Protein AF-A0A8H4LLK4-F1 (afdb_monomer)

Foldseek 3Di:
DDDDDPDDDDDVVVVVVLVVVVVVVVVPDPPDQWALVCLLVVLLVLLVCCLVSQEAREPLLLFLADAQDDDALQNVWLLVLLLVCLVVVLVVPQPWPAEEEEEAACRLVPSCVSNLVSNLDQSGRAEYEYEHNHPVRQVVNLVVVVVVRVRYHYDYGHTHPSNSLVVLQPDDTAYEYEYGPCVQQQDPLVSNLVSLLSNVVRHPHYHYYAAADQPDVVSCCQCAVPVHVVCSVLCSCQPSVCVSNVHRPRDPQWDWDWDFDDDQTKTKIFIDGPRHGSHIYGIGGHDDPVSVQVSCVSSVHPRDDDDGDPVSRHDPCPLKDFFLFKEKEWEFFAKLQNDQADPPFDDLLPDFLVSLVVQVVCQLVVVWGFHRGSFLFQMAAAQRRLVLLLVLQFAAEQEAAAEEELQRRLVSSSQNRQVNYHYPDQPPQPPPPASGREYEYENLQFFQFLTLSRDHAQWDDDPLWIKHKGFHAHQDDDNRRRITPHIDIDTCSRYHYPDPCSRVQLNDLVRSLVCLLVGDAPVNSLVSLQVVLVVVVSVSVVSSVVCVVVVDDDGHYYYYRHHFLSVCSQAVHFQFDWDADPVRDTDGDGSGPQDHGAMWMWIWMQRPNGIHTDTDDDDPVCCVRRPPSYDDRVPDVVSQDAGPVRDTDPRVVVNNVVSVVSSVVSNVSCVDPRSVSSSSCSSRPPGRPPDDDDDDPDDDDD

Structure (mmCIF, N/CA/C/O backbone):
data_AF-A0A8H4LLK4-F1
#
_entry.id   AF-A0A8H4LLK4-F1
#
loop_
_atom_site.group_PDB
_atom_site.id
_atom_site.type_symbol
_atom_site.label_atom_id
_atom_site.label_alt_id
_atom_site.label_comp_id
_atom_site.label_asym_id
_atom_site.label_entity_id
_atom_site.label_seq_id
_atom_site.pdbx_PDB_ins_code
_atom_site.Cartn_x
_atom_site.Cartn_y
_atom_site.Cartn_z
_atom_site.occupancy
_atom_site.B_iso_or_equiv
_atom_site.auth_seq_id
_atom_site.auth_comp_id
_atom_site.auth_asym_id
_atom_site.auth_atom_id
_atom_site.pdbx_PDB_model_num
ATOM 1 N N . MET A 1 1 ? -6.863 -43.767 -29.432 1.00 33.53 1 MET A N 1
ATOM 2 C CA . MET A 1 1 ? -7.569 -43.202 -28.263 1.00 33.53 1 MET A CA 1
ATOM 3 C C . MET A 1 1 ? -6.907 -43.777 -27.027 1.00 33.53 1 MET A C 1
ATOM 5 O O . MET A 1 1 ? -7.276 -44.860 -26.593 1.00 33.53 1 MET A O 1
ATOM 9 N N . THR A 1 2 ? -5.856 -43.126 -26.533 1.00 21.05 2 THR A N 1
ATOM 10 C CA . THR A 1 2 ? -5.027 -43.683 -25.458 1.00 21.05 2 THR A CA 1
ATOM 11 C C . THR A 1 2 ? -4.626 -42.559 -24.515 1.00 21.05 2 THR A C 1
ATOM 13 O O . THR A 1 2 ? -4.115 -41.533 -24.956 1.00 21.05 2 THR A O 1
ATOM 16 N N . ARG A 1 3 ? -4.936 -42.763 -23.230 1.00 34.53 3 ARG A N 1
ATOM 17 C CA . ARG A 1 3 ? -4.597 -41.922 -22.076 1.00 34.53 3 ARG A CA 1
ATOM 18 C C . ARG A 1 3 ? -3.116 -41.531 -22.096 1.00 34.53 3 ARG A C 1
ATOM 20 O O . ARG A 1 3 ? -2.272 -42.423 -22.146 1.00 34.53 3 ARG A O 1
ATOM 27 N N . HIS A 1 4 ? -2.816 -40.241 -21.947 1.00 23.53 4 HIS A N 1
ATOM 28 C CA . HIS A 1 4 ? -1.495 -39.787 -21.521 1.00 23.53 4 HIS A CA 1
ATOM 29 C C . HIS A 1 4 ? -1.565 -39.258 -20.089 1.00 23.53 4 HIS A C 1
ATOM 31 O O . HIS A 1 4 ? -2.298 -38.329 -19.766 1.00 23.53 4 HIS A O 1
ATOM 37 N N . ILE A 1 5 ? -0.813 -39.951 -19.240 1.00 30.92 5 ILE A N 1
ATOM 38 C CA . ILE A 1 5 ? -0.485 -39.633 -17.857 1.00 30.92 5 ILE A CA 1
ATOM 39 C C . ILE A 1 5 ? 0.397 -38.380 -17.900 1.00 30.92 5 ILE A C 1
ATOM 41 O O . ILE A 1 5 ? 1.535 -38.459 -18.361 1.00 30.92 5 ILE A O 1
ATOM 45 N N . ASN A 1 6 ? -0.121 -37.228 -17.466 1.00 23.69 6 ASN A N 1
ATOM 46 C CA . ASN A 1 6 ? 0.710 -36.044 -17.257 1.00 23.69 6 ASN A CA 1
ATOM 47 C C . ASN A 1 6 ? 1.453 -36.213 -15.932 1.00 23.69 6 ASN A C 1
ATOM 49 O O . ASN A 1 6 ? 0.869 -36.134 -14.852 1.00 23.69 6 ASN A O 1
ATOM 53 N N . HIS A 1 7 ? 2.747 -36.502 -16.047 1.00 27.36 7 HIS A N 1
ATOM 54 C CA . HIS A 1 7 ? 3.691 -36.465 -14.943 1.00 27.36 7 HIS A CA 1
ATOM 55 C C . HIS A 1 7 ? 3.713 -35.055 -14.348 1.00 27.36 7 HIS A C 1
ATOM 57 O O . HIS A 1 7 ? 4.046 -34.085 -15.027 1.00 27.36 7 HIS A O 1
ATOM 63 N N . ALA A 1 8 ? 3.311 -34.982 -13.081 1.00 31.00 8 ALA A N 1
ATOM 64 C CA . ALA A 1 8 ? 3.308 -33.790 -12.256 1.00 31.00 8 ALA A CA 1
ATOM 65 C C . ALA A 1 8 ? 4.694 -33.127 -12.214 1.00 31.00 8 ALA A C 1
ATOM 67 O O . ALA A 1 8 ? 5.712 -33.789 -12.002 1.00 31.00 8 ALA A O 1
ATOM 68 N N . GLN A 1 9 ? 4.698 -31.809 -12.395 1.00 32.53 9 GLN A N 1
ATOM 69 C CA . GLN A 1 9 ? 5.770 -30.921 -11.955 1.00 32.53 9 GLN A CA 1
ATOM 70 C C . GLN A 1 9 ? 5.689 -30.766 -10.419 1.00 32.53 9 GLN A C 1
ATOM 72 O O . GLN A 1 9 ? 4.586 -30.846 -9.870 1.00 32.53 9 GLN A O 1
ATOM 77 N N . PRO A 1 10 ? 6.824 -30.591 -9.717 1.00 29.72 10 PRO A N 1
ATOM 78 C CA . PRO A 1 10 ? 6.866 -30.531 -8.254 1.00 29.72 10 PRO A CA 1
ATOM 79 C C . PRO A 1 10 ? 6.091 -29.323 -7.702 1.00 29.72 10 PRO A C 1
ATOM 81 O O . PRO A 1 10 ? 5.986 -28.289 -8.359 1.00 29.72 10 PRO A O 1
ATOM 84 N N . SER A 1 11 ? 5.537 -29.462 -6.495 1.00 40.75 11 SER A N 1
ATOM 85 C CA . SER A 1 11 ? 4.649 -28.479 -5.861 1.00 40.75 11 SER A CA 1
ATOM 86 C C . SER A 1 11 ? 5.383 -27.229 -5.348 1.00 40.75 11 SER A C 1
ATOM 88 O O . SER A 1 11 ? 6.589 -27.244 -5.090 1.00 40.75 11 SER A O 1
ATOM 90 N N . ASN A 1 12 ? 4.628 -26.147 -5.123 1.00 37.75 12 ASN A N 1
ATOM 91 C CA . ASN A 1 12 ? 5.127 -24.858 -4.621 1.00 37.75 12 ASN A CA 1
ATOM 92 C C . ASN A 1 12 ? 5.892 -24.951 -3.281 1.00 37.75 12 ASN A C 1
ATOM 94 O O . ASN A 1 12 ? 6.710 -24.083 -2.997 1.00 37.75 12 ASN A O 1
ATOM 98 N N . LEU A 1 13 ? 5.717 -26.018 -2.487 1.00 30.72 13 LEU A N 1
ATOM 99 C CA . LEU A 1 13 ? 6.475 -26.252 -1.248 1.00 30.72 13 LEU A CA 1
ATOM 100 C C . LEU A 1 13 ? 7.930 -26.695 -1.521 1.00 30.72 13 LEU A C 1
ATOM 102 O O . LEU A 1 13 ? 8.845 -26.290 -0.808 1.00 30.72 13 LEU A O 1
ATOM 106 N N . GLU A 1 14 ? 8.175 -27.462 -2.590 1.00 32.78 14 GLU A N 1
ATOM 107 C CA . GLU A 1 14 ? 9.529 -27.813 -3.048 1.00 32.78 14 GLU A CA 1
ATOM 108 C C . GLU A 1 14 ? 10.223 -26.612 -3.705 1.00 32.78 14 GLU A C 1
ATOM 110 O O . GLU A 1 14 ? 11.411 -26.392 -3.469 1.00 32.78 14 GLU A O 1
ATOM 115 N N . GLN A 1 15 ? 9.481 -25.776 -4.444 1.00 36.19 15 GLN A N 1
ATOM 116 C CA . GLN A 1 15 ? 9.993 -24.506 -4.977 1.00 36.19 15 GLN A CA 1
ATOM 117 C C . GLN A 1 15 ? 10.284 -23.483 -3.868 1.00 36.19 15 GLN A C 1
ATOM 119 O O . GLN A 1 15 ? 11.288 -22.785 -3.963 1.00 36.19 15 GLN A O 1
ATOM 124 N N . PHE A 1 16 ? 9.505 -23.454 -2.780 1.00 31.80 16 PHE A N 1
ATOM 125 C CA . PHE A 1 16 ? 9.758 -22.637 -1.585 1.00 31.80 16 PHE A CA 1
ATOM 126 C C . PHE A 1 16 ? 10.949 -23.156 -0.756 1.00 31.80 16 PHE A C 1
ATOM 128 O O . PHE A 1 16 ? 11.760 -22.361 -0.290 1.00 31.80 16 PHE A O 1
ATOM 135 N N . CYS A 1 17 ? 11.159 -24.476 -0.649 1.00 32.16 17 CYS A N 1
ATOM 136 C CA . CYS A 1 17 ? 12.382 -25.052 -0.068 1.00 32.16 17 CYS A CA 1
ATOM 137 C C . CYS A 1 17 ? 13.631 -24.838 -0.946 1.00 32.16 17 CYS A C 1
ATOM 139 O O . CYS A 1 17 ? 14.736 -24.732 -0.412 1.00 32.16 17 CYS A O 1
ATOM 141 N N . ILE A 1 18 ? 13.480 -24.750 -2.272 1.00 34.38 18 ILE A N 1
ATOM 142 C CA . ILE A 1 18 ? 14.543 -24.355 -3.210 1.00 34.38 18 ILE A CA 1
ATOM 143 C C . ILE A 1 18 ? 14.801 -22.845 -3.125 1.00 34.38 18 ILE A C 1
ATOM 145 O O . ILE A 1 18 ? 15.958 -22.446 -3.123 1.00 34.38 18 ILE A O 1
ATOM 149 N N . LEU A 1 19 ? 13.769 -22.010 -2.962 1.00 32.44 19 LEU A N 1
ATOM 150 C CA . LEU A 1 19 ? 13.885 -20.567 -2.732 1.00 32.44 19 LEU A CA 1
ATOM 151 C C . LEU A 1 19 ? 14.557 -20.271 -1.382 1.00 32.44 19 LEU A C 1
ATOM 153 O O . LEU A 1 19 ? 15.461 -19.451 -1.341 1.00 32.44 19 LEU A O 1
ATOM 157 N N . LEU A 1 20 ? 14.217 -21.001 -0.312 1.00 28.67 20 LEU A N 1
ATOM 158 C CA . LEU A 1 20 ? 14.875 -20.930 1.001 1.00 28.67 20 LEU A CA 1
ATOM 159 C C . LEU A 1 20 ? 16.292 -21.526 0.992 1.00 28.67 20 LEU A C 1
ATOM 161 O O . LEU A 1 20 ? 17.174 -20.979 1.645 1.00 28.67 20 LEU A O 1
ATOM 165 N N . LYS A 1 21 ? 16.569 -22.583 0.212 1.00 31.53 21 LYS A N 1
ATOM 166 C CA . LYS A 1 21 ? 17.951 -23.025 -0.063 1.00 31.53 21 LYS A CA 1
ATOM 167 C C . LYS A 1 21 ? 18.722 -21.982 -0.866 1.00 31.53 21 LYS A C 1
ATOM 169 O O . LYS A 1 21 ? 19.887 -21.777 -0.571 1.00 31.53 21 LYS A O 1
ATOM 174 N N . ASN A 1 22 ? 18.101 -21.294 -1.820 1.00 32.44 22 ASN A N 1
ATOM 175 C CA . ASN A 1 22 ? 18.736 -20.255 -2.632 1.00 32.44 22 ASN A CA 1
ATOM 176 C C . ASN A 1 22 ? 18.916 -18.934 -1.864 1.00 32.44 22 ASN A C 1
ATOM 178 O O . ASN A 1 22 ? 19.912 -18.262 -2.088 1.00 32.44 22 ASN A O 1
ATOM 182 N N . LEU A 1 23 ? 18.033 -18.611 -0.913 1.00 29.00 23 LEU A N 1
ATOM 183 C CA . LEU A 1 23 ? 18.157 -17.505 0.048 1.00 29.00 23 LEU A CA 1
ATOM 184 C C . LEU A 1 23 ? 19.183 -17.817 1.153 1.00 29.00 23 LEU A C 1
ATOM 186 O O . LEU A 1 23 ? 19.880 -16.925 1.627 1.00 29.00 23 LEU A O 1
ATOM 190 N N . TRP A 1 24 ? 19.350 -19.091 1.528 1.00 26.98 24 TRP A N 1
ATOM 191 C CA . TRP A 1 24 ? 20.408 -19.524 2.450 1.00 26.98 24 TRP A CA 1
ATOM 192 C C . T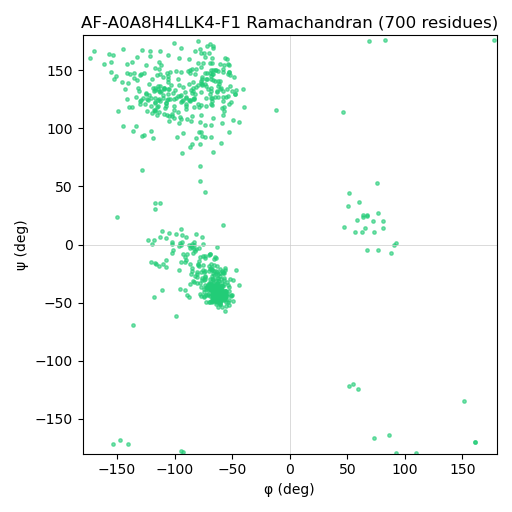RP A 1 24 ? 21.772 -19.695 1.749 1.00 26.98 24 TRP A C 1
ATOM 194 O O . TRP A 1 24 ? 22.812 -19.476 2.368 1.00 26.98 24 TRP A O 1
ATOM 204 N N . ILE A 1 25 ? 21.784 -20.001 0.445 1.00 29.22 25 ILE A N 1
ATOM 205 C CA . ILE A 1 25 ? 22.983 -20.015 -0.413 1.00 29.22 25 ILE A CA 1
ATOM 206 C C . ILE A 1 25 ? 23.385 -18.582 -0.825 1.00 29.22 25 ILE A C 1
ATOM 208 O O . ILE A 1 25 ? 24.578 -18.289 -0.880 1.00 29.22 25 ILE A O 1
ATOM 212 N N . SER A 1 26 ? 22.439 -17.649 -1.010 1.00 32.16 26 SER A N 1
ATOM 213 C CA . SER A 1 26 ? 22.733 -16.227 -1.285 1.00 32.16 26 SER A CA 1
ATOM 214 C C . SER A 1 26 ? 23.231 -15.451 -0.058 1.00 32.16 26 SER A C 1
ATOM 216 O O . SER A 1 26 ? 23.808 -14.372 -0.192 1.00 32.16 26 SER A O 1
ATOM 218 N N . ALA A 1 27 ? 23.120 -16.035 1.139 1.00 27.52 27 ALA A N 1
ATOM 219 C CA . ALA A 1 27 ? 23.766 -15.537 2.349 1.00 27.52 27 ALA A CA 1
ATOM 220 C C . ALA A 1 27 ? 25.285 -15.826 2.405 1.00 27.52 27 ALA A C 1
ATOM 222 O O . ALA A 1 27 ? 25.937 -15.440 3.378 1.00 27.52 27 ALA A O 1
ATOM 223 N N . GLN A 1 28 ? 25.874 -16.473 1.384 1.00 31.39 28 GLN A N 1
ATOM 224 C CA . GLN A 1 28 ? 27.316 -16.761 1.337 1.00 31.39 28 GLN A CA 1
ATOM 225 C C . GLN A 1 28 ? 28.106 -16.172 0.164 1.00 31.39 28 GLN A C 1
ATOM 227 O O . GLN A 1 28 ? 29.333 -16.300 0.173 1.00 31.39 28 GLN A O 1
ATOM 232 N N . ASP A 1 29 ? 27.506 -15.428 -0.766 1.00 36.28 29 ASP A N 1
ATOM 233 C CA . ASP A 1 29 ? 28.314 -14.701 -1.749 1.00 36.28 29 ASP A CA 1
ATOM 234 C C . ASP A 1 29 ? 28.767 -13.345 -1.196 1.00 36.28 29 ASP A C 1
ATOM 236 O O . ASP A 1 29 ? 28.180 -12.284 -1.406 1.00 36.28 29 ASP A O 1
ATOM 240 N N . GLN A 1 30 ? 29.898 -13.384 -0.487 1.00 40.62 30 GLN A N 1
ATOM 241 C CA . GLN A 1 30 ? 30.795 -12.235 -0.447 1.00 40.62 30 GLN A CA 1
ATOM 242 C C . GLN A 1 30 ? 31.066 -11.814 -1.896 1.00 40.62 30 GLN A C 1
ATOM 244 O O . GLN A 1 30 ? 31.543 -12.631 -2.680 1.00 40.62 30 GLN A O 1
ATOM 249 N N . PHE A 1 31 ? 30.771 -10.562 -2.261 1.00 53.41 31 PHE A N 1
ATOM 250 C CA . PHE A 1 31 ? 31.078 -10.004 -3.581 1.00 53.41 31 PHE A CA 1
ATOM 251 C C . PHE A 1 31 ? 32.505 -10.389 -4.013 1.00 53.41 31 PHE A C 1
ATOM 253 O O . PHE A 1 31 ? 33.490 -9.890 -3.461 1.00 53.41 31 PHE A O 1
ATOM 260 N N . GLN A 1 32 ? 32.629 -11.331 -4.955 1.00 59.50 32 GLN A N 1
ATOM 261 C CA . GLN A 1 32 ? 33.920 -11.957 -5.225 1.00 59.50 32 GLN A CA 1
ATOM 262 C C . GLN A 1 32 ? 34.823 -11.034 -6.052 1.00 59.50 32 GLN A C 1
ATOM 264 O O . GLN A 1 32 ? 34.538 -10.656 -7.192 1.00 59.50 32 GLN A O 1
ATOM 269 N N . VAL A 1 33 ? 35.972 -10.702 -5.467 1.00 65.94 33 VAL A N 1
ATOM 270 C CA . VAL A 1 33 ? 37.048 -9.938 -6.099 1.00 65.94 33 VAL A CA 1
ATOM 271 C C . VAL A 1 33 ? 37.820 -10.864 -7.045 1.00 65.94 33 VAL A C 1
ATOM 273 O O . VAL A 1 33 ? 38.709 -11.603 -6.621 1.00 65.94 33 VAL A O 1
ATOM 276 N N . VAL A 1 34 ? 37.492 -10.838 -8.341 1.00 73.06 34 VAL A N 1
ATOM 277 C CA . VAL A 1 34 ? 38.100 -11.728 -9.342 1.00 73.06 34 VAL A CA 1
ATOM 278 C C . VAL A 1 34 ? 38.927 -10.923 -10.336 1.00 73.06 34 VAL A C 1
ATOM 280 O O . VAL A 1 34 ? 38.415 -10.142 -11.140 1.00 73.06 34 VAL A O 1
ATOM 283 N N . ARG A 1 35 ? 40.240 -11.153 -10.303 1.00 85.19 35 ARG A N 1
ATOM 284 C CA . ARG A 1 35 ? 41.174 -10.650 -11.311 1.00 85.19 35 ARG A CA 1
ATOM 285 C C . ARG A 1 35 ? 40.986 -11.407 -12.627 1.00 85.19 35 ARG A C 1
ATOM 287 O O . ARG A 1 35 ? 40.668 -12.595 -12.639 1.00 85.19 35 ARG A O 1
ATOM 294 N N . GLY A 1 36 ? 41.209 -10.726 -13.745 1.00 82.06 36 GLY A N 1
ATOM 295 C CA . GLY A 1 36 ? 40.875 -11.239 -15.068 1.00 82.06 36 GLY A CA 1
ATOM 296 C C . GLY A 1 36 ? 41.569 -12.542 -15.505 1.00 82.06 36 GLY A C 1
ATOM 297 O O . GLY A 1 36 ? 41.054 -13.244 -16.371 1.00 82.06 36 GLY A O 1
ATOM 298 N N . ASP A 1 37 ? 42.706 -12.914 -14.917 1.00 84.81 37 ASP A N 1
ATOM 299 C CA . ASP A 1 37 ? 43.366 -14.210 -15.151 1.00 84.81 37 ASP A CA 1
ATOM 300 C C . ASP A 1 37 ? 42.586 -15.403 -14.572 1.00 84.81 37 ASP A C 1
ATOM 302 O O . ASP A 1 37 ? 42.749 -16.528 -15.038 1.00 84.81 37 ASP A O 1
ATOM 306 N N . ARG A 1 38 ? 41.701 -15.161 -13.600 1.00 86.56 38 ARG A N 1
ATOM 307 C CA . ARG A 1 38 ? 40.825 -16.175 -12.990 1.00 86.56 38 ARG A CA 1
ATOM 308 C C . ARG A 1 38 ? 39.390 -16.143 -13.518 1.00 86.56 38 ARG A C 1
ATOM 310 O O . ARG A 1 38 ? 38.592 -17.001 -13.152 1.00 86.56 38 ARG A O 1
ATOM 317 N N . LEU A 1 39 ? 39.065 -15.178 -14.379 1.00 86.75 39 LEU A N 1
ATOM 318 C CA . LEU A 1 39 ? 37.696 -14.890 -14.802 1.00 86.75 39 LEU A CA 1
ATOM 319 C C . LEU A 1 39 ? 37.045 -16.068 -15.541 1.00 86.75 39 LEU A C 1
ATOM 321 O O . LEU A 1 39 ? 35.933 -16.453 -15.207 1.00 86.75 39 LEU A O 1
ATOM 325 N N . GLU A 1 40 ? 37.747 -16.692 -16.489 1.00 91.19 40 GLU A N 1
ATOM 326 C CA . GLU A 1 40 ? 37.206 -17.843 -17.227 1.00 91.19 40 GLU A CA 1
ATOM 327 C C . GLU A 1 40 ? 36.956 -19.049 -16.318 1.00 91.19 40 GLU A C 1
ATOM 329 O O . GLU A 1 40 ? 35.926 -19.708 -16.429 1.00 91.19 40 GLU A O 1
ATOM 334 N N . ALA A 1 41 ? 37.871 -19.324 -15.383 1.00 87.38 41 ALA A N 1
ATOM 335 C CA . ALA A 1 41 ? 37.703 -20.409 -14.420 1.00 87.38 41 ALA A CA 1
ATOM 336 C C . ALA A 1 41 ? 36.501 -20.158 -13.497 1.00 87.38 41 ALA A C 1
ATOM 338 O O . ALA A 1 41 ? 35.738 -21.088 -13.230 1.00 87.38 41 ALA A O 1
ATOM 339 N N . PHE A 1 42 ? 36.321 -18.908 -13.063 1.00 85.62 42 PHE A N 1
ATOM 340 C CA . PHE A 1 42 ? 35.190 -18.468 -12.253 1.00 85.62 42 PHE A CA 1
ATOM 341 C C . PHE A 1 42 ? 33.860 -18.595 -13.011 1.00 85.62 42 PHE A C 1
ATOM 343 O O . PHE A 1 42 ? 32.938 -19.252 -12.533 1.00 85.62 42 PHE A O 1
ATOM 350 N N . VAL A 1 43 ? 33.778 -18.056 -14.231 1.00 88.94 43 VAL A N 1
ATOM 351 C CA . VAL A 1 43 ? 32.563 -18.130 -15.059 1.00 88.94 43 VAL A CA 1
ATOM 352 C C . VAL A 1 43 ? 32.231 -19.575 -15.424 1.00 88.94 43 VAL A C 1
ATOM 354 O O . VAL A 1 43 ? 31.071 -19.970 -15.366 1.00 88.94 43 VAL A O 1
ATOM 357 N N . ARG A 1 44 ? 33.239 -20.405 -15.717 1.00 91.38 44 ARG A N 1
ATOM 358 C CA . ARG A 1 44 ? 33.051 -21.843 -15.940 1.00 91.38 44 ARG A CA 1
ATOM 359 C C . ARG A 1 44 ? 32.453 -22.541 -14.719 1.00 91.38 44 ARG A C 1
ATOM 361 O O . ARG A 1 44 ? 31.600 -23.407 -14.886 1.00 91.38 44 ARG A O 1
ATOM 368 N N . ALA A 1 45 ? 32.905 -22.205 -13.510 1.00 85.56 45 ALA A N 1
ATOM 369 C CA . ALA A 1 45 ? 32.361 -22.783 -12.283 1.00 85.56 45 ALA A CA 1
ATOM 370 C C . ALA A 1 45 ? 30.891 -22.381 -12.082 1.00 85.56 45 ALA A C 1
ATOM 372 O O . ALA A 1 45 ? 30.058 -23.255 -11.854 1.00 85.56 45 ALA A O 1
ATOM 373 N N . ALA A 1 46 ? 30.561 -21.098 -12.263 1.00 83.62 46 ALA A N 1
ATOM 374 C CA . ALA A 1 46 ? 29.186 -20.597 -12.182 1.00 83.62 46 ALA A CA 1
ATOM 375 C C . ALA A 1 46 ? 28.261 -21.236 -13.236 1.00 83.62 46 ALA A C 1
ATOM 377 O O . ALA A 1 46 ? 27.135 -21.630 -12.929 1.00 83.62 46 ALA A O 1
ATOM 378 N N . LEU A 1 47 ? 28.761 -21.409 -14.463 1.00 88.25 47 LEU A N 1
ATOM 379 C CA . LEU A 1 47 ? 28.052 -22.076 -15.555 1.00 88.25 47 LEU A CA 1
ATOM 380 C C . LEU A 1 47 ? 27.765 -23.549 -15.237 1.00 88.25 47 LEU A C 1
ATOM 382 O O . LEU A 1 47 ? 26.628 -23.993 -15.370 1.00 88.25 47 LEU A O 1
ATOM 386 N N . LYS A 1 48 ? 28.769 -24.299 -14.761 1.00 86.81 48 LYS A N 1
ATOM 387 C CA . LYS A 1 48 ? 28.594 -25.698 -14.335 1.00 86.81 48 LYS A CA 1
ATOM 388 C C . LYS A 1 48 ? 27.619 -25.827 -13.169 1.00 86.81 48 LYS A C 1
ATOM 390 O O . LYS A 1 48 ? 26.799 -26.741 -13.171 1.00 86.81 48 LYS A O 1
ATOM 395 N N . ASN A 1 49 ? 27.701 -24.919 -12.197 1.00 82.25 49 ASN A N 1
ATOM 396 C CA . ASN A 1 49 ? 26.778 -24.898 -11.070 1.00 82.25 49 ASN A CA 1
ATOM 397 C C . ASN A 1 49 ? 25.341 -24.694 -11.552 1.00 82.25 49 ASN A C 1
ATOM 399 O O . ASN A 1 49 ? 24.490 -25.514 -11.239 1.00 82.25 49 ASN A O 1
ATOM 403 N N . SER A 1 50 ? 25.105 -23.684 -12.391 1.00 84.12 50 SER A N 1
ATOM 404 C CA . SER A 1 50 ? 23.775 -23.377 -12.939 1.00 84.12 50 SER A CA 1
ATOM 405 C C . SER A 1 50 ? 23.200 -24.541 -13.746 1.00 84.12 50 SER A C 1
ATOM 407 O O . SER A 1 50 ? 22.044 -24.899 -13.561 1.00 84.12 50 SER A O 1
ATOM 409 N N . LEU A 1 51 ? 24.024 -25.215 -14.555 1.00 83.62 51 LEU A N 1
ATOM 410 C CA . LEU A 1 51 ? 23.624 -26.430 -15.278 1.00 83.62 51 LEU A CA 1
ATOM 411 C C . LEU A 1 51 ? 23.264 -27.608 -14.360 1.00 83.62 51 LEU A C 1
ATOM 413 O O . LEU A 1 51 ? 22.480 -28.464 -14.756 1.00 83.62 51 LEU A O 1
ATOM 417 N N . THR A 1 52 ? 23.857 -27.679 -13.167 1.00 78.88 52 THR A N 1
ATOM 418 C CA . THR A 1 52 ? 23.670 -28.803 -12.234 1.00 78.88 52 THR A CA 1
ATOM 419 C C . THR A 1 52 ? 22.516 -28.560 -11.266 1.00 78.88 52 THR A C 1
ATOM 421 O O . THR A 1 52 ? 21.786 -29.487 -10.931 1.00 78.88 52 THR A O 1
ATOM 424 N N . THR A 1 53 ? 22.370 -27.327 -10.784 1.00 76.88 53 THR A N 1
ATOM 425 C CA . THR A 1 53 ? 21.453 -26.970 -9.691 1.00 76.88 53 THR A CA 1
ATOM 426 C C . THR A 1 53 ? 20.231 -26.189 -10.160 1.00 76.88 53 THR A C 1
ATOM 428 O O . THR A 1 53 ? 19.295 -26.013 -9.385 1.00 76.88 53 THR A O 1
ATOM 431 N N . GLY A 1 54 ? 20.242 -25.689 -11.397 1.00 79.94 54 GLY A N 1
ATOM 432 C CA . GLY A 1 54 ? 19.244 -24.750 -11.902 1.00 79.94 54 GLY A CA 1
ATOM 433 C C . GLY A 1 54 ? 19.378 -23.331 -11.344 1.00 79.94 54 GLY A C 1
ATOM 434 O O . GLY A 1 54 ? 18.478 -22.514 -11.548 1.00 79.94 54 GLY A O 1
ATOM 435 N N . SER A 1 55 ? 20.479 -23.016 -10.646 1.00 78.25 55 SER A N 1
ATOM 436 C CA . SER A 1 55 ? 20.736 -21.671 -10.119 1.00 78.25 55 SER A CA 1
ATOM 437 C C . SER A 1 55 ? 20.817 -20.616 -11.224 1.00 78.25 55 SER A C 1
ATOM 439 O O . SER A 1 55 ? 21.181 -20.919 -12.360 1.00 78.25 55 SER A O 1
ATOM 441 N N . THR A 1 56 ? 20.549 -19.359 -10.874 1.00 80.94 56 THR A N 1
ATOM 442 C CA . THR A 1 56 ? 20.651 -18.231 -11.806 1.00 80.94 56 THR A CA 1
ATOM 443 C C . THR A 1 56 ? 22.088 -18.020 -12.293 1.00 80.94 56 THR A C 1
ATOM 445 O O . THR A 1 56 ? 23.025 -17.939 -11.499 1.00 80.94 56 THR A O 1
ATOM 448 N N . LEU A 1 57 ? 22.253 -17.883 -13.608 1.00 84.88 57 LEU A N 1
ATOM 449 C CA . LEU A 1 57 ? 23.519 -17.624 -14.278 1.00 84.88 57 LEU A CA 1
ATOM 450 C C . LEU A 1 57 ? 23.721 -16.124 -14.519 1.00 84.88 57 LEU A C 1
ATOM 452 O O . LEU A 1 57 ? 22.938 -15.464 -15.200 1.00 84.88 57 LEU A O 1
ATOM 456 N N . ASP A 1 58 ? 24.823 -15.594 -13.999 1.00 80.94 58 ASP A N 1
ATOM 457 C CA . ASP A 1 58 ? 25.200 -14.186 -14.129 1.00 80.94 58 ASP A CA 1
ATOM 458 C C . ASP A 1 58 ? 25.607 -13.776 -15.566 1.00 80.94 58 ASP A C 1
ATOM 460 O O . ASP A 1 58 ? 26.074 -14.586 -16.373 1.00 80.94 58 ASP A O 1
ATOM 464 N N . LYS A 1 59 ? 25.487 -12.471 -15.866 1.00 84.94 59 LYS A N 1
ATOM 465 C CA . LYS A 1 59 ? 25.790 -11.854 -17.172 1.00 84.94 59 LYS A CA 1
ATOM 466 C C . LYS A 1 59 ? 27.178 -12.183 -17.728 1.00 84.94 59 LYS A C 1
ATOM 468 O O . LYS A 1 59 ? 27.352 -12.178 -18.946 1.00 84.94 59 LYS A O 1
ATOM 473 N N . LYS A 1 60 ? 28.181 -12.433 -16.879 1.00 87.50 60 LYS A N 1
ATOM 474 C CA . LYS A 1 60 ? 29.600 -12.517 -17.272 1.00 87.50 60 LYS A CA 1
ATOM 475 C C . LYS A 1 60 ? 29.859 -13.508 -18.411 1.00 87.50 60 LYS A C 1
ATOM 477 O O . LYS A 1 60 ? 30.706 -13.224 -19.252 1.00 87.50 60 LYS A O 1
ATOM 482 N N . VAL A 1 61 ? 29.126 -14.624 -18.483 1.00 88.50 61 VAL A N 1
ATOM 483 C CA . VAL A 1 61 ? 29.292 -15.618 -19.564 1.00 88.50 61 VAL A CA 1
ATOM 484 C C . VAL A 1 61 ? 29.038 -15.031 -20.953 1.00 88.50 61 VAL A C 1
ATOM 486 O O . VAL A 1 61 ? 29.748 -15.373 -21.893 1.00 88.50 61 VAL A O 1
ATOM 489 N N . PHE A 1 62 ? 28.081 -14.111 -21.078 1.00 87.12 62 PHE A N 1
ATOM 490 C CA . PHE A 1 62 ? 27.691 -13.536 -22.363 1.00 87.12 62 PHE A CA 1
ATOM 491 C C . PHE A 1 62 ? 28.661 -12.433 -22.798 1.00 87.12 62 PHE A C 1
ATOM 493 O O . PHE A 1 62 ? 28.954 -12.297 -23.978 1.00 87.12 62 PHE A O 1
ATOM 500 N N . TYR A 1 63 ? 29.219 -11.685 -21.845 1.00 87.56 63 TYR A N 1
ATOM 501 C CA . TYR A 1 63 ? 30.086 -10.532 -22.119 1.00 87.56 63 TYR A CA 1
ATOM 502 C C . TYR A 1 63 ? 31.578 -10.865 -22.239 1.00 87.56 63 TYR A C 1
ATOM 504 O O . TYR A 1 63 ? 32.348 -10.027 -22.702 1.00 87.56 63 TYR A O 1
ATOM 512 N N . LEU A 1 64 ? 32.009 -12.066 -21.839 1.00 88.81 64 LEU A N 1
ATOM 513 C CA . LEU A 1 64 ? 33.417 -12.484 -21.895 1.00 88.81 64 LEU A CA 1
ATOM 514 C C . LEU A 1 64 ? 34.040 -12.300 -23.288 1.00 88.81 64 LEU A C 1
ATOM 516 O O . LEU A 1 64 ? 35.127 -11.732 -23.408 1.00 88.81 64 LEU A O 1
ATOM 520 N N . ASP A 1 65 ? 33.332 -12.758 -24.325 1.00 87.50 65 ASP A N 1
ATOM 521 C CA . ASP A 1 65 ? 33.810 -12.728 -25.714 1.00 87.50 65 ASP A CA 1
ATOM 522 C C . ASP A 1 65 ? 32.967 -11.827 -26.630 1.00 87.50 65 ASP A C 1
ATOM 524 O O . ASP A 1 65 ? 33.437 -11.430 -27.704 1.00 87.50 65 ASP A O 1
ATOM 528 N N . HIS A 1 66 ? 31.754 -11.462 -26.208 1.00 85.50 66 HIS A N 1
ATOM 529 C CA . HIS A 1 66 ? 30.807 -10.698 -27.019 1.00 85.50 66 HIS A CA 1
ATOM 530 C C . HIS A 1 66 ? 30.560 -9.307 -26.450 1.00 85.50 66 HIS A C 1
ATOM 532 O O . HIS A 1 66 ? 30.673 -9.063 -25.250 1.00 85.50 66 HIS A O 1
ATOM 538 N N . GLU A 1 67 ? 30.237 -8.385 -27.347 1.00 80.75 67 GLU A N 1
ATOM 539 C CA . GLU A 1 67 ? 29.866 -7.011 -27.020 1.00 80.75 67 GLU A CA 1
ATOM 540 C C . GLU A 1 67 ? 28.350 -6.882 -27.170 1.00 80.75 67 GLU A C 1
ATOM 542 O O . GLU A 1 67 ? 27.752 -7.551 -28.017 1.00 80.75 67 GLU A O 1
ATOM 547 N N . TRP A 1 68 ? 27.724 -6.025 -26.362 1.00 77.25 68 TRP A N 1
ATOM 548 C CA . TRP A 1 68 ? 26.300 -5.753 -26.529 1.00 77.25 68 TRP A CA 1
ATOM 549 C C . TRP A 1 68 ? 26.060 -5.132 -27.919 1.00 77.25 68 TRP A C 1
ATOM 551 O O . TRP A 1 68 ? 26.740 -4.157 -28.251 1.00 77.25 68 TRP A O 1
ATOM 561 N N . PRO A 1 69 ? 25.156 -5.658 -28.765 1.00 63.44 69 PRO A N 1
ATOM 562 C CA . PRO A 1 69 ? 25.371 -5.496 -30.202 1.00 63.44 69 PRO A CA 1
ATOM 563 C C . PRO A 1 69 ? 24.930 -4.143 -30.827 1.00 63.44 69 PRO A C 1
ATOM 565 O O . PRO A 1 69 ? 25.149 -3.948 -32.020 1.00 63.44 69 PRO A O 1
ATOM 568 N N . ARG A 1 70 ? 24.302 -3.211 -30.070 1.00 65.12 70 ARG A N 1
ATOM 569 C CA . ARG A 1 70 ? 23.703 -1.911 -30.506 1.00 65.12 70 ARG A CA 1
ATOM 570 C C . ARG A 1 70 ? 23.230 -1.095 -29.298 1.00 65.12 70 ARG A C 1
ATOM 572 O O . ARG A 1 70 ? 22.971 -1.645 -28.232 1.00 65.12 70 ARG A O 1
ATOM 579 N N . GLY A 1 71 ? 23.065 0.215 -29.500 1.00 61.94 71 GLY A N 1
ATOM 580 C CA . GLY A 1 71 ? 22.405 1.105 -28.543 1.00 61.94 71 GLY A CA 1
ATOM 581 C C . GLY A 1 71 ? 20.890 0.886 -28.470 1.00 61.94 71 GLY A C 1
ATOM 582 O O . GLY A 1 71 ? 20.245 0.623 -29.481 1.00 61.94 71 GLY A O 1
ATOM 583 N N . SER A 1 72 ? 20.355 1.001 -27.258 1.00 68.38 72 SER A N 1
ATOM 584 C CA . SER A 1 72 ? 18.926 1.021 -26.917 1.00 68.38 72 SER A CA 1
ATOM 585 C C . SER A 1 72 ? 18.428 2.455 -26.681 1.00 68.38 72 SER A C 1
ATOM 587 O O . SER A 1 72 ? 19.241 3.379 -26.591 1.00 68.38 72 SER A O 1
ATOM 589 N N . ASP A 1 73 ? 17.119 2.652 -26.495 1.00 66.75 73 ASP A N 1
ATOM 590 C CA . ASP A 1 73 ? 16.569 3.943 -26.044 1.00 66.75 73 ASP A CA 1
ATOM 591 C C . ASP A 1 73 ? 17.201 4.393 -24.715 1.00 66.75 73 ASP A C 1
ATOM 593 O O . ASP A 1 73 ? 17.634 5.537 -24.602 1.00 66.75 73 ASP A O 1
ATOM 597 N N . GLN A 1 74 ? 17.423 3.458 -23.780 1.00 75.94 74 GLN A N 1
ATOM 598 C CA . GLN A 1 74 ? 18.213 3.687 -22.561 1.00 75.94 74 GLN A CA 1
ATOM 599 C C . GLN A 1 74 ? 19.618 4.231 -22.876 1.00 75.94 74 GLN A C 1
ATOM 601 O O . GLN A 1 74 ? 20.099 5.144 -22.213 1.00 75.94 74 GLN A O 1
ATOM 606 N N . THR A 1 75 ? 20.289 3.688 -23.898 1.00 78.06 75 THR A N 1
ATOM 607 C CA . THR A 1 75 ? 21.631 4.145 -24.297 1.00 78.06 75 THR A CA 1
ATOM 608 C C . THR A 1 75 ? 21.594 5.561 -24.872 1.00 78.06 75 THR A C 1
ATOM 610 O O . THR A 1 75 ? 22.504 6.342 -24.600 1.00 78.06 75 THR A O 1
ATOM 613 N N . ARG A 1 76 ? 20.561 5.893 -25.659 1.00 79.69 76 ARG A N 1
ATOM 614 C CA . ARG A 1 76 ? 20.376 7.225 -26.255 1.00 79.69 76 ARG A CA 1
ATOM 615 C C . ARG A 1 76 ? 20.097 8.278 -25.182 1.00 79.69 76 ARG A C 1
ATOM 617 O O . ARG A 1 76 ? 20.769 9.305 -25.170 1.00 79.69 76 ARG A O 1
ATOM 624 N N . GLY A 1 77 ? 19.163 7.997 -24.277 1.00 81.56 77 GLY A N 1
ATOM 625 C CA . GLY A 1 77 ? 18.798 8.898 -23.185 1.00 81.56 77 GLY A CA 1
ATOM 626 C C . GLY A 1 77 ? 19.946 9.199 -22.249 1.00 81.56 77 GLY A C 1
ATOM 627 O O . GLY A 1 77 ? 20.292 10.351 -22.010 1.00 81.56 77 GLY A O 1
ATOM 628 N N . GLU A 1 78 ? 20.602 8.144 -21.776 1.00 85.94 78 GLU A N 1
ATOM 629 C CA . GLU A 1 78 ? 21.735 8.276 -20.868 1.00 85.94 78 GLU A CA 1
ATOM 630 C C . GLU A 1 78 ? 22.909 9.034 -21.508 1.00 85.94 78 GLU A C 1
ATOM 632 O O . GLU A 1 78 ? 23.577 9.812 -20.829 1.00 85.94 78 GLU A O 1
ATOM 637 N N . ALA A 1 79 ? 23.148 8.859 -22.815 1.00 86.56 79 ALA A N 1
ATOM 638 C CA . ALA A 1 79 ? 24.160 9.629 -23.537 1.00 86.56 79 ALA A CA 1
ATOM 639 C C . ALA A 1 79 ? 23.825 11.130 -23.581 1.00 86.56 79 ALA A C 1
ATOM 641 O O . ALA A 1 79 ? 24.710 11.944 -23.325 1.00 86.56 79 ALA A O 1
ATOM 642 N N . LYS A 1 80 ? 22.561 11.485 -23.851 1.00 86.19 80 LYS A N 1
ATOM 643 C CA . LYS A 1 80 ? 22.095 12.879 -23.886 1.00 86.19 80 LYS A CA 1
ATOM 644 C C . LYS A 1 80 ? 22.232 13.554 -22.519 1.00 86.19 80 LYS A C 1
ATOM 646 O O . LYS A 1 80 ? 22.843 14.615 -22.425 1.00 86.19 80 LYS A O 1
ATOM 651 N N . ILE A 1 81 ? 21.785 12.885 -21.452 1.00 88.00 81 ILE A N 1
ATOM 652 C CA . ILE A 1 81 ? 21.934 13.374 -20.070 1.00 88.00 81 ILE A CA 1
ATOM 653 C C . ILE A 1 81 ? 23.411 13.639 -19.746 1.00 88.00 81 ILE A C 1
ATOM 655 O O . ILE A 1 81 ? 23.759 14.684 -19.199 1.00 88.00 81 ILE A O 1
ATOM 659 N N . LEU A 1 82 ? 24.309 12.710 -20.088 1.00 89.19 82 LEU A N 1
ATOM 660 C CA . LEU A 1 82 ? 25.736 12.866 -19.796 1.00 89.19 82 LEU A CA 1
ATOM 661 C C . LEU A 1 82 ? 26.402 13.971 -20.613 1.00 89.19 82 LEU A C 1
ATOM 663 O O . LEU A 1 82 ? 27.294 14.643 -20.095 1.00 89.19 82 LEU A O 1
ATOM 667 N N . GLU A 1 83 ? 25.986 14.176 -21.860 1.00 90.19 83 GLU A N 1
ATOM 668 C CA . GLU A 1 83 ? 26.476 15.275 -22.690 1.00 90.19 83 GLU A CA 1
ATOM 669 C C . GLU A 1 83 ? 26.109 16.638 -22.083 1.00 90.19 83 GLU A C 1
ATOM 671 O O . GLU A 1 83 ? 26.971 17.514 -21.963 1.00 90.19 83 GLU A O 1
ATOM 676 N N . GLU A 1 84 ? 24.873 16.783 -21.603 1.00 89.25 84 GLU A N 1
ATOM 677 C CA . GLU A 1 84 ? 24.384 17.993 -20.932 1.00 89.25 84 GLU A CA 1
ATOM 678 C C . GLU A 1 84 ? 25.040 18.213 -19.557 1.00 89.25 84 GLU A C 1
ATOM 680 O O . GLU A 1 84 ? 25.370 19.344 -19.189 1.00 89.25 84 GLU A O 1
ATOM 685 N N . LEU A 1 85 ? 25.288 17.138 -18.800 1.00 90.19 85 LEU A N 1
ATOM 686 C CA . LEU A 1 85 ? 25.889 17.201 -17.464 1.00 90.19 85 LEU A CA 1
ATOM 687 C C . LEU A 1 85 ? 27.406 17.358 -17.456 1.00 90.19 85 LEU A C 1
ATOM 689 O O . LEU A 1 85 ? 27.963 17.849 -16.467 1.00 90.19 85 LEU A O 1
ATOM 693 N N . ALA A 1 86 ? 28.089 16.949 -18.524 1.00 93.56 86 ALA A N 1
ATOM 694 C CA . ALA A 1 86 ? 29.546 16.924 -18.586 1.00 93.56 86 ALA A CA 1
ATOM 695 C C . ALA A 1 86 ? 30.215 18.249 -18.165 1.00 93.56 86 ALA A C 1
ATOM 697 O O . ALA A 1 86 ? 31.173 18.184 -17.389 1.00 93.56 86 ALA A O 1
ATOM 698 N N . PRO A 1 87 ? 29.746 19.449 -18.578 1.00 92.62 87 PRO A N 1
ATOM 699 C CA . PRO A 1 87 ? 30.323 20.712 -18.119 1.00 92.62 87 PRO A CA 1
ATOM 700 C C . PRO A 1 87 ? 30.215 20.911 -16.601 1.00 92.62 87 PRO A C 1
ATOM 702 O O . PRO A 1 87 ? 31.201 21.280 -15.965 1.00 92.62 87 PRO A O 1
ATOM 705 N N . LYS A 1 88 ? 29.042 20.632 -16.014 1.00 92.06 88 LYS A N 1
ATOM 706 C CA . LYS A 1 88 ? 28.787 20.799 -14.573 1.00 92.06 88 LYS A CA 1
ATOM 707 C C . LYS A 1 88 ? 29.641 19.834 -13.751 1.00 92.06 88 LYS A C 1
ATOM 709 O O . LYS A 1 88 ? 30.301 20.250 -12.801 1.00 92.06 88 LYS A O 1
ATOM 714 N N . LEU A 1 89 ? 29.674 18.562 -14.152 1.00 93.12 89 LEU A N 1
ATOM 715 C CA . LEU A 1 89 ? 30.483 17.538 -13.491 1.00 93.12 89 LEU A CA 1
ATOM 716 C C . LEU A 1 89 ? 31.977 17.851 -13.587 1.00 93.12 89 LEU A C 1
ATOM 718 O O . LEU A 1 89 ? 32.689 17.748 -12.590 1.00 93.12 89 LEU A O 1
ATOM 722 N N . ALA A 1 90 ? 32.454 18.277 -14.761 1.00 95.88 90 ALA A N 1
ATOM 723 C CA . ALA A 1 90 ? 33.848 18.658 -14.944 1.00 95.88 90 ALA A CA 1
ATOM 724 C C . ALA A 1 90 ? 34.237 19.836 -14.043 1.00 95.88 90 ALA A C 1
ATOM 726 O O . ALA A 1 90 ? 35.289 19.784 -13.409 1.00 95.88 90 ALA A O 1
ATOM 727 N N . GLU A 1 91 ? 33.389 20.862 -13.931 1.00 94.44 91 GLU A N 1
ATOM 728 C CA . GLU A 1 91 ? 33.635 22.011 -13.052 1.00 94.44 91 GLU A CA 1
ATOM 729 C C . GLU A 1 91 ? 33.786 21.591 -11.586 1.00 94.44 91 GLU A C 1
ATOM 731 O O . GLU A 1 91 ? 34.699 22.046 -10.898 1.00 94.44 91 GLU A O 1
ATOM 736 N N . GLN A 1 92 ? 32.941 20.663 -11.131 1.00 94.06 92 GLN A N 1
ATOM 737 C CA . GLN A 1 92 ? 32.946 20.157 -9.761 1.00 94.06 92 GLN A CA 1
ATOM 738 C C . GLN A 1 92 ? 34.230 19.389 -9.404 1.00 94.06 92 GLN A C 1
ATOM 740 O O . GLN A 1 92 ? 34.692 19.465 -8.262 1.00 94.06 92 GLN A O 1
ATOM 745 N N . ILE A 1 93 ? 34.810 18.645 -10.354 1.00 96.00 93 ILE A N 1
ATOM 746 C CA . ILE A 1 93 ? 35.914 17.709 -10.068 1.00 96.00 93 ILE A CA 1
ATOM 747 C C . ILE A 1 93 ? 37.277 18.136 -10.624 1.00 96.00 93 ILE A C 1
ATOM 749 O O . ILE A 1 93 ? 38.296 17.628 -10.157 1.00 96.00 93 ILE A O 1
ATOM 753 N N . LYS A 1 94 ? 37.350 19.080 -11.576 1.00 93.44 94 LYS A N 1
ATOM 754 C CA . LYS A 1 94 ? 38.626 19.509 -12.190 1.00 93.44 94 LYS A CA 1
ATOM 755 C C . LYS A 1 94 ? 39.616 20.107 -11.184 1.00 93.44 94 LYS A C 1
ATOM 757 O O . LYS A 1 94 ? 40.820 20.020 -11.393 1.00 93.44 94 LYS A O 1
ATOM 762 N N . GLY A 1 95 ? 39.115 20.691 -10.090 1.00 91.31 95 GLY A N 1
ATOM 763 C CA . GLY A 1 95 ? 39.931 21.258 -9.011 1.00 91.31 95 GLY A CA 1
ATOM 764 C C . GLY A 1 95 ? 40.495 20.220 -8.034 1.00 91.31 95 GLY A C 1
ATOM 765 O O . GLY A 1 95 ? 41.225 20.578 -7.110 1.00 91.31 95 GLY A O 1
ATOM 766 N N . TRP A 1 96 ? 40.159 18.935 -8.186 1.00 95.75 96 TRP A N 1
ATOM 767 C CA . TRP A 1 96 ? 40.648 17.893 -7.288 1.00 95.75 96 TRP A CA 1
ATOM 768 C C . TRP A 1 96 ? 42.140 17.606 -7.549 1.00 95.75 96 TRP A C 1
ATOM 770 O O . TRP A 1 96 ? 42.506 17.261 -8.671 1.00 95.75 96 TRP A O 1
ATOM 780 N N . PRO A 1 97 ? 43.023 17.657 -6.527 1.00 87.06 97 PRO A N 1
ATOM 781 C CA . PRO A 1 97 ? 44.478 17.573 -6.732 1.00 87.06 97 PRO A CA 1
ATOM 782 C C . PRO A 1 97 ? 44.975 16.284 -7.410 1.00 87.06 97 PRO A C 1
ATOM 784 O O . PRO A 1 97 ? 46.028 16.257 -8.050 1.00 87.06 97 PRO A O 1
ATOM 787 N N . LYS A 1 98 ? 44.260 15.174 -7.198 1.00 93.00 98 LYS A N 1
ATOM 788 C CA . LYS A 1 98 ? 44.509 13.866 -7.816 1.00 93.00 98 LYS A CA 1
ATOM 789 C C . LYS A 1 98 ? 43.163 13.203 -8.048 1.00 93.00 98 LYS A C 1
ATOM 791 O O . LYS A 1 98 ? 42.574 12.704 -7.089 1.00 93.00 98 LYS A O 1
ATOM 796 N N . LEU A 1 99 ? 42.696 13.231 -9.287 1.00 97.00 99 LEU A N 1
ATOM 797 C CA . LEU A 1 99 ? 41.411 12.681 -9.690 1.00 97.00 99 LEU A CA 1
ATOM 798 C C . LEU A 1 99 ? 41.602 11.272 -10.263 1.00 97.00 99 LEU A C 1
ATOM 800 O O . LEU A 1 99 ? 42.410 11.053 -11.168 1.00 97.00 99 LEU A O 1
ATOM 804 N N . LEU A 1 100 ? 40.840 10.318 -9.740 1.00 97.56 100 LEU A N 1
ATOM 805 C CA . LEU A 1 100 ? 40.674 8.993 -10.318 1.00 97.56 100 LEU A CA 1
ATOM 806 C C . LEU A 1 100 ? 39.217 8.821 -10.745 1.00 97.56 100 LEU A C 1
ATOM 808 O O . LEU A 1 100 ? 38.336 8.815 -9.895 1.00 97.56 100 LEU A O 1
ATOM 812 N N . ILE A 1 101 ? 38.975 8.622 -12.035 1.00 97.75 101 ILE A N 1
ATOM 813 C CA . ILE A 1 101 ? 37.674 8.197 -12.554 1.00 97.75 101 ILE A CA 1
ATOM 814 C C . ILE A 1 101 ? 37.740 6.690 -12.794 1.00 97.75 101 ILE A C 1
ATOM 816 O O . ILE A 1 101 ? 38.645 6.224 -13.482 1.00 97.75 101 ILE A O 1
ATOM 820 N N . VAL A 1 102 ? 36.807 5.930 -12.229 1.00 97.00 102 VAL A N 1
ATOM 821 C CA . VAL A 1 102 ? 36.678 4.481 -12.425 1.00 97.00 102 VAL A CA 1
ATOM 822 C C . VAL A 1 102 ? 35.334 4.203 -13.078 1.00 97.00 102 VAL A C 1
ATOM 824 O O . VAL A 1 102 ? 34.298 4.442 -12.465 1.00 97.00 102 VAL A O 1
ATOM 827 N N . GLU A 1 103 ? 35.347 3.686 -14.302 1.00 95.94 103 GLU A N 1
ATOM 828 C CA . GLU A 1 103 ? 34.131 3.279 -15.003 1.00 95.94 103 GLU A CA 1
ATOM 829 C C . GLU A 1 103 ? 33.940 1.764 -14.916 1.00 95.94 103 GLU A C 1
ATOM 831 O O . GLU A 1 103 ? 34.799 0.987 -15.345 1.00 95.94 103 GLU A O 1
ATOM 836 N N . LEU A 1 104 ? 32.820 1.357 -14.318 1.00 93.88 104 LEU A N 1
ATOM 837 C CA . LEU A 1 104 ? 32.445 -0.029 -14.060 1.00 93.88 104 LEU A CA 1
ATOM 838 C C . LEU A 1 104 ? 31.565 -0.548 -15.202 1.00 93.88 104 LEU A C 1
ATOM 840 O O . LEU A 1 104 ? 30.396 -0.168 -15.295 1.00 93.88 104 LEU A O 1
ATOM 844 N N . GLY A 1 105 ? 32.118 -1.429 -16.041 1.00 87.81 105 GLY A N 1
ATOM 845 C CA . GLY A 1 105 ? 31.402 -1.999 -17.187 1.00 87.81 105 GLY A CA 1
ATOM 846 C C . GLY A 1 105 ? 31.286 -0.999 -18.328 1.00 87.81 105 GLY A C 1
ATOM 847 O O . GLY A 1 105 ? 30.192 -0.699 -18.797 1.00 87.81 105 GLY A O 1
ATOM 848 N N . ALA A 1 106 ? 32.422 -0.436 -18.735 1.00 78.75 106 ALA A N 1
ATOM 849 C CA . ALA A 1 106 ? 32.444 0.686 -19.661 1.00 78.75 106 ALA A CA 1
ATOM 850 C C . ALA A 1 106 ? 31.957 0.322 -21.071 1.00 78.75 106 ALA A C 1
ATOM 852 O O . ALA A 1 106 ? 31.562 1.209 -21.826 1.00 78.75 106 ALA A O 1
ATOM 853 N N . GLY A 1 107 ? 31.999 -0.957 -21.467 1.00 82.94 107 GLY A N 1
ATOM 854 C CA . GLY A 1 107 ? 31.630 -1.364 -22.820 1.00 82.94 107 GLY A CA 1
ATOM 855 C C . GLY A 1 107 ? 32.431 -0.589 -23.876 1.00 82.94 107 GLY A C 1
ATOM 856 O O . GLY A 1 107 ? 33.661 -0.641 -23.907 1.00 82.94 107 GLY A O 1
ATOM 857 N N . ASN A 1 108 ? 31.740 0.152 -24.747 1.00 76.00 108 ASN A N 1
ATOM 858 C CA . ASN A 1 108 ? 32.379 1.029 -25.733 1.00 76.00 108 ASN A CA 1
ATOM 859 C C . ASN A 1 108 ? 32.800 2.405 -25.166 1.00 76.00 108 ASN A C 1
ATOM 861 O O . ASN A 1 108 ? 33.443 3.170 -25.875 1.00 76.00 108 ASN A O 1
ATOM 865 N N . SER A 1 109 ? 32.476 2.734 -23.916 1.00 73.81 109 SER A N 1
ATOM 866 C CA . SER A 1 109 ? 32.848 3.958 -23.180 1.00 73.81 109 SER A CA 1
ATOM 867 C C . SER A 1 109 ? 32.438 5.283 -23.832 1.00 73.81 109 SER A C 1
ATOM 869 O O . SER A 1 109 ? 32.896 6.336 -23.398 1.00 73.81 109 SER A O 1
ATOM 871 N N . THR A 1 110 ? 31.601 5.275 -24.874 1.00 83.62 110 THR A N 1
ATOM 872 C CA . THR A 1 110 ? 31.297 6.492 -25.648 1.00 83.62 110 THR A CA 1
ATOM 873 C C . THR A 1 110 ? 30.518 7.520 -24.831 1.00 83.62 110 THR A C 1
ATOM 875 O O . THR A 1 110 ? 30.675 8.715 -25.042 1.00 83.62 110 THR A O 1
ATOM 878 N N . LYS A 1 111 ? 29.719 7.057 -23.863 1.00 88.88 111 LYS A N 1
ATOM 879 C CA . LYS A 1 111 ? 28.886 7.896 -22.987 1.00 88.88 111 LYS A CA 1
ATOM 880 C C . LYS A 1 111 ? 29.694 8.769 -22.021 1.00 88.88 111 LYS A C 1
ATOM 882 O O . LYS A 1 111 ? 29.236 9.837 -21.639 1.00 88.88 111 LYS A O 1
ATOM 887 N N . THR A 1 112 ? 30.899 8.340 -21.649 1.00 91.94 112 THR A N 1
ATOM 888 C CA . THR A 1 112 ? 31.762 9.068 -20.702 1.00 91.94 112 THR A CA 1
ATOM 889 C C . THR A 1 112 ? 32.706 10.043 -21.411 1.00 91.94 112 THR A C 1
ATOM 891 O O . THR A 1 112 ? 33.270 10.936 -20.778 1.00 91.94 112 THR A O 1
ATOM 894 N N . GLU A 1 113 ? 32.870 9.918 -22.734 1.00 94.69 113 GLU A N 1
ATOM 895 C CA . GLU A 1 113 ? 33.756 10.783 -23.522 1.00 94.69 113 GLU A CA 1
ATOM 896 C C . GLU A 1 113 ? 33.457 12.288 -23.378 1.00 94.69 113 GLU A C 1
ATOM 898 O O . GLU A 1 113 ? 34.427 13.027 -23.215 1.00 94.69 113 GLU A O 1
ATOM 903 N N . PRO A 1 114 ? 32.195 12.770 -23.325 1.00 94.50 114 PRO A N 1
ATOM 904 C CA . PRO A 1 114 ? 31.912 14.192 -23.105 1.00 94.50 114 PRO A CA 1
ATOM 905 C C . PRO A 1 114 ? 32.540 14.752 -21.819 1.00 94.50 114 PRO A C 1
ATOM 907 O O . PRO A 1 114 ? 33.090 15.854 -21.819 1.00 94.50 114 PRO A O 1
ATOM 910 N N . LEU A 1 115 ? 32.528 13.982 -20.724 1.00 95.62 115 LEU A N 1
ATOM 911 C CA . LEU A 1 115 ? 33.175 14.371 -19.468 1.00 95.62 115 LEU A CA 1
ATOM 912 C C . LEU A 1 115 ? 34.704 14.372 -19.606 1.00 95.62 115 LEU A C 1
ATOM 914 O O . LEU A 1 115 ? 35.372 15.310 -19.168 1.00 95.62 115 LEU A O 1
ATOM 918 N N . LEU A 1 116 ? 35.270 13.342 -20.241 1.00 96.62 116 LEU A N 1
ATOM 919 C CA . LEU A 1 116 ? 36.715 13.246 -20.469 1.00 96.62 116 LEU A CA 1
ATOM 920 C C . LEU A 1 116 ? 37.226 14.370 -21.380 1.00 96.62 116 LEU A C 1
ATOM 922 O O . LEU A 1 116 ? 38.301 14.914 -21.128 1.00 96.62 116 LEU A O 1
ATOM 926 N N . ASP A 1 117 ? 36.449 14.770 -22.388 1.00 96.50 117 ASP A N 1
ATOM 927 C CA . ASP A 1 117 ? 36.763 15.886 -23.281 1.00 96.50 117 ASP A CA 1
ATOM 928 C C . ASP A 1 117 ? 36.935 17.195 -22.487 1.00 96.50 117 ASP A C 1
ATOM 930 O O . ASP A 1 117 ? 37.874 17.950 -22.741 1.00 96.50 117 ASP A O 1
ATOM 934 N N . LYS A 1 118 ? 36.095 17.438 -21.469 1.00 95.88 118 LYS A N 1
ATOM 935 C CA . LYS A 1 118 ? 36.187 18.625 -20.595 1.00 95.88 118 LYS A CA 1
ATOM 936 C C . LYS A 1 118 ? 37.349 18.575 -19.600 1.00 95.88 118 LYS A C 1
ATOM 938 O O . LYS A 1 118 ? 37.853 19.623 -19.204 1.00 95.88 118 LYS A O 1
ATOM 943 N N . LEU A 1 119 ? 37.779 17.382 -19.194 1.00 96.69 119 LEU A N 1
ATOM 944 C CA . LEU A 1 119 ? 38.858 17.187 -18.217 1.00 96.69 119 LEU A CA 1
ATOM 945 C C . LEU A 1 119 ? 40.246 17.057 -18.852 1.00 96.69 119 LEU A C 1
ATOM 947 O O . LEU A 1 119 ? 41.247 17.062 -18.138 1.00 96.69 119 LEU A O 1
ATOM 951 N N . ASN A 1 120 ? 40.337 16.919 -20.176 1.00 96.31 120 ASN A N 1
ATOM 952 C CA . ASN A 1 120 ? 41.596 16.718 -20.888 1.00 96.31 120 ASN A CA 1
ATOM 953 C C . ASN A 1 120 ? 42.393 18.030 -21.042 1.00 96.31 120 ASN A C 1
ATOM 955 O O . ASN A 1 120 ? 42.583 18.537 -22.145 1.00 96.31 120 ASN A O 1
ATOM 959 N N . SER A 1 121 ? 42.885 18.552 -19.919 1.00 93.38 121 SER A N 1
ATOM 960 C CA . SER A 1 121 ? 43.690 19.772 -19.803 1.00 93.38 121 SER A CA 1
ATOM 961 C C . SER A 1 121 ? 44.992 19.492 -19.037 1.00 93.38 121 SER A C 1
ATOM 963 O O . SER A 1 121 ? 44.977 18.659 -18.128 1.00 93.38 121 SER A O 1
ATOM 965 N N . PRO A 1 122 ? 46.117 20.171 -19.347 1.00 92.19 122 PRO A N 1
ATOM 966 C CA . PRO A 1 122 ? 47.368 20.031 -18.593 1.00 92.19 122 PRO A CA 1
ATOM 967 C C . PRO A 1 122 ? 47.236 20.362 -17.099 1.00 92.19 122 PRO A C 1
ATOM 969 O O . PRO A 1 122 ? 48.016 19.844 -16.302 1.00 92.19 122 PRO A O 1
ATOM 972 N N . ASP A 1 123 ? 46.243 21.168 -16.721 1.00 92.31 123 ASP A N 1
ATOM 973 C CA . ASP A 1 123 ? 46.022 21.597 -15.336 1.00 92.31 123 ASP A CA 1
ATOM 974 C C . ASP A 1 123 ? 45.230 20.574 -14.503 1.00 92.31 123 ASP A C 1
ATOM 976 O O . ASP A 1 123 ? 45.089 20.728 -13.290 1.00 92.31 123 ASP A O 1
ATOM 980 N N . VAL A 1 124 ? 44.717 19.510 -15.132 1.00 93.62 124 VAL A N 1
ATOM 981 C CA . VAL A 1 124 ? 43.893 18.489 -14.476 1.00 93.62 124 VAL A CA 1
ATOM 982 C C . VAL A 1 124 ? 44.678 17.188 -14.355 1.00 93.62 124 VAL A C 1
ATOM 984 O O . VAL A 1 124 ? 44.942 16.488 -15.333 1.00 93.62 124 VAL A O 1
ATOM 987 N N . HIS A 1 125 ? 45.017 16.800 -13.126 1.00 93.62 125 HIS A N 1
ATOM 988 C CA . HIS A 1 125 ? 45.717 15.543 -12.875 1.00 93.62 125 HIS A CA 1
ATOM 989 C C . HIS A 1 125 ? 44.731 14.372 -12.734 1.00 93.62 125 HIS A C 1
ATOM 991 O O . HIS A 1 125 ? 44.347 13.985 -11.625 1.00 93.62 125 HIS A O 1
ATOM 997 N N . CYS A 1 126 ? 44.333 13.804 -13.878 1.00 96.75 126 CYS A N 1
ATOM 998 C CA . CYS A 1 126 ? 43.312 12.759 -13.972 1.00 96.75 126 CYS A CA 1
ATOM 999 C C . CYS A 1 126 ? 43.866 11.401 -14.444 1.00 96.75 126 CYS A C 1
ATOM 1001 O O . CYS A 1 126 ? 44.566 11.293 -15.455 1.00 96.75 126 CYS A O 1
ATOM 1003 N N . SER A 1 127 ? 43.505 10.330 -13.734 1.00 96.88 127 SER A N 1
ATOM 1004 C CA . SER A 1 127 ? 43.597 8.947 -14.219 1.00 96.88 127 SER A CA 1
ATOM 1005 C C . SER A 1 127 ? 42.199 8.401 -14.487 1.00 96.88 127 SER A C 1
ATOM 1007 O O . SER A 1 127 ? 41.320 8.540 -13.646 1.00 96.88 127 SER A O 1
ATOM 1009 N N . TYR A 1 128 ? 42.015 7.736 -15.622 1.00 97.44 128 TYR A N 1
ATOM 1010 C CA . TYR A 1 128 ? 40.748 7.114 -16.003 1.00 97.44 128 TYR A CA 1
ATOM 1011 C C . TYR A 1 128 ? 40.935 5.600 -16.107 1.00 97.44 128 TYR A C 1
ATOM 1013 O O . TYR A 1 128 ? 41.761 5.119 -16.884 1.00 97.44 128 TYR A O 1
ATOM 1021 N N . TRP A 1 129 ? 40.252 4.845 -15.255 1.00 97.12 129 TRP A N 1
ATOM 1022 C CA . TRP A 1 129 ? 40.339 3.392 -15.168 1.00 97.12 129 TRP A CA 1
ATOM 1023 C C . TRP A 1 129 ? 39.093 2.767 -15.770 1.00 97.12 129 TRP A C 1
ATOM 1025 O O . TRP A 1 129 ? 37.978 3.050 -15.339 1.00 97.12 129 TRP A O 1
ATOM 1035 N N . ILE A 1 130 ? 39.313 1.883 -16.735 1.00 95.81 130 ILE A N 1
ATOM 1036 C CA . ILE A 1 130 ? 38.255 1.156 -17.427 1.00 95.81 130 ILE A CA 1
ATOM 1037 C C . ILE A 1 130 ? 38.215 -0.254 -16.848 1.00 95.81 130 ILE A C 1
ATOM 1039 O O . ILE A 1 130 ? 39.162 -1.022 -17.047 1.00 95.81 130 ILE A O 1
ATOM 1043 N N . VAL A 1 131 ? 37.153 -0.572 -16.107 1.00 94.81 131 VAL A N 1
ATOM 1044 C CA . VAL A 1 131 ? 36.945 -1.895 -15.510 1.00 94.81 131 VAL A CA 1
ATOM 1045 C C . VAL A 1 131 ? 36.032 -2.704 -16.416 1.00 94.81 131 VAL A C 1
ATOM 1047 O O . VAL A 1 131 ? 34.866 -2.357 -16.595 1.00 94.81 131 VAL A O 1
ATOM 1050 N N . GLU A 1 132 ? 36.567 -3.772 -17.002 1.00 92.62 132 GLU A N 1
ATOM 1051 C CA . GLU A 1 132 ? 35.857 -4.558 -18.011 1.00 92.62 132 GLU A CA 1
ATOM 1052 C C . GLU A 1 132 ? 36.314 -6.023 -18.006 1.00 92.62 132 GLU A C 1
ATOM 1054 O O . GLU A 1 132 ? 37.489 -6.336 -17.778 1.00 92.62 132 GLU A O 1
ATOM 1059 N N . ILE A 1 133 ? 35.370 -6.922 -18.281 1.00 92.12 133 ILE A N 1
ATOM 1060 C CA . ILE A 1 133 ? 35.581 -8.369 -18.361 1.00 92.12 133 ILE A CA 1
ATOM 1061 C C . ILE A 1 133 ? 35.812 -8.850 -19.796 1.00 92.12 133 ILE A C 1
ATOM 1063 O O . ILE A 1 133 ? 36.443 -9.886 -19.996 1.00 92.12 133 ILE A O 1
ATOM 1067 N N . ASN A 1 134 ? 35.379 -8.091 -20.804 1.00 92.00 134 ASN A N 1
ATOM 1068 C CA . ASN A 1 134 ? 35.735 -8.362 -22.191 1.00 92.00 134 ASN A CA 1
ATOM 1069 C C . ASN A 1 134 ? 37.156 -7.852 -22.485 1.00 92.00 134 ASN A C 1
ATOM 1071 O O . ASN A 1 134 ? 37.388 -6.677 -22.783 1.00 92.00 134 ASN A O 1
ATOM 1075 N N . LYS A 1 135 ? 38.145 -8.749 -22.417 1.00 91.19 135 LYS A N 1
ATOM 1076 C CA . LYS A 1 135 ? 39.568 -8.391 -22.556 1.00 91.19 135 LYS A CA 1
ATOM 1077 C C . LYS A 1 135 ? 39.907 -7.747 -23.904 1.00 91.19 135 LYS A C 1
ATOM 1079 O O . LYS A 1 135 ? 40.799 -6.896 -23.978 1.00 91.19 135 LYS A O 1
ATOM 1084 N N . ARG A 1 136 ? 39.247 -8.186 -24.981 1.00 90.69 136 ARG A N 1
ATOM 1085 C CA . ARG A 1 136 ? 39.480 -7.672 -26.339 1.00 90.69 136 ARG A CA 1
ATOM 1086 C C . ARG A 1 136 ? 38.973 -6.238 -26.453 1.00 90.69 136 ARG A C 1
ATOM 1088 O O . ARG A 1 136 ? 39.734 -5.372 -26.890 1.00 90.69 136 ARG A O 1
ATOM 1095 N N . LEU A 1 137 ? 37.738 -6.001 -26.016 1.00 90.06 137 LEU A N 1
ATOM 1096 C CA . LEU A 1 137 ? 37.120 -4.680 -25.990 1.00 90.06 137 LEU A CA 1
ATOM 1097 C C . LEU A 1 137 ? 37.918 -3.717 -25.104 1.00 90.06 137 LEU A C 1
ATOM 1099 O O . LEU A 1 137 ? 38.311 -2.650 -25.570 1.00 90.06 137 LEU A O 1
ATOM 1103 N N . LEU A 1 138 ? 38.271 -4.135 -23.883 1.00 92.75 138 LEU A N 1
ATOM 1104 C CA . LEU A 1 138 ? 39.055 -3.338 -22.936 1.00 92.75 138 LEU A CA 1
ATOM 1105 C C . LEU A 1 138 ? 40.361 -2.820 -23.551 1.00 92.75 138 LEU A C 1
ATOM 1107 O O . LEU A 1 138 ? 40.637 -1.619 -23.546 1.00 92.75 138 LEU A O 1
ATOM 1111 N N . ARG A 1 139 ? 41.159 -3.722 -24.135 1.00 92.31 139 ARG A N 1
ATOM 1112 C CA . ARG A 1 139 ? 42.443 -3.368 -24.760 1.00 92.31 139 ARG A CA 1
ATOM 1113 C C . ARG A 1 139 ? 42.269 -2.427 -25.944 1.00 92.31 139 ARG A C 1
ATOM 1115 O O . ARG A 1 139 ? 43.071 -1.508 -26.117 1.00 92.31 139 ARG A O 1
ATOM 1122 N N . LYS A 1 140 ? 41.242 -2.662 -26.767 1.00 92.38 140 LYS A N 1
ATOM 1123 C CA . LYS A 1 140 ? 40.903 -1.794 -27.899 1.00 92.38 140 LYS A CA 1
ATOM 1124 C C . LYS A 1 140 ? 40.572 -0.384 -27.404 1.00 92.38 140 LYS A C 1
ATOM 1126 O O . LYS A 1 140 ? 41.199 0.571 -27.859 1.00 92.38 140 LYS A O 1
ATOM 1131 N N . ARG A 1 141 ? 39.670 -0.261 -26.427 1.00 91.12 141 ARG A N 1
ATOM 1132 C CA . ARG A 1 141 ? 39.199 1.030 -25.911 1.00 91.12 141 ARG A CA 1
ATOM 1133 C C . ARG A 1 141 ? 40.278 1.807 -25.179 1.00 91.12 141 ARG A C 1
ATOM 1135 O O . ARG A 1 141 ? 40.492 2.969 -25.504 1.00 91.12 141 ARG A O 1
ATOM 1142 N N . VAL A 1 142 ? 41.051 1.178 -24.293 1.00 94.06 142 VAL A N 1
ATOM 1143 C CA . VAL A 1 142 ? 42.177 1.864 -23.633 1.00 94.06 142 VAL A CA 1
ATOM 1144 C C . VAL A 1 142 ? 43.173 2.391 -24.666 1.00 94.06 142 VAL A C 1
ATOM 1146 O O . VAL A 1 142 ? 43.600 3.538 -24.571 1.00 94.06 142 VAL A O 1
ATOM 1149 N N . LYS A 1 143 ? 43.497 1.611 -25.707 1.00 93.56 143 LYS A N 1
ATOM 1150 C CA . LYS A 1 143 ? 44.392 2.060 -26.785 1.00 93.56 143 LYS A CA 1
ATOM 1151 C C . LYS A 1 143 ? 43.832 3.260 -27.556 1.00 93.56 143 LYS A C 1
ATOM 1153 O O . LYS A 1 143 ? 44.601 4.150 -27.918 1.00 93.56 143 LYS A O 1
ATOM 1158 N N . GLU A 1 144 ? 42.536 3.272 -27.851 1.00 94.12 144 GLU A N 1
ATOM 1159 C CA . GLU A 1 144 ? 41.862 4.373 -28.553 1.00 94.12 144 GLU A CA 1
ATOM 1160 C C . GLU A 1 144 ? 41.822 5.642 -27.686 1.00 94.12 144 GLU A C 1
ATOM 1162 O O . GLU A 1 144 ? 42.265 6.706 -28.126 1.00 94.12 144 GLU A O 1
ATOM 1167 N N . LEU A 1 145 ? 41.409 5.522 -26.425 1.00 94.38 145 LEU A N 1
ATOM 1168 C CA . LEU A 1 145 ? 41.277 6.656 -25.509 1.00 94.38 145 LEU A CA 1
ATOM 1169 C C . LEU A 1 145 ? 42.635 7.219 -25.068 1.00 94.38 145 LEU A C 1
ATOM 1171 O O . LEU A 1 145 ? 42.799 8.434 -25.040 1.00 94.38 145 LEU A O 1
ATOM 1175 N N . SER A 1 146 ? 43.657 6.382 -24.850 1.00 94.62 146 SER A N 1
ATOM 1176 C CA . SER A 1 146 ? 45.037 6.847 -24.611 1.00 94.62 146 SER A CA 1
ATOM 1177 C C . SER A 1 146 ? 45.622 7.622 -25.797 1.00 94.62 146 SER A C 1
ATOM 1179 O O . SER A 1 146 ? 46.542 8.423 -25.624 1.00 94.62 146 SER A O 1
ATOM 1181 N N . LYS A 1 147 ? 45.136 7.382 -27.023 1.00 95.12 147 LYS A N 1
ATOM 1182 C CA . LYS A 1 147 ? 45.525 8.192 -28.184 1.00 95.12 147 LYS A CA 1
ATOM 1183 C C . LYS A 1 147 ? 44.784 9.525 -28.204 1.00 95.12 147 LYS A C 1
ATOM 1185 O O . LYS A 1 147 ? 45.444 10.524 -28.499 1.00 95.12 147 LYS A O 1
ATOM 1190 N N . LYS A 1 148 ? 43.479 9.523 -27.903 1.00 96.25 148 LYS A N 1
ATOM 1191 C CA . LYS A 1 148 ? 42.599 10.705 -27.894 1.00 96.25 148 LYS A CA 1
ATOM 1192 C C . LYS A 1 148 ? 42.964 11.687 -26.772 1.00 96.25 148 LYS A C 1
ATOM 1194 O O . LYS A 1 148 ? 43.175 12.864 -27.044 1.00 96.25 148 LYS A O 1
ATOM 1199 N N . TYR A 1 149 ? 43.125 11.206 -25.541 1.00 96.69 149 TYR A N 1
ATOM 1200 C CA . TYR A 1 149 ? 43.352 12.037 -24.357 1.00 96.69 149 TYR A CA 1
ATOM 1201 C C . TYR A 1 149 ? 44.824 12.069 -23.950 1.00 96.69 149 TYR A C 1
ATOM 1203 O O . TYR A 1 149 ? 45.371 11.084 -23.458 1.00 96.69 149 TYR A O 1
ATOM 1211 N N . LYS A 1 150 ? 45.482 13.215 -24.156 1.00 94.50 150 LYS A N 1
ATOM 1212 C CA . LYS A 1 150 ? 46.911 13.401 -23.846 1.00 94.50 150 LYS A CA 1
ATOM 1213 C C . LYS A 1 150 ? 47.177 13.730 -22.381 1.00 94.50 150 LYS A C 1
ATOM 1215 O O . LYS A 1 150 ? 48.254 13.411 -21.886 1.00 94.50 150 LYS A O 1
ATOM 1220 N N . HIS A 1 151 ? 46.207 14.338 -21.704 1.00 95.56 151 HIS A N 1
ATOM 1221 C CA . HIS A 1 151 ? 46.339 14.788 -20.319 1.00 95.56 151 HIS A CA 1
ATOM 1222 C C . HIS A 1 151 ? 45.643 13.856 -19.317 1.00 95.56 151 HIS A C 1
ATOM 1224 O O . HIS A 1 151 ? 45.837 13.991 -18.113 1.00 95.56 151 HIS A O 1
ATOM 1230 N N . ILE A 1 152 ? 44.898 12.856 -19.799 1.00 97.12 152 ILE A N 1
ATOM 1231 C CA . ILE A 1 152 ? 44.244 11.847 -18.960 1.00 97.12 152 ILE A CA 1
ATOM 1232 C C . ILE A 1 152 ? 44.981 10.516 -19.076 1.00 97.12 152 ILE A C 1
ATOM 1234 O O . ILE A 1 152 ? 45.114 9.935 -20.156 1.00 97.12 152 ILE A O 1
ATOM 1238 N N . LYS A 1 153 ? 45.413 9.967 -17.938 1.00 96.38 153 LYS A N 1
ATOM 1239 C CA . LYS A 1 153 ? 46.062 8.653 -17.902 1.00 96.38 153 LYS A CA 1
ATOM 1240 C C . LYS A 1 153 ? 45.025 7.531 -17.926 1.00 96.38 153 LYS A C 1
ATOM 1242 O O . LYS A 1 153 ? 44.583 7.071 -16.873 1.00 96.38 153 LYS A O 1
ATOM 1247 N N . CYS A 1 154 ? 44.681 7.063 -19.123 1.00 96.12 154 CYS A N 1
ATOM 1248 C CA . CYS A 1 154 ? 43.796 5.910 -19.301 1.00 96.12 154 CYS A CA 1
ATOM 1249 C C . CYS A 1 154 ? 44.508 4.603 -18.894 1.00 96.12 154 CYS A C 1
ATOM 1251 O O . CYS A 1 154 ? 45.663 4.384 -19.271 1.00 96.12 154 CYS A O 1
ATOM 1253 N N . ARG A 1 155 ? 43.845 3.735 -18.121 1.00 94.81 155 ARG A N 1
ATOM 1254 C CA . ARG A 1 155 ? 44.376 2.435 -17.678 1.00 94.81 155 ARG A CA 1
ATOM 1255 C C . ARG A 1 155 ? 43.347 1.321 -17.817 1.00 94.81 155 ARG A C 1
ATOM 1257 O O . ARG A 1 155 ? 42.169 1.516 -17.533 1.00 94.81 155 ARG A O 1
ATOM 1264 N N . GLU A 1 156 ? 43.834 0.141 -18.186 1.00 93.88 156 GLU A N 1
ATOM 1265 C CA . GLU A 1 156 ? 43.041 -1.087 -18.178 1.00 93.88 156 GLU A CA 1
ATOM 1266 C C . GLU A 1 156 ? 42.938 -1.679 -16.768 1.00 93.88 156 GLU A C 1
ATOM 1268 O O . GLU A 1 156 ? 43.935 -1.768 -16.046 1.00 93.88 156 GLU A O 1
ATOM 1273 N N . VAL A 1 157 ? 41.739 -2.126 -16.398 1.00 94.50 157 VAL A N 1
ATOM 1274 C CA . VAL A 1 157 ? 41.484 -2.930 -15.202 1.00 94.50 157 VAL A CA 1
ATOM 1275 C C . VAL A 1 157 ? 40.684 -4.162 -15.618 1.00 94.50 157 VAL A C 1
ATOM 1277 O O . VAL A 1 157 ? 39.463 -4.145 -15.724 1.00 94.50 157 VAL A O 1
ATOM 1280 N N . TYR A 1 158 ? 41.403 -5.246 -15.901 1.00 93.44 158 TYR A N 1
ATOM 1281 C CA . TYR A 1 158 ? 40.812 -6.496 -16.374 1.00 93.44 158 TYR A CA 1
ATOM 1282 C C . TYR A 1 158 ? 40.364 -7.369 -15.191 1.00 93.44 158 TYR A C 1
ATOM 1284 O O . TYR A 1 158 ? 41.205 -7.956 -14.500 1.00 93.44 158 TYR A O 1
ATOM 1292 N N . GLY A 1 159 ? 39.054 -7.452 -14.950 1.00 88.56 159 GLY A N 1
ATOM 1293 C CA . GLY A 1 159 ? 38.467 -8.201 -13.833 1.00 88.56 159 GLY A CA 1
ATOM 1294 C C . GLY A 1 159 ? 37.032 -7.778 -13.514 1.00 88.56 159 GLY A C 1
ATOM 1295 O O . GLY A 1 159 ? 36.414 -7.040 -14.277 1.00 88.56 159 GLY A O 1
ATOM 1296 N N . THR A 1 160 ? 36.500 -8.255 -12.388 1.00 88.88 160 THR A N 1
ATOM 1297 C CA . THR A 1 160 ? 35.163 -7.865 -11.906 1.00 88.88 160 THR A CA 1
ATOM 1298 C C . THR A 1 160 ? 35.126 -6.417 -11.416 1.00 88.88 160 THR A C 1
ATOM 1300 O O . THR A 1 160 ? 36.164 -5.804 -11.150 1.00 88.88 160 THR A O 1
ATOM 1303 N N . PHE A 1 161 ? 33.924 -5.859 -11.250 1.00 90.94 161 PHE A N 1
ATOM 1304 C CA . PHE A 1 161 ? 33.755 -4.515 -10.687 1.00 90.94 161 PHE A CA 1
ATOM 1305 C C . PHE A 1 161 ? 34.358 -4.424 -9.288 1.00 90.94 161 PHE A C 1
ATOM 1307 O O . PHE A 1 161 ? 35.076 -3.478 -8.984 1.00 90.94 161 PHE A O 1
ATOM 1314 N N . GLU A 1 162 ? 34.154 -5.457 -8.477 1.00 85.69 162 GLU A N 1
ATOM 1315 C CA . GLU A 1 162 ? 34.727 -5.622 -7.145 1.00 85.69 162 GLU A CA 1
ATOM 1316 C C . GLU A 1 162 ? 36.258 -5.552 -7.174 1.00 85.69 162 GLU A C 1
ATOM 1318 O O . GLU A 1 162 ? 36.867 -4.913 -6.318 1.00 85.69 162 GLU A O 1
ATOM 1323 N N . TYR A 1 163 ? 36.892 -6.150 -8.189 1.00 84.75 163 TYR A N 1
ATOM 1324 C CA . TYR A 1 163 ? 38.335 -6.040 -8.392 1.00 84.75 163 TYR A CA 1
ATOM 1325 C C . TYR A 1 163 ? 38.769 -4.615 -8.723 1.00 84.75 163 TYR A C 1
ATOM 1327 O O . TYR A 1 163 ? 39.728 -4.118 -8.128 1.00 84.75 163 TYR A O 1
ATOM 1335 N N . GLY A 1 164 ? 38.042 -3.921 -9.600 1.00 88.12 164 GLY A N 1
ATOM 1336 C CA . GLY A 1 164 ? 38.320 -2.517 -9.892 1.00 88.12 164 GLY A CA 1
ATOM 1337 C C . GLY A 1 164 ? 38.155 -1.602 -8.680 1.00 88.12 164 GLY A C 1
ATOM 1338 O O . GLY A 1 164 ? 39.028 -0.775 -8.414 1.00 88.12 164 GLY A O 1
ATOM 1339 N N . VAL A 1 165 ? 37.099 -1.803 -7.893 1.00 87.62 165 VAL A N 1
ATOM 1340 C CA . VAL A 1 165 ? 36.842 -1.060 -6.652 1.00 87.62 165 VAL A CA 1
ATOM 1341 C C . VAL A 1 165 ? 37.919 -1.338 -5.605 1.00 87.62 165 VAL A C 1
ATOM 1343 O O . VAL A 1 165 ? 38.451 -0.395 -5.019 1.00 87.62 165 VAL A O 1
ATOM 1346 N N . ALA A 1 166 ? 38.315 -2.600 -5.418 1.00 81.69 166 ALA A N 1
ATOM 1347 C CA . ALA A 1 166 ? 39.396 -2.972 -4.506 1.00 81.69 166 ALA A CA 1
ATOM 1348 C C . ALA A 1 166 ? 40.732 -2.331 -4.917 1.00 81.69 166 ALA A C 1
ATOM 1350 O O . ALA A 1 166 ? 41.451 -1.785 -4.081 1.00 81.69 166 ALA A O 1
ATOM 1351 N N . MET A 1 167 ? 41.053 -2.318 -6.215 1.00 84.56 167 MET A N 1
ATOM 1352 C CA . MET A 1 167 ? 42.237 -1.613 -6.713 1.00 84.56 167 MET A CA 1
ATOM 1353 C C . MET A 1 167 ? 42.152 -0.101 -6.471 1.00 84.56 167 MET A C 1
ATOM 1355 O O . MET A 1 167 ? 43.155 0.527 -6.122 1.00 84.56 167 MET A O 1
ATOM 1359 N N . ALA A 1 168 ? 40.970 0.491 -6.655 1.00 89.25 168 ALA A N 1
ATOM 1360 C CA . ALA A 1 168 ? 40.755 1.922 -6.489 1.00 89.25 168 ALA A CA 1
ATOM 1361 C C . ALA A 1 168 ? 40.834 2.350 -5.018 1.00 89.25 168 ALA A C 1
ATOM 1363 O O . ALA A 1 168 ? 41.345 3.433 -4.738 1.00 89.25 168 ALA A O 1
ATOM 1364 N N . ALA A 1 169 ? 40.420 1.496 -4.076 1.00 82.38 169 ALA A N 1
ATOM 1365 C CA . ALA A 1 169 ? 40.514 1.748 -2.636 1.00 82.38 169 ALA A CA 1
ATOM 1366 C C . ALA A 1 169 ? 41.956 2.026 -2.175 1.00 82.38 169 ALA A C 1
ATOM 1368 O O . ALA A 1 169 ? 42.189 2.877 -1.319 1.00 82.38 169 ALA A O 1
ATOM 1369 N N . HIS A 1 170 ? 42.941 1.376 -2.801 1.00 81.69 170 HIS A N 1
ATOM 1370 C CA . HIS A 1 170 ? 44.363 1.605 -2.530 1.00 81.69 170 HIS A CA 1
ATOM 1371 C C . HIS A 1 170 ? 44.964 2.778 -3.325 1.00 81.69 170 HIS A C 1
ATOM 1373 O O . HIS A 1 170 ? 46.142 3.109 -3.158 1.00 81.69 170 HIS A O 1
ATOM 1379 N N . HIS A 1 171 ? 44.182 3.424 -4.194 1.00 85.94 171 HIS A N 1
ATOM 1380 C CA . HIS A 1 171 ? 44.631 4.576 -4.961 1.00 85.94 171 HIS A CA 1
ATOM 1381 C C . HIS A 1 171 ? 44.490 5.872 -4.156 1.00 85.94 171 HIS A C 1
ATOM 1383 O O . HIS A 1 171 ? 43.445 6.172 -3.576 1.00 85.94 171 HIS A O 1
ATOM 1389 N N . LYS A 1 172 ? 45.554 6.679 -4.138 1.00 85.81 172 LYS A N 1
ATOM 1390 C CA . LYS A 1 172 ? 45.540 7.992 -3.481 1.00 85.81 172 LYS A CA 1
ATOM 1391 C C . LYS A 1 172 ? 44.785 9.005 -4.338 1.00 85.81 172 LYS A C 1
ATOM 1393 O O . LYS A 1 172 ? 44.952 9.015 -5.553 1.00 85.81 172 LYS A O 1
ATOM 1398 N N . GLY A 1 173 ? 44.070 9.915 -3.686 1.00 91.44 173 GLY A N 1
ATOM 1399 C CA . GLY A 1 173 ? 43.317 10.975 -4.352 1.00 91.44 173 GLY A CA 1
ATOM 1400 C C . GLY A 1 173 ? 41.810 10.785 -4.258 1.00 91.44 173 GLY A C 1
ATOM 1401 O O . GLY A 1 173 ? 41.328 9.834 -3.628 1.00 91.44 173 GLY A O 1
ATOM 1402 N N . LYS A 1 174 ? 41.109 11.730 -4.878 1.00 96.44 174 LYS A N 1
ATOM 1403 C CA . LYS A 1 174 ? 39.657 11.792 -4.939 1.00 96.44 174 LYS A CA 1
ATOM 1404 C C . LYS A 1 174 ? 39.134 10.920 -6.078 1.00 96.44 174 LYS A C 1
ATOM 1406 O O . LYS A 1 174 ? 39.752 10.867 -7.144 1.00 96.44 174 LYS A O 1
ATOM 1411 N N . LYS A 1 175 ? 38.036 10.208 -5.843 1.00 97.19 175 LYS A N 1
ATOM 1412 C CA . LYS A 1 175 ? 37.570 9.121 -6.711 1.00 97.19 175 LYS A CA 1
ATOM 1413 C C . LYS A 1 175 ? 36.155 9.383 -7.205 1.00 97.19 175 LYS A C 1
ATOM 1415 O O . LYS A 1 175 ? 35.259 9.610 -6.401 1.00 97.19 175 LYS A O 1
ATOM 1420 N N . VAL A 1 176 ? 35.956 9.297 -8.513 1.00 97.56 176 VAL A N 1
ATOM 1421 C CA . VAL A 1 176 ? 34.638 9.280 -9.148 1.00 97.56 176 VAL A CA 1
ATOM 1422 C C . VAL A 1 176 ? 34.388 7.870 -9.648 1.00 97.56 176 VAL A C 1
ATOM 1424 O O . VAL A 1 176 ? 35.181 7.358 -10.438 1.00 97.56 176 VAL A O 1
ATOM 1427 N N . PHE A 1 177 ? 33.316 7.234 -9.194 1.00 97.00 177 PHE A N 1
ATOM 1428 C CA . PHE A 1 177 ? 32.872 5.957 -9.747 1.00 97.00 177 PHE A CA 1
ATOM 1429 C C . PHE A 1 177 ? 31.695 6.205 -10.680 1.00 97.00 177 PHE A C 1
ATOM 1431 O O . PHE A 1 177 ? 30.749 6.897 -10.316 1.00 97.00 177 PHE A O 1
ATOM 1438 N N . ILE A 1 178 ? 31.774 5.645 -11.883 1.00 95.38 178 ILE A N 1
ATOM 1439 C CA . ILE A 1 178 ? 30.757 5.771 -12.923 1.00 95.38 178 ILE A CA 1
ATOM 1440 C C . ILE A 1 178 ? 30.274 4.365 -13.272 1.00 95.38 178 ILE A C 1
ATOM 1442 O O . ILE A 1 178 ? 31.082 3.494 -13.596 1.00 95.38 178 ILE A O 1
ATOM 1446 N N . SER A 1 179 ? 28.967 4.131 -13.218 1.00 92.94 179 SER A N 1
ATOM 1447 C CA . SER A 1 179 ? 28.359 2.925 -13.777 1.00 92.94 179 SER A CA 1
ATOM 1448 C C . SER A 1 179 ? 27.080 3.278 -14.518 1.00 92.94 179 SER A C 1
ATOM 1450 O O . SER A 1 179 ? 26.133 3.805 -13.941 1.00 92.94 179 SER A O 1
ATOM 1452 N N . LEU A 1 180 ? 27.084 2.988 -15.813 1.00 89.94 180 LEU A N 1
ATOM 1453 C CA . LEU A 1 180 ? 26.043 3.378 -16.755 1.00 89.94 180 LEU A CA 1
ATOM 1454 C C . LEU A 1 180 ? 25.285 2.145 -17.261 1.00 89.94 180 LEU A C 1
ATOM 1456 O O . LEU A 1 180 ? 25.725 1.004 -17.092 1.00 89.94 180 LEU A O 1
ATOM 1460 N N . GLY A 1 181 ? 24.144 2.358 -17.907 1.00 83.69 181 GLY A N 1
ATOM 1461 C CA . GLY A 1 181 ? 23.305 1.298 -18.463 1.00 83.69 181 GLY A CA 1
ATOM 1462 C C . GLY A 1 181 ? 22.664 0.401 -17.399 1.00 83.69 181 GLY A C 1
ATOM 1463 O O . GLY A 1 181 ? 22.383 -0.762 -17.677 1.00 83.69 181 GLY A O 1
ATOM 1464 N N . SER A 1 182 ? 22.471 0.909 -16.174 1.00 83.12 182 SER A N 1
ATOM 1465 C CA . SER A 1 182 ? 21.976 0.153 -15.005 1.00 83.12 182 SER A CA 1
ATOM 1466 C C . SER A 1 182 ? 22.883 -0.982 -14.549 1.00 83.12 182 SER A C 1
ATOM 1468 O O . SER A 1 182 ? 22.515 -1.765 -13.687 1.00 83.12 182 SER A O 1
ATOM 1470 N N . THR A 1 183 ? 24.105 -1.064 -15.072 1.00 82.00 183 THR A N 1
ATOM 1471 C CA . THR A 1 183 ? 24.994 -2.218 -14.896 1.00 82.00 183 THR A CA 1
ATOM 1472 C C . THR A 1 183 ? 25.333 -2.514 -13.428 1.00 82.00 183 THR A C 1
ATOM 1474 O O . THR A 1 183 ? 25.386 -3.677 -13.029 1.00 82.00 183 THR A O 1
ATOM 1477 N N . ALA A 1 184 ? 25.538 -1.479 -12.611 1.00 77.69 184 ALA A N 1
ATOM 1478 C CA . ALA A 1 184 ? 25.839 -1.608 -11.183 1.00 77.69 184 ALA A CA 1
ATOM 1479 C C . ALA A 1 184 ? 24.631 -1.984 -10.313 1.00 77.69 184 ALA A C 1
ATOM 1481 O O . ALA A 1 184 ? 24.820 -2.486 -9.206 1.00 77.69 184 ALA A O 1
ATOM 1482 N N . THR A 1 185 ? 23.418 -1.721 -10.789 1.00 78.12 185 THR A N 1
ATOM 1483 C CA . THR A 1 185 ? 22.188 -1.726 -9.986 1.00 78.12 185 THR A CA 1
ATOM 1484 C C . THR A 1 185 ? 21.136 -2.682 -10.534 1.00 78.12 185 THR A C 1
ATOM 1486 O O . THR A 1 185 ? 20.066 -2.800 -9.961 1.00 78.12 185 THR A O 1
ATOM 1489 N N . ASN A 1 186 ? 21.460 -3.439 -11.586 1.00 80.06 186 ASN A N 1
ATOM 1490 C CA . ASN A 1 186 ? 20.596 -4.436 -12.221 1.00 80.06 186 ASN A CA 1
ATOM 1491 C C . ASN A 1 186 ? 20.427 -5.730 -11.395 1.00 80.06 186 ASN A C 1
ATOM 1493 O O . ASN A 1 186 ? 20.560 -6.834 -11.925 1.00 80.06 186 ASN A O 1
ATOM 1497 N N . PHE A 1 187 ? 20.188 -5.585 -10.100 1.00 81.38 187 PHE A N 1
ATOM 1498 C CA .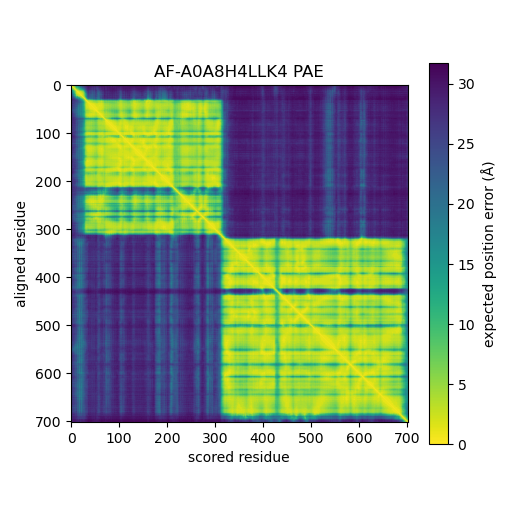 PHE A 1 187 ? 20.085 -6.640 -9.097 1.00 81.38 187 PHE A CA 1
ATOM 1499 C C . PHE A 1 187 ? 18.839 -6.386 -8.253 1.00 81.38 187 PHE A C 1
ATOM 1501 O O . PHE A 1 187 ? 18.385 -5.244 -8.247 1.00 81.38 187 PHE A O 1
ATOM 1508 N N . PRO A 1 188 ? 18.305 -7.382 -7.526 1.00 80.62 188 PRO A N 1
ATOM 1509 C CA . PRO A 1 188 ? 17.243 -7.154 -6.547 1.00 80.62 188 PRO A CA 1
ATOM 1510 C C . PRO A 1 188 ? 17.615 -6.063 -5.520 1.00 80.62 188 PRO A C 1
ATOM 1512 O O . PRO A 1 188 ? 18.813 -5.864 -5.274 1.00 80.62 188 PRO A O 1
ATOM 1515 N N . PRO A 1 189 ? 16.631 -5.388 -4.889 1.00 82.25 189 PRO A N 1
ATOM 1516 C CA . PRO A 1 189 ? 16.866 -4.213 -4.042 1.00 82.25 189 PRO A CA 1
ATOM 1517 C C . PRO A 1 189 ? 17.974 -4.395 -2.998 1.00 82.25 189 PRO A C 1
ATOM 1519 O O . PRO A 1 189 ? 18.903 -3.593 -2.940 1.00 82.25 189 PRO A O 1
ATOM 1522 N N . GLU A 1 190 ? 17.962 -5.496 -2.243 1.00 82.94 190 GLU A N 1
ATOM 1523 C CA . GLU A 1 190 ? 18.970 -5.759 -1.206 1.00 82.94 190 GLU A CA 1
ATOM 1524 C C . GLU A 1 190 ? 20.405 -5.848 -1.755 1.00 82.94 190 GLU A C 1
ATOM 1526 O O . GLU A 1 190 ? 21.370 -5.402 -1.123 1.00 82.94 190 GLU A O 1
ATOM 1531 N N . GLU A 1 191 ? 20.581 -6.438 -2.939 1.00 82.25 191 GLU A N 1
ATOM 1532 C CA . GLU A 1 191 ? 21.887 -6.520 -3.594 1.00 82.25 191 GLU A CA 1
ATOM 1533 C C . GLU A 1 191 ? 22.321 -5.164 -4.153 1.00 82.25 191 GLU A C 1
ATOM 1535 O O . GLU A 1 191 ? 23.497 -4.798 -4.034 1.00 82.25 191 GLU A O 1
ATOM 1540 N N . ALA A 1 192 ? 21.379 -4.396 -4.708 1.00 87.81 192 ALA A N 1
ATOM 1541 C CA . ALA A 1 192 ? 21.626 -3.034 -5.160 1.00 87.81 192 ALA A CA 1
ATOM 1542 C C . ALA A 1 192 ? 22.077 -2.142 -3.989 1.00 87.81 192 ALA A C 1
ATOM 1544 O O . ALA A 1 192 ? 23.112 -1.480 -4.102 1.00 87.81 192 ALA A O 1
ATOM 1545 N N . VAL A 1 193 ? 21.409 -2.215 -2.830 1.00 89.06 193 VAL A N 1
ATOM 1546 C CA . VAL A 1 193 ? 21.799 -1.519 -1.587 1.00 89.06 193 VAL A CA 1
ATOM 1547 C C . VAL A 1 193 ? 23.230 -1.871 -1.189 1.00 89.06 193 VAL A C 1
ATOM 1549 O O . VAL A 1 193 ? 24.057 -0.985 -0.951 1.00 89.06 193 VAL A O 1
ATOM 1552 N N . LYS A 1 194 ? 23.570 -3.165 -1.155 1.00 84.62 194 LYS A N 1
ATOM 1553 C CA . LYS A 1 194 ? 24.923 -3.626 -0.806 1.00 84.62 194 LYS A CA 1
ATOM 1554 C C . LYS A 1 194 ? 25.986 -3.081 -1.771 1.00 84.62 194 LYS A C 1
ATOM 1556 O O . LYS A 1 194 ? 27.052 -2.656 -1.314 1.00 84.62 194 LYS A O 1
ATOM 1561 N N . LYS A 1 195 ? 25.709 -3.055 -3.080 1.00 87.31 195 LYS A N 1
ATOM 1562 C CA . LYS A 1 195 ? 26.628 -2.515 -4.098 1.00 87.31 195 LYS A CA 1
ATOM 1563 C C . LYS A 1 195 ? 26.789 -1.005 -3.990 1.00 87.31 195 LYS A C 1
ATOM 1565 O O . LYS A 1 195 ? 27.924 -0.536 -3.921 1.00 87.31 195 LYS A O 1
ATOM 1570 N N . VAL A 1 196 ? 25.689 -0.257 -3.898 1.00 91.25 196 VAL A N 1
ATOM 1571 C CA . VAL A 1 196 ? 25.717 1.204 -3.721 1.00 91.25 196 VAL A CA 1
ATOM 1572 C C . VAL A 1 196 ? 26.503 1.565 -2.461 1.00 91.25 196 VAL A C 1
ATOM 1574 O O . VAL A 1 196 ? 27.416 2.386 -2.531 1.00 91.25 196 VAL A O 1
ATOM 1577 N N . ARG A 1 197 ? 26.255 0.870 -1.344 1.00 90.44 197 ARG A N 1
ATOM 1578 C CA . ARG A 1 197 ? 26.993 1.039 -0.082 1.00 90.44 197 ARG A CA 1
ATOM 1579 C C . ARG A 1 197 ? 28.484 0.717 -0.217 1.00 90.44 197 ARG A C 1
ATOM 1581 O O . ARG A 1 197 ? 29.325 1.376 0.389 1.00 90.44 197 ARG A O 1
ATOM 1588 N N . MET A 1 198 ? 28.844 -0.318 -0.973 1.00 86.56 198 MET A N 1
ATOM 1589 C CA . MET A 1 198 ? 30.247 -0.668 -1.217 1.00 86.56 198 MET A CA 1
ATOM 1590 C C . MET A 1 198 ? 30.957 0.404 -2.050 1.00 86.56 198 MET A C 1
ATOM 1592 O O . MET A 1 198 ? 32.087 0.777 -1.732 1.00 86.56 198 MET A O 1
ATOM 1596 N N . TYR A 1 199 ? 30.307 0.907 -3.099 1.00 90.56 199 TYR A N 1
ATOM 1597 C CA . TYR A 1 199 ? 30.861 1.941 -3.969 1.00 90.56 199 TYR A CA 1
ATOM 1598 C C . TYR A 1 199 ? 31.006 3.277 -3.237 1.00 90.56 199 TYR A C 1
ATOM 1600 O O . TYR A 1 199 ? 32.073 3.890 -3.301 1.00 90.56 199 TYR A O 1
ATOM 1608 N N . SER A 1 200 ? 29.989 3.687 -2.477 1.00 90.69 200 SER A N 1
ATOM 1609 C CA . SER A 1 200 ? 29.975 4.960 -1.747 1.00 90.69 200 SER A CA 1
ATOM 1610 C C . SER A 1 200 ? 30.992 5.038 -0.609 1.00 90.69 200 SER A C 1
ATOM 1612 O O . SER A 1 200 ? 31.459 6.122 -0.281 1.00 90.69 200 SER A O 1
ATOM 1614 N N . LYS A 1 201 ? 31.413 3.900 -0.041 1.00 87.69 201 LYS A N 1
ATOM 1615 C CA . LYS A 1 201 ? 32.507 3.860 0.945 1.00 87.69 201 LYS A CA 1
ATOM 1616 C C . LYS A 1 201 ? 33.859 4.290 0.377 1.00 87.69 201 LYS A C 1
ATOM 1618 O O . LYS A 1 201 ? 34.739 4.674 1.145 1.00 87.69 201 LYS A O 1
ATOM 1623 N N . ILE A 1 202 ? 34.059 4.149 -0.933 1.00 90.75 202 ILE A N 1
ATOM 1624 C CA . ILE A 1 202 ? 35.353 4.380 -1.587 1.00 90.75 202 ILE A CA 1
ATOM 1625 C C . ILE A 1 202 ? 35.322 5.624 -2.475 1.00 90.75 202 ILE A C 1
ATOM 1627 O O . ILE A 1 202 ? 36.319 6.346 -2.538 1.00 90.75 202 ILE A O 1
ATOM 1631 N N . ALA A 1 203 ? 34.216 5.850 -3.183 1.00 94.00 203 ALA A N 1
ATOM 1632 C CA . ALA A 1 203 ? 34.048 6.977 -4.086 1.00 94.00 203 ALA A CA 1
ATOM 1633 C C . ALA A 1 203 ? 33.753 8.276 -3.324 1.00 94.00 203 ALA A C 1
ATOM 1635 O O . ALA A 1 203 ? 32.975 8.290 -2.378 1.00 94.00 203 ALA A O 1
ATOM 1636 N N . ASP A 1 204 ? 34.333 9.381 -3.785 1.00 95.56 204 ASP A N 1
ATOM 1637 C CA . ASP A 1 204 ? 33.963 10.732 -3.354 1.00 95.56 204 ASP A CA 1
ATOM 1638 C C . ASP A 1 204 ? 32.773 11.281 -4.162 1.00 95.56 204 ASP A C 1
ATOM 1640 O O . ASP A 1 204 ? 32.086 12.189 -3.705 1.00 95.56 204 ASP A O 1
ATOM 1644 N N . LEU A 1 205 ? 32.540 10.746 -5.365 1.00 95.00 205 LEU A N 1
ATOM 1645 C CA . LEU A 1 205 ? 31.371 11.020 -6.198 1.00 95.00 205 LEU A CA 1
ATOM 1646 C C . LEU A 1 205 ? 30.952 9.738 -6.923 1.00 95.00 205 LEU A C 1
ATOM 1648 O O . LEU A 1 205 ? 31.793 9.041 -7.496 1.00 95.00 205 LEU A O 1
ATOM 1652 N N . LEU A 1 206 ? 29.656 9.443 -6.915 1.00 94.19 206 LEU A N 1
ATOM 1653 C CA . LEU A 1 206 ? 29.075 8.283 -7.579 1.00 94.19 206 LEU A CA 1
ATOM 1654 C C . LEU A 1 206 ? 28.107 8.757 -8.667 1.00 94.19 206 LEU A C 1
ATOM 1656 O O . LEU A 1 206 ? 27.202 9.535 -8.387 1.00 94.19 206 LEU A O 1
ATOM 1660 N N . VAL A 1 207 ? 28.308 8.288 -9.897 1.00 93.94 207 VAL A N 1
ATOM 1661 C CA . VAL A 1 207 ? 27.428 8.545 -11.043 1.00 93.94 207 VAL A CA 1
ATOM 1662 C C . VAL A 1 207 ? 26.832 7.211 -11.470 1.00 93.94 207 VAL A C 1
ATOM 1664 O O . VAL A 1 207 ? 27.552 6.331 -11.949 1.00 93.94 207 VAL A O 1
ATOM 1667 N N . LEU A 1 208 ? 25.528 7.050 -11.258 1.00 92.12 208 LEU A N 1
ATOM 1668 C CA . LEU A 1 208 ? 24.784 5.840 -11.597 1.00 92.12 208 LEU A CA 1
ATOM 1669 C C . LEU A 1 208 ? 23.738 6.171 -12.650 1.00 92.12 208 LEU A C 1
ATOM 1671 O O . LEU A 1 208 ? 22.995 7.135 -12.496 1.00 92.12 208 LEU A O 1
ATOM 1675 N N . GLY A 1 209 ? 23.660 5.357 -13.693 1.00 89.44 209 GLY A N 1
ATOM 1676 C CA . GLY A 1 209 ? 22.551 5.404 -14.634 1.00 89.44 209 GLY A CA 1
ATOM 1677 C C . GLY A 1 209 ? 21.542 4.303 -14.352 1.00 89.44 209 GLY A C 1
ATOM 1678 O O . GLY A 1 209 ? 21.906 3.128 -14.334 1.00 89.44 209 GLY A O 1
ATOM 1679 N N . GLN A 1 210 ? 20.274 4.663 -14.174 1.00 86.69 210 GLN A N 1
ATOM 1680 C CA . GLN A 1 210 ? 19.188 3.726 -13.901 1.00 86.69 210 GLN A CA 1
ATOM 1681 C C . GLN A 1 210 ? 18.072 3.896 -14.935 1.00 86.69 210 GLN A C 1
ATOM 1683 O O . GLN A 1 210 ? 17.618 5.008 -15.180 1.00 86.69 210 GLN A O 1
ATOM 1688 N N . GLN A 1 211 ? 17.636 2.795 -15.550 1.00 79.81 211 GLN A N 1
ATOM 1689 C CA . GLN A 1 211 ? 16.441 2.788 -16.390 1.00 79.81 211 GLN A CA 1
ATOM 1690 C C . GLN A 1 211 ? 15.208 2.584 -15.504 1.00 79.81 211 GLN A C 1
ATOM 1692 O O . GLN A 1 211 ? 15.199 1.657 -14.684 1.00 79.81 211 GLN A O 1
ATOM 1697 N N . GLY A 1 212 ? 14.200 3.438 -15.689 1.00 74.75 212 GLY A N 1
ATOM 1698 C CA . GLY A 1 212 ? 12.885 3.307 -15.064 1.00 74.75 212 GLY A CA 1
ATOM 1699 C C . GLY A 1 212 ? 11.953 2.339 -15.798 1.00 74.75 212 GLY A C 1
ATOM 1700 O O . GLY A 1 212 ? 12.271 1.921 -16.915 1.00 74.75 212 GLY A O 1
ATOM 1701 N N . PRO A 1 213 ? 10.833 1.941 -15.173 1.00 68.25 213 PRO A N 1
ATOM 1702 C CA . PRO A 1 213 ? 9.786 1.179 -15.848 1.00 68.25 213 PRO A CA 1
ATOM 1703 C C . PRO A 1 213 ? 9.160 2.042 -16.954 1.00 68.25 213 PRO A C 1
ATOM 1705 O O . PRO A 1 213 ? 8.757 3.172 -16.689 1.00 68.25 213 PRO A O 1
ATOM 1708 N N . ASP A 1 214 ? 9.101 1.533 -18.188 1.00 56.94 214 ASP A N 1
ATOM 1709 C CA . ASP A 1 214 ? 8.681 2.308 -19.369 1.00 56.94 214 ASP A CA 1
ATOM 1710 C C . ASP A 1 214 ? 7.213 2.083 -19.790 1.00 56.94 214 ASP A C 1
ATOM 1712 O O . ASP A 1 214 ? 6.773 2.575 -20.829 1.00 56.94 214 ASP A O 1
ATOM 1716 N N . GLY A 1 215 ? 6.442 1.376 -18.950 1.00 50.34 215 GLY A N 1
ATOM 1717 C CA . GLY A 1 215 ? 4.989 1.112 -19.025 1.00 50.34 215 GLY A CA 1
ATOM 1718 C C . GLY A 1 215 ? 4.423 0.655 -20.365 1.00 50.34 215 GLY A C 1
ATOM 1719 O O . GLY A 1 215 ? 3.209 0.676 -20.543 1.00 50.34 215 GLY A O 1
ATOM 1720 N N . THR A 1 216 ? 5.267 0.222 -21.299 1.00 47.88 216 THR A N 1
ATOM 1721 C CA . THR A 1 216 ? 4.871 -0.169 -22.649 1.00 47.88 216 THR A CA 1
ATOM 1722 C C . THR A 1 216 ? 5.651 -1.412 -23.069 1.00 47.88 216 THR A C 1
ATOM 1724 O O . THR A 1 216 ? 6.872 -1.404 -23.178 1.00 47.88 216 THR A O 1
ATOM 1727 N N . VAL A 1 217 ? 4.933 -2.509 -23.331 1.00 47.47 217 VAL A N 1
ATOM 1728 C CA . VAL A 1 217 ? 5.530 -3.793 -23.756 1.00 47.47 217 VAL A CA 1
ATOM 1729 C C . VAL A 1 217 ? 6.380 -3.627 -25.032 1.00 47.47 217 VAL A C 1
ATOM 1731 O O . VAL A 1 217 ? 7.390 -4.309 -25.203 1.00 47.47 217 VAL A O 1
ATOM 1734 N N . ASP A 1 218 ? 6.039 -2.652 -25.881 1.00 46.25 218 ASP A N 1
ATOM 1735 C CA . ASP A 1 218 ? 6.701 -2.382 -27.163 1.00 46.25 218 ASP A CA 1
ATOM 1736 C C . ASP A 1 218 ? 8.159 -1.901 -27.038 1.00 46.25 218 ASP A C 1
ATOM 1738 O O . ASP A 1 218 ? 8.977 -2.173 -27.919 1.00 46.25 218 ASP A O 1
ATOM 1742 N N . HIS A 1 219 ? 8.549 -1.264 -25.930 1.00 48.69 219 HIS A N 1
ATOM 1743 C CA . HIS A 1 219 ? 9.934 -0.808 -25.726 1.00 48.69 219 HIS A CA 1
ATOM 1744 C C . HIS A 1 219 ? 10.852 -1.871 -25.118 1.00 48.69 219 HIS A C 1
ATOM 1746 O O . HIS A 1 219 ? 12.073 -1.700 -25.027 1.00 48.69 219 HIS A O 1
ATOM 1752 N N . HIS A 1 220 ? 10.282 -3.034 -24.806 1.00 51.94 220 HIS A N 1
ATOM 1753 C CA . HIS A 1 220 ? 11.003 -4.254 -24.460 1.00 51.94 220 HIS A CA 1
ATOM 1754 C C . HIS A 1 220 ? 11.234 -5.178 -25.656 1.00 51.94 220 HIS A C 1
ATOM 1756 O O . HIS A 1 220 ? 11.950 -6.172 -25.509 1.00 51.94 220 HIS A O 1
ATOM 1762 N N . ALA A 1 221 ? 10.760 -4.797 -26.851 1.00 49.06 221 ALA A N 1
ATOM 1763 C CA . ALA A 1 221 ? 11.076 -5.459 -28.115 1.00 49.06 221 ALA A CA 1
ATOM 1764 C C . ALA A 1 221 ? 12.570 -5.812 -28.284 1.00 49.06 221 ALA A C 1
ATOM 1766 O O . ALA A 1 221 ? 12.844 -6.895 -28.789 1.00 49.06 221 ALA A O 1
ATOM 1767 N N . PRO A 1 222 ? 13.568 -5.027 -27.808 1.00 51.97 222 PRO A N 1
ATOM 1768 C CA . PRO A 1 222 ? 14.967 -5.437 -27.899 1.00 51.97 222 PRO A CA 1
ATOM 1769 C C . PRO A 1 222 ? 15.292 -6.717 -27.123 1.00 51.97 222 PRO A C 1
ATOM 1771 O O . PRO A 1 222 ? 16.192 -7.431 -27.544 1.00 51.97 222 PRO A O 1
ATOM 1774 N N . TYR A 1 223 ? 14.616 -7.010 -26.004 1.00 56.50 223 TYR A N 1
ATOM 1775 C CA . TYR A 1 223 ? 14.857 -8.205 -25.179 1.00 56.50 223 TYR A CA 1
ATOM 1776 C C . TYR A 1 223 ? 14.173 -9.460 -25.750 1.00 56.50 223 TYR A C 1
ATOM 1778 O O . TYR A 1 223 ? 14.675 -10.563 -25.524 1.00 56.50 223 TYR A O 1
ATOM 1786 N N . ASP A 1 224 ? 13.099 -9.290 -26.528 1.00 52.94 224 ASP A N 1
ATOM 1787 C CA . ASP A 1 224 ? 12.382 -10.369 -27.228 1.00 52.94 224 ASP A CA 1
ATOM 1788 C C . ASP A 1 224 ? 12.709 -10.454 -28.737 1.00 52.94 224 ASP A C 1
ATOM 1790 O O . ASP A 1 224 ? 12.210 -11.320 -29.450 1.00 52.94 224 ASP A O 1
ATOM 1794 N N . ASP A 1 225 ? 13.609 -9.601 -29.236 1.00 62.41 225 ASP A N 1
ATOM 1795 C CA . ASP A 1 225 ? 14.084 -9.645 -30.619 1.00 62.41 225 ASP A CA 1
ATOM 1796 C C . ASP A 1 225 ? 14.934 -10.908 -30.857 1.00 62.41 225 ASP A C 1
ATOM 1798 O O . ASP A 1 225 ? 16.118 -10.984 -30.482 1.00 62.41 225 ASP A O 1
ATOM 1802 N N . ASP A 1 226 ? 14.315 -11.895 -31.516 1.00 57.62 226 ASP A N 1
ATOM 1803 C CA . ASP A 1 226 ? 14.923 -13.139 -32.009 1.00 57.62 226 ASP A CA 1
ATOM 1804 C C . ASP A 1 226 ? 16.206 -12.886 -32.811 1.00 57.62 226 ASP A C 1
ATOM 1806 O O . ASP A 1 226 ? 17.144 -13.690 -32.783 1.00 57.62 226 ASP A O 1
ATOM 1810 N N . THR A 1 227 ? 16.292 -11.741 -33.487 1.00 55.06 227 THR A N 1
ATOM 1811 C CA . THR A 1 227 ? 17.421 -11.393 -34.347 1.00 55.06 227 THR A CA 1
ATOM 1812 C C . THR A 1 227 ? 18.635 -10.885 -33.565 1.00 55.06 227 THR A C 1
ATOM 1814 O O . THR A 1 227 ? 19.748 -10.897 -34.101 1.00 55.06 227 THR A O 1
ATOM 1817 N N . PHE A 1 228 ? 18.467 -10.461 -32.304 1.00 60.50 228 PHE A N 1
ATOM 1818 C CA . PHE A 1 228 ? 19.443 -9.586 -31.659 1.00 60.50 228 PHE A CA 1
ATOM 1819 C C . PHE A 1 228 ? 19.818 -9.942 -30.218 1.00 60.50 228 PHE A C 1
ATOM 1821 O O . PHE A 1 228 ? 20.944 -10.388 -29.987 1.00 60.50 228 PHE A O 1
ATOM 1828 N N . THR A 1 229 ? 18.923 -9.789 -29.237 1.00 62.62 229 THR A N 1
ATOM 1829 C CA . THR A 1 229 ? 19.269 -10.105 -27.837 1.00 62.62 229 THR A CA 1
ATOM 1830 C C . THR A 1 229 ? 19.317 -11.605 -27.626 1.00 62.62 229 THR A C 1
ATOM 1832 O O . THR A 1 229 ? 20.283 -12.109 -27.050 1.00 62.62 229 THR A O 1
ATOM 1835 N N . LYS A 1 230 ? 18.368 -12.350 -28.206 1.00 66.06 230 LYS A N 1
ATOM 1836 C CA . LYS A 1 230 ? 18.464 -13.812 -28.237 1.00 66.06 230 LYS A CA 1
ATOM 1837 C C . LYS A 1 230 ? 19.676 -14.266 -29.044 1.00 66.06 230 LYS A C 1
ATOM 1839 O O . LYS A 1 230 ? 20.322 -15.217 -28.631 1.00 66.06 230 LYS A O 1
ATOM 1844 N N . SER A 1 231 ? 20.077 -13.549 -30.098 1.00 71.56 231 SER A N 1
ATOM 1845 C CA . SER A 1 231 ? 21.315 -13.836 -30.841 1.00 71.56 231 SER A CA 1
ATOM 1846 C C . SER A 1 231 ? 22.586 -13.602 -30.008 1.00 71.56 231 SER A C 1
ATOM 1848 O O . SER A 1 231 ? 23.463 -14.465 -29.996 1.00 71.56 231 SER A O 1
ATOM 1850 N N . PHE A 1 232 ? 22.682 -12.506 -29.244 1.00 81.75 232 PHE A N 1
ATOM 1851 C CA . PHE A 1 232 ? 23.788 -12.243 -28.307 1.00 81.75 232 PHE A CA 1
ATOM 1852 C C . PHE A 1 232 ? 23.871 -13.314 -27.219 1.00 81.75 232 PHE A C 1
ATOM 1854 O O . PHE A 1 232 ? 24.931 -13.899 -26.992 1.00 81.75 232 PHE A O 1
ATOM 1861 N N . ILE A 1 233 ? 22.742 -13.609 -26.575 1.00 81.25 233 ILE A N 1
ATOM 1862 C CA . ILE A 1 233 ? 22.665 -14.584 -25.487 1.00 81.25 233 ILE A CA 1
ATOM 1863 C C . ILE A 1 233 ? 22.964 -15.995 -26.015 1.00 81.25 233 ILE A C 1
ATOM 1865 O O . ILE A 1 233 ? 23.793 -16.709 -25.444 1.00 81.25 233 ILE A O 1
ATOM 1869 N N . ARG A 1 234 ? 22.356 -16.379 -27.145 1.00 81.19 234 ARG A N 1
ATOM 1870 C CA . ARG A 1 234 ? 22.595 -17.659 -27.827 1.00 81.19 234 ARG A CA 1
ATOM 1871 C C . ARG A 1 234 ? 24.047 -17.784 -28.264 1.00 81.19 234 ARG A C 1
ATOM 1873 O O . ARG A 1 234 ? 24.654 -18.816 -28.003 1.00 81.19 234 ARG A O 1
ATOM 1880 N N . SER A 1 235 ? 24.634 -16.743 -28.854 1.00 80.69 235 SER A N 1
ATOM 1881 C CA . SER A 1 235 ? 26.054 -16.729 -29.232 1.00 80.69 235 SER A CA 1
ATOM 1882 C C . SER A 1 235 ? 26.955 -16.872 -28.009 1.00 80.69 235 SER A C 1
ATOM 1884 O O . SER A 1 235 ? 27.894 -17.662 -28.036 1.00 80.69 235 SER A O 1
ATOM 1886 N N . GLY A 1 236 ? 26.641 -16.189 -26.906 1.00 85.94 236 GLY A N 1
ATOM 1887 C CA . GLY A 1 236 ? 27.355 -16.337 -25.639 1.00 85.94 236 GLY A CA 1
ATOM 1888 C C . GLY A 1 236 ? 27.374 -17.781 -25.139 1.00 85.94 236 GLY A C 1
ATOM 1889 O O . GLY A 1 236 ? 28.435 -18.296 -24.793 1.00 85.94 236 GLY A O 1
ATOM 1890 N N . LEU A 1 237 ? 26.245 -18.490 -25.169 1.00 85.12 237 LEU A N 1
ATOM 1891 C CA . LEU A 1 237 ? 26.217 -19.899 -24.761 1.00 85.12 237 LEU A CA 1
ATOM 1892 C C . LEU A 1 237 ? 26.880 -20.837 -25.773 1.00 85.12 237 LEU A C 1
ATOM 1894 O O . LEU A 1 237 ? 27.737 -21.639 -25.394 1.00 85.12 237 LEU A O 1
ATOM 1898 N N . LEU A 1 238 ? 26.519 -20.723 -27.054 1.00 85.12 238 LEU A N 1
ATOM 1899 C CA . LEU A 1 238 ? 27.015 -21.606 -28.110 1.00 85.12 238 LEU A CA 1
ATOM 1900 C C . LEU A 1 238 ? 28.525 -21.486 -28.310 1.00 85.12 238 LEU A C 1
ATOM 1902 O O . LEU A 1 238 ? 29.169 -22.485 -28.627 1.00 85.12 238 LEU A O 1
ATOM 1906 N N . THR A 1 239 ? 29.100 -20.293 -28.133 1.00 87.56 239 THR A N 1
ATOM 1907 C CA . THR A 1 239 ? 30.543 -20.095 -28.291 1.00 87.56 239 THR A CA 1
ATOM 1908 C C . THR A 1 239 ? 31.254 -20.102 -26.948 1.00 87.56 239 THR A C 1
ATOM 1910 O O . THR A 1 239 ? 32.098 -20.962 -26.713 1.00 87.56 239 THR A O 1
ATOM 1913 N N . THR A 1 240 ? 30.937 -19.164 -26.053 1.00 90.50 240 THR A N 1
ATOM 1914 C CA . THR A 1 240 ? 31.682 -18.984 -24.801 1.00 90.50 240 THR A CA 1
ATOM 1915 C C . THR A 1 240 ? 31.343 -20.092 -23.818 1.00 90.50 240 THR A C 1
ATOM 1917 O O . THR A 1 240 ? 32.256 -20.693 -23.260 1.00 90.50 240 THR A O 1
ATOM 1920 N N . GLY A 1 241 ? 30.062 -20.431 -23.663 1.00 91.38 241 GLY A N 1
ATOM 1921 C CA . GLY A 1 241 ? 29.622 -21.531 -22.804 1.00 91.38 241 GLY A CA 1
ATOM 1922 C C . GLY A 1 241 ? 30.277 -22.862 -23.182 1.00 91.38 241 GLY A C 1
ATOM 1923 O O . GLY A 1 241 ? 30.997 -23.442 -22.371 1.00 91.38 241 GLY A O 1
ATOM 1924 N N . ASN A 1 242 ? 30.114 -23.300 -24.431 1.00 92.94 242 ASN A N 1
ATOM 1925 C CA . ASN A 1 242 ? 30.727 -24.534 -24.944 1.00 92.94 242 ASN A CA 1
ATOM 1926 C C . ASN A 1 242 ? 32.258 -24.532 -24.842 1.00 92.94 242 ASN A C 1
ATOM 1928 O O . ASN A 1 242 ? 32.855 -25.505 -24.381 1.00 92.94 242 ASN A O 1
ATOM 1932 N N . ARG A 1 243 ? 32.916 -23.417 -25.191 1.00 94.25 243 ARG A N 1
ATOM 1933 C CA . ARG A 1 243 ? 34.375 -23.269 -25.052 1.00 94.25 243 ARG A CA 1
ATOM 1934 C C . ARG A 1 243 ? 34.834 -23.420 -23.602 1.00 94.25 243 ARG A C 1
ATOM 1936 O O . ARG A 1 243 ? 35.846 -24.070 -23.353 1.00 94.25 243 ARG A O 1
ATOM 1943 N N . LEU A 1 244 ? 34.119 -22.813 -22.653 1.00 92.62 244 LEU A N 1
ATOM 1944 C CA . LEU A 1 244 ? 34.444 -22.897 -21.228 1.00 92.62 244 LEU A CA 1
ATOM 1945 C C . LEU A 1 244 ? 34.201 -24.303 -20.666 1.00 92.62 244 LEU A C 1
ATOM 1947 O O . LEU A 1 244 ? 34.959 -24.748 -19.802 1.00 92.62 244 LEU A O 1
ATOM 1951 N N . LEU A 1 245 ? 33.163 -24.998 -21.135 1.00 91.94 245 LEU A N 1
ATOM 1952 C CA . LEU A 1 245 ? 32.856 -26.371 -20.727 1.00 91.94 245 LEU A CA 1
ATOM 1953 C C . LEU A 1 245 ? 33.790 -27.401 -21.376 1.00 91.94 245 LEU A C 1
ATOM 1955 O O . LEU A 1 245 ? 34.108 -28.405 -20.739 1.00 91.94 245 LEU A O 1
ATOM 1959 N N . GLY A 1 246 ? 34.300 -27.105 -22.574 1.00 91.75 246 GLY A N 1
ATOM 1960 C CA . GLY A 1 246 ? 35.132 -28.007 -23.368 1.00 91.75 246 GLY A CA 1
ATOM 1961 C C . GLY A 1 246 ? 34.324 -29.043 -24.156 1.00 91.75 246 GLY A C 1
ATOM 1962 O O . GLY A 1 246 ? 34.874 -30.078 -24.521 1.00 91.75 246 GLY A O 1
ATOM 1963 N N . ASP A 1 247 ? 33.035 -28.788 -24.393 1.00 90.88 247 ASP A N 1
ATOM 1964 C CA . ASP A 1 247 ? 32.106 -29.703 -25.062 1.00 90.88 247 ASP A CA 1
ATOM 1965 C C . ASP A 1 247 ? 31.031 -28.952 -25.881 1.00 90.88 247 ASP A C 1
ATOM 1967 O O . ASP A 1 247 ? 31.166 -27.761 -26.156 1.00 90.88 247 ASP A O 1
ATOM 1971 N N . THR A 1 248 ? 29.991 -29.667 -26.329 1.00 89.31 248 THR A N 1
ATOM 1972 C CA . THR A 1 248 ? 28.867 -29.144 -27.135 1.00 89.31 248 THR A CA 1
ATOM 1973 C C . THR A 1 248 ? 27.539 -29.162 -26.366 1.00 89.31 248 THR A C 1
ATOM 1975 O O . THR A 1 248 ? 26.475 -29.426 -26.932 1.00 89.31 248 THR A O 1
ATOM 1978 N N . THR A 1 249 ? 27.598 -28.902 -25.053 1.00 88.81 249 THR A N 1
ATOM 1979 C CA . THR A 1 249 ? 26.421 -28.861 -24.166 1.00 88.81 249 THR A CA 1
ATOM 1980 C C . THR A 1 249 ? 25.309 -27.965 -24.713 1.00 88.81 249 THR A C 1
ATOM 1982 O O . THR A 1 249 ? 24.141 -28.362 -24.703 1.00 88.81 249 THR A O 1
ATOM 1985 N N . PHE A 1 250 ? 25.662 -26.777 -25.209 1.00 88.69 250 PHE A N 1
ATOM 1986 C CA . PHE A 1 250 ? 24.743 -25.853 -25.864 1.00 88.69 250 PHE A CA 1
ATOM 1987 C C . PHE A 1 250 ? 24.694 -26.134 -27.366 1.00 88.69 250 PHE A C 1
ATOM 1989 O O . PHE A 1 250 ? 25.719 -26.154 -28.047 1.00 88.69 250 PHE A O 1
ATOM 1996 N N . ASN A 1 251 ? 23.490 -26.343 -27.883 1.00 87.25 251 ASN A N 1
ATOM 1997 C CA . ASN A 1 251 ? 23.200 -26.671 -29.277 1.00 87.25 251 ASN A CA 1
ATOM 1998 C C . ASN A 1 251 ? 21.775 -26.204 -29.620 1.00 87.25 251 ASN A C 1
ATOM 2000 O O . ASN A 1 251 ? 21.136 -25.527 -28.814 1.00 87.25 251 ASN A O 1
ATOM 2004 N N . ASP A 1 252 ? 21.269 -26.567 -30.796 1.00 83.06 252 ASP A N 1
ATOM 2005 C CA . ASP A 1 252 ? 19.971 -26.094 -31.285 1.00 83.06 252 ASP A CA 1
ATOM 2006 C C . ASP A 1 252 ? 18.751 -26.634 -30.518 1.00 83.06 252 ASP A C 1
ATOM 2008 O O . ASP A 1 252 ? 17.651 -26.134 -30.730 1.00 83.06 252 ASP A O 1
ATOM 2012 N N . GLU A 1 253 ? 18.921 -27.595 -29.598 1.00 84.31 253 GLU A N 1
ATOM 2013 C CA . GLU A 1 253 ? 17.854 -28.030 -28.678 1.00 84.31 253 GLU A CA 1
ATOM 2014 C C . GLU A 1 253 ? 17.564 -27.015 -27.555 1.00 84.31 253 GLU A C 1
ATOM 2016 O O . GLU A 1 253 ? 16.622 -27.219 -26.782 1.00 84.31 253 GLU A O 1
ATOM 2021 N N . TRP A 1 254 ? 18.400 -25.981 -27.405 1.00 85.12 254 TRP A N 1
ATOM 2022 C CA . TRP A 1 254 ? 18.218 -24.946 -26.393 1.00 85.12 254 TRP A CA 1
ATOM 2023 C C . TRP A 1 254 ? 17.328 -23.816 -26.911 1.00 85.12 254 TRP A C 1
ATOM 2025 O O . TRP A 1 254 ? 17.629 -23.166 -27.914 1.00 85.12 254 TRP A O 1
ATOM 2035 N N . GLU A 1 255 ? 16.261 -23.552 -26.169 1.00 82.88 255 GLU A N 1
ATOM 2036 C CA . GLU A 1 255 ? 15.327 -22.451 -26.387 1.00 82.88 255 GLU A CA 1
ATOM 2037 C C . GLU A 1 255 ? 15.579 -21.366 -25.332 1.00 82.88 255 GLU A C 1
ATOM 2039 O O . GLU A 1 255 ? 15.889 -21.666 -24.176 1.00 82.88 255 GLU A O 1
ATOM 2044 N N . ILE A 1 256 ? 15.473 -20.099 -25.734 1.00 81.56 256 ILE A N 1
ATOM 2045 C CA . ILE A 1 256 ? 15.675 -18.945 -24.855 1.00 81.56 256 ILE A CA 1
ATOM 2046 C C . ILE A 1 256 ? 14.434 -18.072 -24.957 1.00 81.56 256 ILE A C 1
ATOM 2048 O O . ILE A 1 256 ? 14.110 -17.594 -26.045 1.00 81.56 256 ILE A O 1
ATOM 2052 N N . ASP A 1 257 ? 13.774 -17.846 -23.830 1.00 77.75 257 ASP A N 1
ATOM 2053 C CA . ASP A 1 257 ? 12.695 -16.870 -23.715 1.00 77.75 257 ASP A CA 1
ATOM 2054 C C . ASP A 1 257 ? 13.032 -15.819 -22.648 1.00 77.75 257 ASP A C 1
ATOM 2056 O O . ASP A 1 257 ? 14.004 -15.958 -21.895 1.00 77.75 257 ASP A O 1
ATOM 2060 N N . CYS A 1 258 ? 12.272 -14.728 -22.643 1.00 77.75 258 CYS A N 1
ATOM 2061 C CA . CYS A 1 258 ? 12.383 -13.659 -21.664 1.00 77.75 258 CYS A CA 1
ATOM 2062 C C . CYS A 1 258 ? 11.067 -13.580 -20.887 1.00 77.75 258 CYS A C 1
ATOM 2064 O O . CYS A 1 258 ? 10.021 -13.280 -21.453 1.00 77.75 258 CYS A O 1
ATOM 2066 N N . GLU A 1 259 ? 11.126 -13.864 -19.592 1.00 78.38 259 GLU A N 1
ATOM 2067 C CA . GLU A 1 259 ? 10.029 -13.692 -18.649 1.00 78.38 259 GLU A CA 1
ATOM 2068 C C . GLU A 1 259 ? 10.062 -12.258 -18.117 1.00 78.38 259 GLU A C 1
ATOM 2070 O O . GLU A 1 259 ? 11.084 -11.804 -17.594 1.00 78.38 259 GLU A O 1
ATOM 2075 N N . ILE A 1 260 ? 8.954 -11.537 -18.277 1.00 71.75 260 ILE A N 1
ATOM 2076 C CA . ILE A 1 260 ? 8.796 -10.162 -17.802 1.00 71.75 260 ILE A CA 1
ATOM 2077 C C . ILE A 1 260 ? 7.854 -10.195 -16.605 1.00 71.75 260 ILE A C 1
ATOM 2079 O O . ILE A 1 260 ? 6.719 -10.644 -16.726 1.00 71.75 260 ILE A O 1
ATOM 2083 N N . THR A 1 261 ? 8.317 -9.717 -15.451 1.00 66.75 261 THR A N 1
ATOM 2084 C CA . THR A 1 261 ? 7.464 -9.541 -14.270 1.00 66.75 261 THR A CA 1
ATOM 2085 C C . THR A 1 261 ? 7.125 -8.066 -14.089 1.00 66.75 261 THR A C 1
ATOM 2087 O O . THR A 1 261 ? 8.031 -7.232 -13.979 1.00 66.75 261 THR A O 1
ATOM 2090 N N . TYR A 1 262 ? 5.832 -7.752 -14.020 1.00 56.72 262 TYR A N 1
ATOM 2091 C CA . TYR A 1 262 ? 5.318 -6.410 -13.740 1.00 56.72 262 TYR A CA 1
ATOM 2092 C C . TYR A 1 262 ? 5.293 -6.172 -12.211 1.00 56.72 262 TYR A C 1
ATOM 2094 O O . TYR A 1 262 ? 4.776 -6.997 -11.463 1.00 56.72 262 TYR A O 1
ATOM 2102 N N . GLY A 1 263 ? 5.924 -5.093 -11.731 1.00 57.84 263 GLY A N 1
ATOM 2103 C CA . GLY A 1 263 ? 6.317 -4.883 -10.317 1.00 57.84 263 GLY A CA 1
ATOM 2104 C C . GLY A 1 263 ? 7.563 -3.985 -10.247 1.00 57.84 263 GLY A C 1
ATOM 2105 O O . GLY A 1 263 ? 7.612 -3.054 -11.045 1.00 57.84 263 GLY A O 1
ATOM 2106 N N . PRO A 1 264 ? 8.628 -4.246 -9.459 1.00 56.06 264 PRO A N 1
ATOM 2107 C CA . PRO A 1 264 ? 9.939 -3.814 -9.940 1.00 56.06 264 PRO A CA 1
ATOM 2108 C C . PRO A 1 264 ? 10.145 -4.520 -11.288 1.00 56.06 264 PRO A C 1
ATOM 2110 O O . PRO A 1 264 ? 10.315 -5.742 -11.342 1.00 56.06 264 PRO A O 1
ATOM 2113 N N . TRP A 1 265 ? 10.006 -3.779 -12.389 1.00 69.31 265 TRP A N 1
ATOM 2114 C CA . TRP A 1 265 ? 9.961 -4.350 -13.737 1.00 69.31 265 TRP A CA 1
ATOM 2115 C C . TRP A 1 265 ? 11.223 -5.164 -13.969 1.00 69.31 265 TRP A C 1
ATOM 2117 O O . TRP A 1 265 ? 12.322 -4.614 -13.944 1.00 69.31 265 TRP A O 1
ATOM 2127 N N . THR A 1 266 ? 11.085 -6.478 -14.143 1.00 75.62 266 THR A N 1
ATOM 2128 C CA . THR A 1 266 ? 12.244 -7.369 -14.214 1.00 75.62 266 THR A CA 1
ATOM 2129 C C . THR A 1 266 ? 12.174 -8.255 -15.442 1.00 75.62 266 THR A C 1
ATOM 2131 O O . THR A 1 266 ? 11.213 -8.992 -15.633 1.00 75.62 266 THR A O 1
ATOM 2134 N N . HIS A 1 267 ? 13.223 -8.203 -16.262 1.00 77.94 267 HIS A N 1
ATOM 2135 C CA . HIS A 1 267 ? 13.438 -9.157 -17.350 1.00 77.94 267 HIS A CA 1
ATOM 2136 C C . HIS A 1 267 ? 14.301 -10.315 -16.861 1.00 77.94 267 HIS A C 1
ATOM 2138 O O . HIS A 1 267 ? 15.421 -10.093 -16.392 1.00 77.94 267 HIS A O 1
ATOM 2144 N N . THR A 1 268 ? 13.808 -11.538 -17.011 1.00 82.25 268 THR A N 1
ATOM 2145 C CA . THR A 1 268 ? 14.507 -12.766 -16.633 1.00 82.25 268 THR A CA 1
ATOM 2146 C C . THR A 1 268 ? 14.595 -13.689 -17.836 1.00 82.25 268 THR A C 1
ATOM 2148 O O . THR A 1 268 ? 13.592 -14.201 -18.317 1.00 82.25 268 THR A O 1
ATOM 2151 N N . PHE A 1 269 ? 15.804 -13.954 -18.320 1.00 83.38 269 PHE A N 1
ATOM 2152 C CA . PHE A 1 269 ? 15.985 -14.911 -19.412 1.00 83.38 269 PHE A CA 1
ATOM 2153 C C . PHE A 1 269 ? 15.878 -16.344 -18.897 1.00 83.38 269 PHE A C 1
ATOM 2155 O O . PHE A 1 269 ? 16.546 -16.688 -17.922 1.00 83.38 269 PHE A O 1
ATOM 2162 N N . ARG A 1 270 ? 15.093 -17.206 -19.543 1.00 85.69 270 ARG A N 1
ATOM 2163 C CA . ARG A 1 270 ? 15.021 -18.632 -19.188 1.00 85.69 270 ARG A CA 1
ATOM 2164 C C . ARG A 1 270 ? 15.689 -19.468 -20.267 1.00 85.69 270 ARG A C 1
ATOM 2166 O O . ARG A 1 270 ? 15.481 -19.253 -21.459 1.00 85.69 270 ARG A O 1
ATOM 2173 N N . PHE A 1 271 ? 16.514 -20.416 -19.830 1.00 86.69 271 PHE A N 1
ATOM 2174 C CA . PHE A 1 271 ? 17.226 -21.336 -20.707 1.00 86.69 271 PHE A CA 1
ATOM 2175 C C . PHE A 1 271 ? 16.565 -22.698 -20.637 1.00 86.69 271 PHE A C 1
ATOM 2177 O O . PHE A 1 271 ? 16.683 -23.424 -19.645 1.00 86.69 271 PHE A O 1
ATOM 2184 N N . ASN A 1 272 ? 15.853 -23.025 -21.704 1.00 84.88 272 ASN A N 1
ATOM 2185 C CA . ASN A 1 272 ? 15.007 -24.195 -21.789 1.00 84.88 272 ASN A CA 1
ATOM 2186 C C . ASN A 1 272 ? 15.668 -25.259 -22.666 1.00 84.88 272 ASN A C 1
ATOM 2188 O O . ASN A 1 272 ? 16.314 -24.953 -23.665 1.00 84.88 272 ASN A O 1
ATOM 2192 N N . ARG A 1 273 ? 15.472 -26.531 -22.321 1.00 85.06 273 ARG A N 1
ATOM 2193 C CA . ARG A 1 273 ? 15.827 -27.670 -23.170 1.00 85.06 273 ARG A CA 1
ATOM 2194 C C . ARG A 1 273 ? 14.657 -28.639 -23.183 1.00 85.06 273 ARG A C 1
ATOM 2196 O O . ARG A 1 273 ? 14.180 -29.038 -22.124 1.00 85.06 273 ARG A O 1
ATOM 2203 N N . ARG A 1 274 ? 14.181 -29.019 -24.375 1.00 80.75 274 ARG A N 1
ATOM 2204 C CA . ARG A 1 274 ? 12.996 -29.891 -24.543 1.00 80.75 274 ARG A CA 1
ATOM 2205 C C . ARG A 1 274 ? 11.772 -29.388 -23.752 1.00 80.75 274 ARG A C 1
ATOM 2207 O O . ARG A 1 274 ? 11.095 -30.179 -23.101 1.00 80.75 274 ARG A O 1
ATOM 2214 N N . LYS A 1 275 ? 11.503 -28.077 -23.814 1.00 69.38 275 LYS A N 1
ATOM 2215 C CA . LYS A 1 275 ? 10.394 -27.381 -23.125 1.00 69.38 275 LYS A CA 1
ATOM 2216 C C . LYS A 1 275 ? 10.444 -27.366 -21.588 1.00 69.38 275 LYS A C 1
ATOM 2218 O O . LYS A 1 275 ? 9.447 -27.030 -20.960 1.00 69.38 275 LYS A O 1
ATOM 2223 N N . ALA A 1 276 ? 11.576 -27.709 -20.976 1.00 70.69 276 ALA A N 1
ATOM 2224 C CA . ALA A 1 276 ? 11.788 -27.557 -19.538 1.00 70.69 276 ALA A CA 1
ATOM 2225 C C . ALA A 1 276 ? 12.881 -26.519 -19.269 1.00 70.69 276 ALA A C 1
ATOM 2227 O O . ALA A 1 276 ? 13.948 -26.579 -19.887 1.00 70.69 276 ALA A O 1
ATOM 2228 N N . THR A 1 277 ? 12.639 -25.594 -18.339 1.00 73.38 277 THR A N 1
ATOM 2229 C CA . THR A 1 277 ? 13.663 -24.649 -17.879 1.00 73.38 277 THR A CA 1
ATOM 2230 C C . THR A 1 277 ? 14.751 -25.395 -17.123 1.00 73.38 277 THR A C 1
ATOM 2232 O O . THR A 1 277 ? 14.488 -26.044 -16.114 1.00 73.38 277 THR A O 1
ATOM 2235 N N . VAL A 1 278 ? 15.982 -25.296 -17.622 1.00 79.69 278 VAL A N 1
ATOM 2236 C CA . VAL A 1 278 ? 17.160 -25.915 -17.006 1.00 79.69 278 VAL A CA 1
ATOM 2237 C C . VAL A 1 278 ? 17.783 -24.961 -15.994 1.00 79.69 278 VAL A C 1
ATOM 2239 O O . VAL A 1 278 ? 18.135 -25.383 -14.901 1.00 79.69 278 VAL A O 1
ATOM 2242 N N . PHE A 1 279 ? 17.901 -23.676 -16.339 1.00 82.25 279 PHE A N 1
ATOM 2243 C CA . PHE A 1 279 ? 18.362 -22.618 -15.438 1.00 82.25 279 PHE A CA 1
ATOM 2244 C C . PHE A 1 279 ? 17.866 -21.242 -15.909 1.00 82.25 279 PHE A C 1
ATOM 2246 O O . PHE A 1 279 ? 17.442 -21.073 -17.057 1.00 82.25 279 PHE A O 1
ATOM 2253 N N . ARG A 1 280 ? 17.925 -20.245 -15.020 1.00 84.75 280 ARG A N 1
ATOM 2254 C CA . ARG A 1 280 ? 17.605 -18.840 -15.331 1.00 84.75 280 ARG A CA 1
ATOM 2255 C C . ARG A 1 280 ? 18.874 -18.033 -15.587 1.00 84.75 280 ARG A C 1
ATOM 2257 O O . ARG A 1 280 ? 19.928 -18.331 -15.040 1.00 84.75 280 ARG A O 1
ATOM 2264 N N . GLY A 1 281 ? 18.777 -17.022 -16.431 1.00 77.06 281 GLY A N 1
ATOM 2265 C CA . GLY A 1 281 ? 19.810 -16.040 -16.713 1.00 77.06 281 GLY A CA 1
ATOM 2266 C C . GLY A 1 281 ? 19.705 -14.807 -15.842 1.00 77.06 281 GLY A C 1
ATOM 2267 O O . GLY A 1 281 ? 18.832 -14.682 -14.989 1.00 77.06 281 GLY A O 1
ATOM 2268 N N . PHE A 1 282 ? 20.611 -13.876 -16.102 1.00 76.06 282 PHE A N 1
ATOM 2269 C CA . PHE A 1 282 ? 20.673 -12.610 -15.401 1.00 76.06 282 PHE A CA 1
ATOM 2270 C C . PHE A 1 282 ? 19.349 -11.846 -15.409 1.00 76.06 282 PHE A C 1
ATOM 2272 O O . PHE A 1 282 ? 18.623 -11.833 -16.403 1.00 76.06 282 PHE A O 1
ATOM 2279 N N . LEU A 1 283 ? 19.116 -11.130 -14.312 1.00 78.12 283 LEU A N 1
ATOM 2280 C CA . LEU A 1 283 ? 17.979 -10.237 -14.148 1.00 78.12 283 LEU A CA 1
ATOM 2281 C C . LEU A 1 283 ? 18.249 -8.892 -14.818 1.00 78.12 283 LEU A C 1
ATOM 2283 O O . LEU A 1 283 ? 19.399 -8.430 -14.889 1.00 78.12 283 LEU A O 1
ATOM 2287 N N . SER A 1 284 ? 17.180 -8.240 -15.274 1.00 79.00 284 SER A N 1
ATOM 2288 C CA . SER A 1 284 ? 17.176 -6.814 -15.554 1.00 79.00 284 SER A CA 1
ATOM 2289 C C . SER A 1 284 ? 16.065 -6.063 -14.855 1.00 79.00 284 SER A C 1
ATOM 2291 O O . SER A 1 284 ? 14.980 -5.955 -15.404 1.00 79.00 284 SER A O 1
ATOM 2293 N N . VAL A 1 285 ? 16.394 -5.509 -13.688 1.00 81.12 285 VAL A N 1
ATOM 2294 C CA . VAL A 1 285 ? 15.480 -4.756 -12.827 1.00 81.12 285 VAL A CA 1
ATOM 2295 C C . VAL A 1 285 ? 15.428 -3.289 -13.261 1.00 81.12 285 VAL A C 1
ATOM 2297 O O . VAL A 1 285 ? 16.468 -2.659 -13.489 1.00 81.12 285 VAL A O 1
ATOM 2300 N N . LYS A 1 286 ? 14.221 -2.739 -13.380 1.00 81.75 286 LYS A N 1
ATOM 2301 C CA . LYS A 1 286 ? 13.953 -1.316 -13.590 1.00 81.75 286 LYS A CA 1
ATOM 2302 C C . LYS A 1 286 ? 13.324 -0.763 -12.323 1.00 81.75 286 LYS A C 1
ATOM 2304 O O . LYS A 1 286 ? 12.328 -1.295 -11.843 1.00 81.75 286 LYS A O 1
ATOM 2309 N N . TYR A 1 287 ? 13.932 0.296 -11.812 1.00 78.00 287 TYR A N 1
ATOM 2310 C CA . TYR A 1 287 ? 13.485 0.996 -10.620 1.00 78.00 287 TYR A CA 1
ATOM 2311 C C . TYR A 1 287 ? 12.837 2.303 -11.028 1.00 78.00 287 TYR A C 1
ATOM 2313 O O . TYR A 1 287 ? 13.411 3.054 -11.818 1.00 78.00 287 TYR A O 1
ATOM 2321 N N . THR A 1 288 ? 11.680 2.603 -10.458 1.00 78.50 288 THR A N 1
ATOM 2322 C CA . THR A 1 288 ? 11.182 3.975 -10.398 1.00 78.50 288 THR A CA 1
ATOM 2323 C C . THR A 1 288 ? 12.206 4.877 -9.705 1.00 78.50 288 THR A C 1
ATOM 2325 O O . THR A 1 288 ? 13.080 4.419 -8.961 1.00 78.50 288 THR A O 1
ATOM 2328 N N . GLU A 1 289 ? 12.088 6.187 -9.924 1.00 80.88 289 GLU A N 1
ATOM 2329 C CA . GLU A 1 289 ? 12.918 7.169 -9.222 1.00 80.88 289 GLU A CA 1
ATOM 2330 C C . GLU A 1 289 ? 12.817 6.990 -7.698 1.00 80.88 289 GLU A C 1
ATOM 2332 O O . GLU A 1 289 ? 13.836 6.946 -7.016 1.00 80.88 289 GLU A O 1
ATOM 2337 N N . GLN A 1 290 ? 11.605 6.788 -7.170 1.00 77.81 290 GLN A N 1
ATOM 2338 C CA . GLN A 1 290 ? 11.365 6.632 -5.735 1.00 77.81 290 GLN A CA 1
ATOM 2339 C C . GLN A 1 290 ? 11.980 5.348 -5.162 1.00 77.81 290 GLN A C 1
ATOM 2341 O O . GLN A 1 290 ? 12.631 5.406 -4.120 1.00 77.81 290 GLN A O 1
ATOM 2346 N N . GLU A 1 291 ? 11.843 4.206 -5.842 1.00 81.75 291 GLU A N 1
ATOM 2347 C CA . GLU A 1 291 ? 12.486 2.954 -5.413 1.00 81.75 291 GLU A CA 1
ATOM 2348 C C . GLU A 1 291 ? 14.011 3.094 -5.390 1.00 81.75 291 GLU A C 1
ATOM 2350 O O . GLU A 1 291 ? 14.674 2.651 -4.450 1.00 81.75 291 GLU A O 1
ATOM 2355 N N . PHE A 1 292 ? 14.581 3.761 -6.398 1.00 85.06 292 PHE A N 1
ATOM 2356 C CA . PHE A 1 292 ? 16.020 3.982 -6.454 1.00 85.06 292 PHE A CA 1
ATOM 2357 C C . PHE A 1 292 ? 16.509 4.942 -5.360 1.00 85.06 292 PHE A C 1
ATOM 2359 O O . PHE A 1 292 ? 17.556 4.706 -4.753 1.00 85.06 292 PHE A O 1
ATOM 2366 N N . LEU A 1 293 ? 15.736 5.987 -5.051 1.00 86.00 293 LEU A N 1
ATOM 2367 C CA . LEU A 1 293 ? 16.000 6.870 -3.912 1.00 86.00 293 LEU A CA 1
ATOM 2368 C C . LEU A 1 293 ? 15.931 6.110 -2.577 1.00 86.00 293 LEU A C 1
ATOM 2370 O O . LEU A 1 293 ? 16.784 6.336 -1.717 1.00 86.00 293 LEU A O 1
ATOM 2374 N N . GLY A 1 294 ? 14.998 5.165 -2.428 1.00 85.31 294 GLY A N 1
ATOM 2375 C CA . GLY A 1 294 ? 14.930 4.258 -1.277 1.00 85.31 294 GLY A CA 1
ATOM 2376 C C . GLY A 1 294 ? 16.191 3.399 -1.129 1.00 85.31 294 GLY A C 1
ATOM 2377 O O . GLY A 1 294 ? 16.780 3.343 -0.049 1.00 85.31 294 GLY A O 1
ATOM 2378 N N . ILE A 1 295 ? 16.688 2.823 -2.232 1.00 87.56 295 ILE A N 1
ATOM 2379 C CA . ILE A 1 295 ? 17.963 2.079 -2.260 1.00 87.56 295 ILE A CA 1
ATOM 2380 C C . ILE A 1 295 ? 19.130 2.971 -1.817 1.00 87.56 295 ILE A C 1
ATOM 2382 O O . ILE A 1 295 ? 19.983 2.545 -1.035 1.00 87.56 295 ILE A O 1
ATOM 2386 N N . CYS A 1 296 ? 19.184 4.214 -2.300 1.00 88.44 296 CYS A N 1
ATOM 2387 C CA . CYS A 1 296 ? 20.196 5.186 -1.894 1.00 88.44 296 CYS A CA 1
ATOM 2388 C C . CYS A 1 296 ? 20.127 5.490 -0.386 1.00 88.44 296 CYS A C 1
ATOM 2390 O O . CYS A 1 296 ? 21.150 5.445 0.306 1.00 88.44 296 CYS A O 1
ATOM 2392 N N . GLN A 1 297 ? 18.927 5.737 0.137 1.00 89.88 297 GLN A N 1
ATOM 2393 C CA . GLN A 1 297 ? 18.707 6.002 1.555 1.00 89.88 297 GLN A CA 1
ATOM 2394 C C . GLN A 1 297 ? 19.156 4.820 2.424 1.00 89.88 297 GLN A C 1
ATOM 2396 O O . GLN A 1 297 ? 19.938 5.003 3.359 1.00 89.88 297 GLN A O 1
ATOM 2401 N N . GLU A 1 298 ? 18.743 3.597 2.089 1.00 89.88 298 GLU A N 1
ATOM 2402 C CA . GLU A 1 298 ? 19.115 2.392 2.838 1.00 89.88 298 GLU A CA 1
ATOM 2403 C C . GLU A 1 298 ? 20.619 2.079 2.726 1.00 89.88 298 GLU A C 1
ATOM 2405 O O . GLU A 1 298 ? 21.266 1.615 3.673 1.00 89.88 298 GLU A O 1
ATOM 2410 N N . ALA A 1 299 ? 21.238 2.383 1.582 1.00 87.12 299 ALA A N 1
ATOM 2411 C CA . ALA A 1 299 ? 22.683 2.277 1.411 1.00 87.12 299 ALA A CA 1
ATOM 2412 C C . ALA A 1 299 ? 23.467 3.277 2.283 1.00 87.12 299 ALA A C 1
ATOM 2414 O O . ALA A 1 299 ? 24.680 3.102 2.445 1.00 87.12 299 ALA A O 1
ATOM 2415 N N . GLY A 1 300 ? 22.793 4.269 2.875 1.00 86.62 300 GLY A N 1
ATOM 2416 C CA . GLY A 1 300 ? 23.388 5.316 3.699 1.00 86.62 300 GLY A CA 1
ATOM 2417 C C . GLY A 1 300 ? 24.101 6.383 2.873 1.00 86.62 300 GLY A C 1
ATOM 2418 O O . GLY A 1 300 ? 25.075 6.966 3.354 1.00 86.62 300 GLY A O 1
ATOM 2419 N N . VAL A 1 301 ? 23.677 6.603 1.622 1.00 85.06 301 VAL A N 1
ATOM 2420 C CA . VAL A 1 301 ? 24.214 7.686 0.788 1.00 85.06 301 VAL A CA 1
ATOM 2421 C C . VAL A 1 301 ? 23.336 8.939 0.890 1.00 85.06 301 VAL A C 1
ATOM 2423 O O . VAL A 1 301 ? 22.127 8.816 1.083 1.00 85.06 301 VAL A O 1
ATOM 2426 N N . PRO A 1 302 ? 23.913 10.151 0.777 1.00 81.38 302 PRO A N 1
ATOM 2427 C CA . PRO A 1 302 ? 23.129 11.382 0.705 1.00 81.38 302 PRO A CA 1
ATOM 2428 C C . PRO A 1 302 ? 22.130 11.351 -0.457 1.00 81.38 302 PRO A C 1
ATOM 2430 O O . PRO A 1 302 ? 22.379 10.679 -1.461 1.00 81.38 302 PRO A O 1
ATOM 2433 N N . ALA A 1 303 ? 21.038 12.112 -0.334 1.00 78.75 303 ALA A N 1
ATOM 2434 C CA . ALA A 1 303 ? 20.056 12.263 -1.405 1.00 78.75 303 ALA A CA 1
ATOM 2435 C C . ALA A 1 303 ? 20.762 12.697 -2.711 1.00 78.75 303 ALA A C 1
ATOM 2437 O O . ALA A 1 303 ? 21.457 13.720 -2.700 1.00 78.75 303 ALA A O 1
ATOM 2438 N N . PRO A 1 304 ? 20.660 11.912 -3.799 1.00 83.31 304 PRO A N 1
ATOM 2439 C CA . PRO A 1 304 ? 21.374 12.196 -5.036 1.00 83.31 304 PRO A CA 1
ATOM 2440 C C . PRO A 1 304 ? 20.708 13.327 -5.827 1.00 83.31 304 PRO A C 1
ATOM 2442 O O . PRO A 1 304 ? 19.491 13.496 -5.785 1.00 83.31 304 PRO A O 1
ATOM 2445 N N . ASP A 1 305 ? 21.504 14.048 -6.617 1.00 86.06 305 ASP A N 1
ATOM 2446 C CA . ASP A 1 305 ? 20.970 14.855 -7.716 1.00 86.06 305 ASP A CA 1
ATOM 2447 C C . ASP A 1 305 ? 20.431 13.913 -8.807 1.00 86.06 305 ASP A C 1
ATOM 2449 O O . ASP A 1 305 ? 21.146 13.011 -9.256 1.00 86.06 305 ASP A O 1
ATOM 2453 N N . VAL A 1 306 ? 19.193 14.134 -9.257 1.00 85.62 306 VAL A N 1
ATOM 2454 C CA . VAL A 1 306 ? 18.532 13.309 -10.281 1.00 85.62 306 VAL A CA 1
ATOM 2455 C C . VAL A 1 306 ? 18.398 14.089 -11.587 1.00 85.62 306 VAL A C 1
ATOM 2457 O O . VAL A 1 306 ? 17.966 15.240 -11.596 1.00 85.62 306 VAL A O 1
ATOM 2460 N N . PHE A 1 307 ? 18.752 13.442 -12.699 1.00 83.38 307 PHE A N 1
ATOM 2461 C CA . PHE A 1 307 ? 18.618 13.978 -14.054 1.00 83.38 307 PHE A CA 1
ATOM 2462 C C . PHE A 1 307 ? 17.952 12.935 -14.946 1.00 83.38 307 PHE A C 1
ATOM 2464 O O . PHE A 1 307 ? 18.321 11.761 -14.908 1.00 83.38 307 PHE A O 1
ATOM 2471 N N . SER A 1 308 ? 16.985 13.363 -15.750 1.00 79.44 308 SER A N 1
ATOM 2472 C CA . SER A 1 308 ? 16.200 12.498 -16.628 1.00 79.44 308 SER A CA 1
ATOM 2473 C C . SER A 1 308 ? 16.069 13.122 -18.016 1.00 79.44 308 SER A C 1
ATOM 2475 O O . SER A 1 308 ? 16.045 14.341 -18.161 1.00 79.44 308 SER A O 1
ATOM 2477 N N . ASP A 1 309 ? 16.008 12.280 -19.048 1.00 72.75 309 ASP A N 1
ATOM 2478 C CA . ASP A 1 309 ? 15.715 12.705 -20.415 1.00 72.75 309 ASP A CA 1
ATOM 2479 C C . ASP A 1 309 ? 14.285 12.306 -20.760 1.00 72.75 309 ASP A C 1
ATOM 2481 O O . ASP A 1 309 ? 13.998 11.126 -20.910 1.00 72.75 309 ASP A O 1
ATOM 2485 N N . HIS A 1 310 ? 13.391 13.280 -20.899 1.00 59.00 310 HIS A N 1
ATOM 2486 C CA . HIS A 1 310 ? 11.958 13.036 -21.091 1.00 59.00 310 HIS A CA 1
ATOM 2487 C C . HIS A 1 310 ? 11.574 12.561 -22.510 1.00 59.00 310 HIS A C 1
ATOM 2489 O O . HIS A 1 310 ? 10.434 12.164 -22.721 1.00 59.00 310 HIS A O 1
ATOM 2495 N N . GLU A 1 311 ? 12.495 12.600 -23.486 1.00 56.91 311 GLU A N 1
ATOM 2496 C CA . GLU A 1 311 ? 12.265 12.104 -24.860 1.00 56.91 311 GLU A CA 1
ATOM 2497 C C . GLU A 1 311 ? 12.541 10.598 -25.007 1.00 56.91 311 GLU A C 1
ATOM 2499 O O . GLU A 1 311 ? 12.012 9.948 -25.909 1.00 56.91 311 GLU A O 1
ATOM 2504 N N . THR A 1 312 ? 13.394 10.037 -24.149 1.00 51.81 312 THR A N 1
ATOM 2505 C CA . THR A 1 312 ? 13.742 8.605 -24.113 1.00 51.81 312 THR A CA 1
ATOM 2506 C C . THR A 1 312 ? 13.337 7.916 -22.812 1.00 51.81 312 THR A C 1
ATOM 2508 O O . THR A 1 312 ? 13.258 6.688 -22.778 1.00 51.81 312 THR A O 1
ATOM 2511 N N . ALA A 1 313 ? 13.029 8.682 -21.762 1.00 42.50 313 ALA A N 1
ATOM 2512 C CA . ALA A 1 313 ? 12.195 8.237 -20.660 1.00 42.50 313 ALA A CA 1
ATOM 2513 C C . ALA A 1 313 ? 10.754 8.195 -21.161 1.00 42.50 313 ALA A C 1
ATOM 2515 O O . ALA A 1 313 ? 10.019 9.179 -21.138 1.00 42.50 313 ALA A O 1
ATOM 2516 N N . MET A 1 314 ? 10.352 7.028 -21.635 1.00 33.53 314 MET A N 1
ATOM 2517 C CA . MET A 1 314 ? 8.938 6.695 -21.689 1.00 33.53 314 MET A CA 1
ATOM 2518 C C . MET A 1 314 ? 8.603 6.268 -20.269 1.00 33.53 314 MET A C 1
ATOM 2520 O O . MET A 1 314 ? 9.306 5.449 -19.700 1.00 33.53 314 MET A O 1
ATOM 2524 N N . ILE A 1 315 ? 7.678 6.902 -19.571 1.00 32.69 315 ILE A N 1
ATOM 2525 C CA . ILE A 1 315 ? 6.433 7.467 -20.057 1.00 32.69 315 ILE A CA 1
ATOM 2526 C C . ILE A 1 315 ? 6.300 8.909 -19.566 1.00 32.69 315 ILE A C 1
ATOM 2528 O O . ILE A 1 315 ? 6.586 9.218 -18.408 1.00 32.69 315 ILE A O 1
ATOM 2532 N N . LYS A 1 316 ? 5.693 9.758 -20.397 1.00 33.09 316 LYS A N 1
ATOM 2533 C CA . LYS A 1 316 ? 4.683 10.672 -19.874 1.00 33.09 316 LYS A CA 1
ATOM 2534 C C . LYS A 1 316 ? 3.593 9.780 -19.284 1.00 33.09 316 LYS A C 1
ATOM 2536 O O . LYS A 1 316 ? 2.705 9.389 -20.040 1.00 33.09 316 LYS A O 1
ATOM 2541 N N . ILE A 1 317 ? 3.713 9.382 -18.004 1.00 33.31 317 ILE A N 1
ATOM 2542 C CA . ILE A 1 317 ? 2.591 8.792 -17.252 1.00 33.31 317 ILE A CA 1
ATOM 2543 C C . ILE A 1 317 ? 1.408 9.641 -17.705 1.00 33.31 317 ILE A C 1
ATOM 2545 O O . ILE A 1 317 ? 1.545 10.871 -17.620 1.00 33.31 317 ILE A O 1
ATOM 2549 N N . PRO A 1 318 ? 0.364 9.071 -18.347 1.00 35.28 318 PRO A N 1
ATOM 2550 C CA . PRO A 1 318 ? -0.789 9.894 -18.679 1.00 35.28 318 PRO A CA 1
ATOM 2551 C C . PRO A 1 318 ? -1.086 10.655 -17.397 1.00 35.28 318 PRO A C 1
ATOM 2553 O O . PRO A 1 318 ? -0.983 10.035 -16.341 1.00 35.28 318 PRO A O 1
ATOM 2556 N N . ASP A 1 319 ? -1.294 11.975 -17.463 1.00 42.44 319 ASP A N 1
ATOM 2557 C CA . ASP A 1 319 ? -1.296 12.839 -16.264 1.00 42.44 319 ASP A CA 1
ATOM 2558 C C . ASP A 1 319 ? -2.145 12.222 -15.117 1.00 42.44 319 ASP A C 1
ATOM 2560 O O . ASP A 1 319 ? -1.888 12.450 -13.937 1.00 42.44 319 ASP A O 1
ATOM 2564 N N . MET A 1 320 ? -3.067 11.326 -15.497 1.00 52.03 320 MET A N 1
ATOM 2565 C CA . MET A 1 320 ? -3.689 10.283 -14.694 1.00 52.03 320 MET A CA 1
ATOM 2566 C C . MET A 1 320 ? -3.688 8.879 -15.377 1.00 52.03 320 MET A C 1
ATOM 2568 O O . MET A 1 320 ? -4.108 8.734 -16.527 1.00 52.03 320 MET A O 1
ATOM 2572 N N . MET A 1 321 ? -3.286 7.821 -14.663 1.00 63.88 321 MET A N 1
ATOM 2573 C CA . MET A 1 321 ? -3.478 6.396 -14.987 1.00 63.88 321 MET A CA 1
ATOM 2574 C C . MET A 1 321 ? -4.602 5.828 -14.122 1.00 63.88 321 MET A C 1
ATOM 2576 O O . MET A 1 321 ? -4.635 6.076 -12.925 1.00 63.88 321 MET A O 1
ATOM 2580 N N . LYS A 1 322 ? -5.483 5.019 -14.707 1.00 78.50 322 LYS A N 1
ATOM 2581 C CA . LYS A 1 322 ? -6.628 4.402 -14.033 1.00 78.50 322 LYS A CA 1
ATOM 2582 C C . LYS A 1 322 ? -6.548 2.887 -14.187 1.00 78.50 322 LYS A C 1
ATOM 2584 O O . LYS A 1 322 ? -6.454 2.410 -15.319 1.00 78.50 322 LYS A O 1
ATOM 2589 N N . LEU A 1 323 ? -6.555 2.135 -13.087 1.00 77.56 323 LEU A N 1
ATOM 2590 C CA . LEU A 1 323 ? -6.538 0.672 -13.173 1.00 77.56 323 LEU A CA 1
ATOM 2591 C C . LEU A 1 323 ? -7.896 0.140 -13.658 1.00 77.56 323 LEU A C 1
ATOM 2593 O O . LEU A 1 323 ? -8.932 0.669 -13.253 1.00 77.56 323 LEU A O 1
ATOM 2597 N N . PRO A 1 324 ? -7.918 -0.918 -14.489 1.00 81.69 324 PRO A N 1
ATOM 2598 C CA . PRO A 1 324 ? -9.146 -1.595 -14.902 1.00 81.69 324 PRO A CA 1
ATOM 2599 C C . PRO A 1 324 ? -9.658 -2.521 -13.783 1.00 81.69 324 PRO A C 1
ATOM 2601 O O . PRO A 1 324 ? -9.824 -3.720 -13.984 1.00 81.69 324 PRO A O 1
ATOM 2604 N N . MET A 1 325 ? -9.853 -1.968 -12.585 1.00 90.50 325 MET A N 1
ATOM 2605 C CA . MET A 1 325 ? -10.334 -2.659 -11.392 1.00 90.50 325 MET A CA 1
ATOM 2606 C C . MET A 1 325 ? -11.200 -1.715 -10.567 1.00 90.50 325 MET A C 1
ATOM 2608 O O . MET A 1 325 ? -10.853 -0.547 -10.379 1.00 90.50 325 MET A O 1
ATOM 2612 N N . ASP A 1 326 ? -12.287 -2.261 -10.032 1.00 97.50 326 ASP A N 1
ATOM 2613 C CA . ASP A 1 326 ? -13.191 -1.528 -9.158 1.00 97.50 326 ASP A CA 1
ATOM 2614 C C . ASP A 1 326 ? -12.830 -1.766 -7.687 1.00 97.50 326 ASP A C 1
ATOM 2616 O O . ASP A 1 326 ? -12.723 -2.904 -7.218 1.00 97.50 326 ASP A O 1
ATOM 2620 N N . ILE A 1 327 ? -12.674 -0.672 -6.946 1.00 98.25 327 ILE A N 1
ATOM 2621 C CA . ILE A 1 327 ? -12.550 -0.681 -5.491 1.00 98.25 327 ILE A CA 1
ATOM 2622 C C . ILE A 1 327 ? -13.944 -0.437 -4.915 1.00 98.25 327 ILE A C 1
ATOM 2624 O O . ILE A 1 327 ? -14.502 0.653 -5.040 1.00 98.25 327 ILE A O 1
ATOM 2628 N N . VAL A 1 328 ? -14.531 -1.468 -4.317 1.00 97.94 328 VAL A N 1
ATOM 2629 C CA . VAL A 1 328 ? -15.884 -1.430 -3.754 1.00 97.94 328 VAL A CA 1
ATOM 2630 C C . VAL A 1 328 ? -15.781 -1.146 -2.260 1.00 97.94 328 VAL A C 1
ATOM 2632 O O . VAL A 1 328 ? -15.425 -2.028 -1.483 1.00 97.94 328 VAL A O 1
ATOM 2635 N N . CYS A 1 329 ? -16.084 0.082 -1.851 1.00 97.94 329 CYS A N 1
ATOM 2636 C CA . CYS A 1 329 ? -16.055 0.501 -0.453 1.00 97.94 329 CYS A CA 1
ATOM 2637 C C . CYS A 1 329 ? -17.450 0.403 0.168 1.00 97.94 329 CYS A C 1
ATOM 2639 O O . CYS A 1 329 ? -18.410 0.966 -0.357 1.00 97.94 329 CYS A O 1
ATOM 2641 N N . ILE A 1 330 ? -17.554 -0.270 1.310 1.00 96.94 330 ILE A N 1
ATOM 2642 C CA . ILE A 1 330 ? -18.809 -0.542 2.014 1.00 96.94 330 ILE A CA 1
ATOM 2643 C C . ILE A 1 330 ? -18.689 0.000 3.435 1.00 96.94 330 ILE A C 1
ATOM 2645 O O . ILE A 1 330 ? -17.755 -0.362 4.161 1.00 96.94 330 ILE A O 1
ATOM 2649 N N . ARG A 1 331 ? -19.629 0.855 3.857 1.00 96.75 331 ARG A N 1
ATOM 2650 C CA . ARG A 1 331 ? -19.703 1.263 5.267 1.00 96.75 331 ARG A CA 1
ATOM 2651 C C . ARG A 1 331 ? -20.225 0.100 6.104 1.00 96.75 331 ARG A C 1
ATOM 2653 O O . ARG A 1 331 ? -21.204 -0.543 5.735 1.00 96.75 331 ARG A O 1
ATOM 2660 N N . HIS A 1 332 ? -19.610 -0.144 7.257 1.00 96.50 332 HIS A N 1
ATOM 2661 C CA . HIS A 1 332 ? -20.107 -1.136 8.213 1.00 96.50 332 HIS A CA 1
ATOM 2662 C C . HIS A 1 332 ? -21.599 -0.932 8.582 1.00 96.50 332 HIS A C 1
ATOM 2664 O O . HIS A 1 332 ? -22.125 0.185 8.530 1.00 96.50 332 HIS A O 1
ATOM 2670 N N . GLY A 1 333 ? -22.277 -2.010 8.993 1.00 95.69 333 GLY A N 1
ATOM 2671 C CA . GLY A 1 333 ? -23.646 -1.952 9.530 1.00 95.69 333 GLY A CA 1
ATOM 2672 C C . GLY A 1 333 ? -23.730 -1.208 10.872 1.00 95.69 333 GLY A C 1
ATOM 2673 O O . GLY A 1 333 ? -22.703 -0.899 11.478 1.00 95.69 333 GLY A O 1
ATOM 2674 N N . GLN A 1 334 ? -24.937 -0.926 11.372 1.00 95.94 334 GLN A N 1
ATOM 2675 C CA . GLN A 1 334 ? -25.111 -0.170 12.621 1.00 95.94 334 GLN A CA 1
ATOM 2676 C C . GLN A 1 334 ? -24.398 -0.826 13.820 1.00 95.94 334 GLN A C 1
ATOM 2678 O O . GLN A 1 334 ? -24.735 -1.937 14.243 1.00 95.94 334 GLN A O 1
ATOM 2683 N N . SER A 1 335 ? -23.439 -0.112 14.405 1.00 96.12 335 SER A N 1
ATOM 2684 C CA . SER A 1 335 ? -22.672 -0.561 15.569 1.00 96.12 335 SER A CA 1
ATOM 2685 C C . SER A 1 335 ? -23.243 -0.066 16.893 1.00 96.12 335 SER A C 1
ATOM 2687 O O . SER A 1 335 ? -24.126 0.794 16.915 1.00 96.12 335 SER A O 1
ATOM 2689 N N . VAL A 1 336 ? -22.741 -0.617 18.004 1.00 95.94 336 VAL A N 1
ATOM 2690 C CA . VAL A 1 336 ? -23.089 -0.169 19.363 1.00 95.94 336 VAL A CA 1
ATOM 2691 C C . VAL A 1 336 ? -22.807 1.327 19.508 1.00 95.94 336 VAL A C 1
ATOM 2693 O O . VAL A 1 336 ? -23.680 2.066 19.948 1.00 95.94 336 VAL A O 1
ATOM 2696 N N . SER A 1 337 ? -21.660 1.787 19.006 1.00 92.50 337 SER A N 1
ATOM 2697 C CA . SER A 1 337 ? -21.268 3.207 18.930 1.00 92.50 337 SER A CA 1
ATOM 2698 C C . SER A 1 337 ? -22.156 4.094 18.040 1.00 92.50 337 SER A C 1
ATOM 2700 O O . SER A 1 337 ? -21.916 5.284 17.896 1.00 92.50 337 SER A O 1
ATOM 2702 N N . ASN A 1 338 ? -23.179 3.550 17.376 1.00 92.06 338 ASN A N 1
ATOM 2703 C CA . ASN A 1 338 ? -24.147 4.337 16.601 1.00 92.06 338 ASN A CA 1
ATOM 2704 C C . ASN A 1 338 ? -25.542 4.344 17.232 1.00 92.06 338 ASN A C 1
ATOM 2706 O O . ASN A 1 338 ? -26.518 4.710 16.570 1.00 92.06 338 ASN A O 1
ATOM 2710 N N . VAL A 1 339 ? -25.661 3.875 18.473 1.00 93.00 339 VAL A N 1
ATOM 2711 C CA . VAL A 1 339 ? -26.928 3.822 19.194 1.00 93.00 339 VAL A CA 1
ATOM 2712 C C . VAL A 1 339 ? -27.142 5.106 19.980 1.00 93.00 339 VAL A C 1
ATOM 2714 O O . VAL A 1 339 ? -26.444 5.382 20.950 1.00 93.00 339 VAL A O 1
ATOM 2717 N N . GLU A 1 340 ? -28.192 5.827 19.599 1.00 87.62 340 GLU A N 1
ATOM 2718 C CA . GLU A 1 340 ? -28.784 6.910 20.382 1.00 87.62 340 GLU A CA 1
ATOM 2719 C C . GLU A 1 340 ? -30.005 6.352 21.129 1.00 87.62 340 GLU A C 1
ATOM 2721 O O . GLU A 1 340 ? -31.110 6.259 20.588 1.00 87.62 340 GLU A O 1
ATOM 2726 N N . GLY A 1 341 ? -29.789 5.890 22.358 1.00 85.25 341 GLY A N 1
ATOM 2727 C CA . GLY A 1 341 ? -30.822 5.299 23.203 1.00 85.25 341 GLY A CA 1
ATOM 2728 C C . GLY A 1 341 ? -31.716 6.332 23.897 1.00 85.25 341 GLY A C 1
ATOM 2729 O O . GLY A 1 341 ? -31.503 7.544 23.844 1.00 85.25 341 GLY A O 1
ATOM 2730 N N . GLU A 1 342 ? -32.744 5.842 24.594 1.00 89.38 342 GLU A N 1
ATOM 2731 C CA . GLU A 1 342 ? -33.557 6.682 25.478 1.00 89.38 342 GLU A CA 1
ATOM 2732 C C . GLU A 1 342 ? -32.687 7.296 26.591 1.00 89.38 342 GLU A C 1
ATOM 2734 O O . GLU A 1 342 ? -31.799 6.643 27.131 1.00 89.38 342 GLU A O 1
ATOM 2739 N N . LYS A 1 343 ? -32.937 8.561 26.944 1.00 89.44 343 LYS A N 1
ATOM 2740 C CA . LYS A 1 343 ? -32.172 9.254 27.990 1.00 89.44 343 LYS A CA 1
ATOM 2741 C C . LYS A 1 343 ? -32.447 8.666 29.376 1.00 89.44 343 LYS A C 1
ATOM 2743 O O . LYS A 1 343 ? -33.566 8.263 29.676 1.00 89.44 343 LYS A O 1
ATOM 2748 N N . GLY A 1 344 ? -31.451 8.742 30.257 1.00 87.38 344 GLY A N 1
ATOM 2749 C CA . GLY A 1 344 ? -31.567 8.317 31.659 1.00 87.38 344 GLY A CA 1
ATOM 2750 C C . GLY A 1 344 ? -31.153 6.865 31.915 1.00 87.38 344 GLY A C 1
ATOM 2751 O O . GLY A 1 344 ? -31.201 6.413 33.056 1.00 87.38 344 GLY A O 1
ATOM 2752 N N . TYR A 1 345 ? -30.720 6.155 30.875 1.00 93.50 345 TYR A N 1
ATOM 2753 C CA . TYR A 1 345 ? -30.009 4.884 30.973 1.00 93.50 345 TYR A CA 1
ATOM 2754 C C . TYR A 1 345 ? -28.487 5.101 30.945 1.00 93.50 345 TYR A C 1
ATOM 2756 O O . TYR A 1 345 ? -28.029 6.244 30.893 1.00 93.50 345 TYR A O 1
ATOM 2764 N N . LEU A 1 346 ? -27.694 4.023 30.977 1.00 93.50 346 LEU A N 1
ATOM 2765 C CA . LEU A 1 346 ? -26.236 4.121 31.096 1.00 93.50 346 LEU A CA 1
ATOM 2766 C C . LEU A 1 346 ? -25.613 4.941 29.952 1.00 93.50 346 LEU A C 1
ATOM 2768 O O . LEU A 1 346 ? -25.801 4.620 28.782 1.00 93.50 346 LEU A O 1
ATOM 2772 N N . ASP A 1 347 ? -24.815 5.936 30.315 1.00 93.56 347 ASP A N 1
ATOM 2773 C CA . ASP A 1 347 ? -23.848 6.619 29.452 1.00 93.56 347 ASP A CA 1
ATOM 2774 C C . ASP A 1 347 ? -22.512 6.641 30.198 1.00 93.56 347 ASP A C 1
ATOM 2776 O O . ASP A 1 347 ? -22.441 7.153 31.317 1.00 93.56 347 ASP A O 1
ATOM 2780 N N . ILE A 1 348 ? -21.470 6.049 29.615 1.00 90.81 348 ILE A N 1
ATOM 2781 C CA . ILE A 1 348 ? -20.168 5.872 30.279 1.00 90.81 348 ILE A CA 1
ATOM 2782 C C . ILE A 1 348 ? -19.506 7.201 30.634 1.00 90.81 348 ILE A C 1
ATOM 2784 O O . ILE A 1 348 ? -18.751 7.256 31.602 1.00 90.81 348 ILE A O 1
ATOM 2788 N N . THR A 1 349 ? -19.777 8.251 29.863 1.00 89.06 349 THR A N 1
ATOM 2789 C CA . THR A 1 349 ? -19.134 9.558 30.032 1.00 89.06 349 THR A CA 1
ATOM 2790 C C . THR A 1 349 ? -19.847 10.449 31.044 1.00 89.06 349 THR A C 1
ATOM 2792 O O . THR A 1 349 ? -19.266 11.419 31.517 1.00 89.06 349 THR A O 1
ATOM 2795 N N . SER A 1 350 ? -21.102 10.141 31.395 1.00 90.00 350 SER A N 1
ATOM 2796 C CA . SER A 1 350 ? -21.877 10.948 32.348 1.00 90.00 350 SER A CA 1
ATOM 2797 C C . SER A 1 350 ? -22.349 10.200 33.597 1.00 90.00 350 SER A C 1
ATOM 2799 O O . SER A 1 350 ? -22.807 10.838 34.544 1.00 90.00 350 SER A O 1
ATOM 2801 N N . SER A 1 351 ? -22.310 8.867 33.602 1.00 91.44 351 SER A N 1
ATOM 2802 C CA . SER A 1 351 ? -22.699 8.049 34.761 1.00 91.44 351 SER A CA 1
ATOM 2803 C C . SER A 1 351 ? -21.522 7.900 35.727 1.00 91.44 351 SER A C 1
ATOM 2805 O O . SER A 1 351 ? -20.365 7.887 35.314 1.00 91.44 351 SER A O 1
ATOM 2807 N N . SER A 1 352 ? -21.802 7.737 37.019 1.00 91.50 352 SER A N 1
ATOM 2808 C CA . SER A 1 352 ? -20.757 7.465 38.017 1.00 91.50 352 SER A C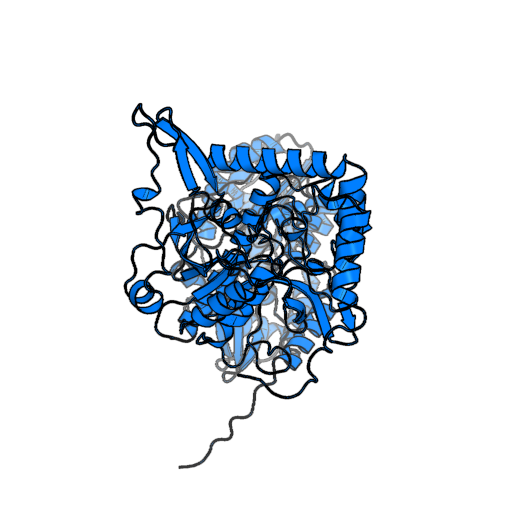A 1
ATOM 2809 C C . SER A 1 352 ? -20.120 6.088 37.812 1.00 91.50 352 SER A C 1
ATOM 2811 O O . SER A 1 352 ? -20.751 5.156 37.296 1.00 91.50 352 SER A O 1
ATOM 2813 N N . ALA A 1 353 ? -18.889 5.902 38.294 1.00 90.00 353 ALA A N 1
ATOM 2814 C CA . ALA A 1 353 ? -18.218 4.610 38.187 1.00 90.00 353 ALA A CA 1
ATOM 2815 C C . ALA A 1 353 ? -18.972 3.487 38.923 1.00 90.00 353 ALA A C 1
ATOM 2817 O O . ALA A 1 353 ? -18.951 2.326 38.496 1.00 90.00 353 ALA A O 1
ATOM 2818 N N . GLU A 1 354 ? -19.666 3.808 40.018 1.00 91.06 354 GLU A N 1
ATOM 2819 C CA . GLU A 1 354 ? -20.533 2.865 40.723 1.00 91.06 354 GLU A CA 1
ATOM 2820 C C . GLU A 1 354 ? -21.758 2.458 39.893 1.00 91.06 354 GLU A C 1
ATOM 2822 O O . GLU A 1 354 ? -22.099 1.272 39.882 1.00 91.06 354 GLU A O 1
ATOM 2827 N N . GLU A 1 355 ? -22.396 3.390 39.179 1.00 93.06 355 GLU A N 1
ATOM 2828 C CA . GLU A 1 355 ? -23.507 3.093 38.263 1.00 93.06 355 GLU A CA 1
ATOM 2829 C C . GLU A 1 355 ? -23.049 2.215 37.099 1.00 93.06 355 GLU A C 1
ATOM 2831 O O . GLU A 1 355 ? -23.682 1.190 36.827 1.00 93.06 355 GLU A O 1
ATOM 2836 N N . CYS A 1 356 ? -21.906 2.543 36.487 1.00 91.81 356 CYS A N 1
ATOM 2837 C CA . CYS A 1 356 ? -21.268 1.727 35.455 1.00 91.81 356 CYS A CA 1
ATOM 2838 C C . CYS A 1 356 ? -21.023 0.297 35.959 1.00 91.81 356 CYS A C 1
ATOM 2840 O O . CYS A 1 356 ? -21.491 -0.678 35.369 1.00 91.81 356 CYS A O 1
ATOM 2842 N N . LEU A 1 357 ? -20.364 0.140 37.109 1.00 90.25 357 LEU A N 1
ATOM 2843 C CA . LEU A 1 357 ? -20.099 -1.179 37.684 1.00 90.25 357 LEU A CA 1
ATOM 2844 C C . LEU A 1 357 ? -21.395 -1.932 38.029 1.00 90.25 357 LEU A C 1
ATOM 2846 O O . LEU A 1 357 ? -21.480 -3.152 37.856 1.00 90.25 357 LEU A O 1
ATOM 2850 N N . GLN A 1 358 ? -22.404 -1.229 38.546 1.00 91.88 358 GLN A N 1
ATOM 2851 C CA . GLN A 1 358 ? -23.690 -1.826 38.887 1.00 91.88 358 GLN A CA 1
ATOM 2852 C C . GLN A 1 358 ? -24.451 -2.287 37.641 1.00 91.88 358 GLN A C 1
ATOM 2854 O O . GLN A 1 358 ? -25.091 -3.340 37.688 1.00 91.88 358 GLN A O 1
ATOM 2859 N N . PHE A 1 359 ? -24.343 -1.563 36.527 1.00 93.62 359 PHE A N 1
ATOM 2860 C CA . PHE A 1 359 ? -24.882 -1.980 35.238 1.00 93.62 359 PHE A CA 1
ATOM 2861 C C . PHE A 1 359 ? -24.287 -3.321 34.799 1.00 93.62 359 PHE A C 1
ATOM 2863 O O . PHE A 1 359 ? -25.037 -4.279 34.606 1.00 93.62 359 PHE A O 1
ATOM 2870 N N . PHE A 1 360 ? -22.957 -3.453 34.750 1.00 90.06 360 PHE A N 1
ATOM 2871 C CA . PHE A 1 360 ? -22.321 -4.718 34.362 1.00 90.06 360 PHE A CA 1
ATOM 2872 C C . PHE A 1 360 ? -22.682 -5.866 35.320 1.00 90.06 360 PHE A C 1
ATOM 2874 O O . PHE A 1 360 ? -22.993 -6.967 34.868 1.00 90.06 360 PHE A O 1
ATOM 2881 N N . LYS A 1 361 ? -22.765 -5.609 36.636 1.00 88.62 361 LYS A N 1
ATOM 2882 C CA . LYS A 1 361 ? -23.258 -6.595 37.621 1.00 88.62 361 LYS A CA 1
ATOM 2883 C C . LYS A 1 361 ? -24.709 -7.016 37.370 1.00 88.62 361 LYS A C 1
ATOM 2885 O O . LYS A 1 361 ? -25.057 -8.175 37.596 1.00 88.62 361 LYS A O 1
ATOM 2890 N N . ASN A 1 362 ? -25.573 -6.096 36.939 1.00 91.50 362 ASN A N 1
ATOM 2891 C CA . ASN A 1 362 ? -26.962 -6.407 36.601 1.00 91.50 362 ASN A CA 1
ATOM 2892 C C . ASN A 1 362 ? -27.042 -7.301 35.357 1.00 91.50 362 ASN A C 1
ATOM 2894 O O . ASN A 1 362 ? -27.795 -8.279 35.378 1.00 91.50 362 ASN A O 1
ATOM 2898 N N . ILE A 1 363 ? -26.226 -7.024 34.333 1.00 91.00 363 ILE A N 1
ATOM 2899 C CA . ILE A 1 363 ? -26.094 -7.887 33.150 1.00 91.00 363 ILE A CA 1
ATOM 2900 C C . ILE A 1 363 ? -25.594 -9.280 33.555 1.00 91.00 363 ILE A C 1
ATOM 2902 O O . ILE A 1 363 ? -26.227 -10.277 33.210 1.00 91.00 363 ILE A O 1
ATOM 2906 N N . GLU A 1 364 ? -24.535 -9.371 34.367 1.00 86.69 364 GLU A N 1
ATOM 2907 C CA . GLU A 1 364 ? -24.015 -10.648 34.886 1.00 86.69 364 GLU A CA 1
ATOM 2908 C C . GLU A 1 364 ? -25.059 -11.440 35.692 1.00 86.69 364 GLU A C 1
ATOM 2910 O O . GLU A 1 364 ? -25.061 -12.674 35.679 1.00 86.69 364 GLU A O 1
ATOM 2915 N N . ALA A 1 365 ? -25.957 -10.741 36.391 1.00 87.62 365 ALA A N 1
ATOM 2916 C CA . ALA A 1 365 ? -27.051 -11.329 37.158 1.00 87.62 365 ALA A CA 1
ATOM 2917 C C . ALA A 1 365 ? -28.298 -11.666 36.314 1.00 87.62 365 ALA A C 1
ATOM 2919 O O . ALA A 1 365 ? -29.281 -12.156 36.873 1.00 87.62 365 ALA A O 1
ATOM 2920 N N . GLY A 1 366 ? -28.287 -11.403 35.002 1.00 86.25 366 GLY A N 1
ATOM 2921 C CA . GLY A 1 366 ? -29.410 -11.666 34.097 1.00 86.25 366 GLY A CA 1
ATOM 2922 C C . GLY A 1 366 ? -30.598 -10.713 34.266 1.00 86.25 366 GLY A C 1
ATOM 2923 O O . GLY A 1 366 ? -31.709 -11.051 33.870 1.00 86.25 366 GLY A O 1
ATOM 2924 N N . LYS A 1 367 ? -30.391 -9.534 34.868 1.00 87.69 367 LYS A N 1
ATOM 2925 C CA . LYS A 1 367 ? -31.452 -8.538 35.118 1.00 87.69 367 LYS A CA 1
ATOM 2926 C C . LYS A 1 367 ? -31.725 -7.613 33.924 1.00 87.69 367 LYS A C 1
ATOM 2928 O O . LYS A 1 367 ? -32.592 -6.751 34.027 1.00 87.69 367 LYS A O 1
ATOM 2933 N N . GLY A 1 368 ? -31.008 -7.800 32.814 1.00 87.88 368 GLY A N 1
ATOM 2934 C CA . GLY A 1 368 ? -31.049 -6.909 31.655 1.00 87.88 368 GLY A CA 1
ATOM 2935 C C . GLY A 1 368 ? -30.422 -5.542 31.942 1.00 87.88 368 GLY A C 1
ATOM 2936 O O . GLY A 1 368 ? -29.997 -5.248 33.061 1.00 87.88 368 GLY A O 1
ATOM 2937 N N . GLY A 1 369 ? -30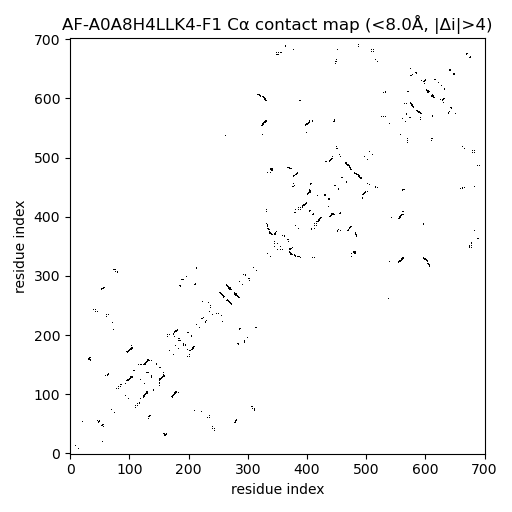.340 -4.715 30.907 1.00 92.75 369 GLY A N 1
ATOM 2938 C CA . GLY A 1 369 ? -29.837 -3.350 30.995 1.00 92.75 369 GLY A CA 1
ATOM 2939 C C . GLY A 1 369 ? -30.100 -2.596 29.702 1.00 92.75 369 GLY A C 1
ATOM 2940 O O . GLY A 1 369 ? -30.455 -3.195 28.685 1.00 92.75 369 GLY A O 1
ATOM 2941 N N . GLN A 1 370 ? -29.949 -1.282 29.762 1.00 95.06 370 GLN A N 1
ATOM 2942 C CA . GLN A 1 370 ? -30.110 -0.397 28.622 1.00 95.06 370 GLN A CA 1
ATOM 2943 C C . GLN A 1 370 ? -29.053 0.708 28.681 1.00 95.06 370 GLN A C 1
ATOM 2945 O O . GLN A 1 370 ? -28.636 1.104 29.773 1.00 95.06 370 GLN A O 1
ATOM 2950 N N . ILE A 1 371 ? -28.612 1.158 27.510 1.00 95.50 371 ILE A N 1
ATOM 2951 C CA . ILE A 1 371 ? -27.676 2.271 27.340 1.00 95.50 371 ILE A CA 1
ATOM 2952 C C . ILE A 1 371 ? -28.383 3.457 26.676 1.00 95.50 371 ILE A C 1
ATOM 2954 O O . ILE A 1 371 ? -29.280 3.265 25.852 1.00 95.50 371 ILE A O 1
ATOM 2958 N N . SER A 1 372 ? -27.980 4.670 27.048 1.00 94.31 372 SER A N 1
ATOM 2959 C CA . SER A 1 372 ? -28.367 5.913 26.369 1.00 94.31 372 SER A CA 1
ATOM 2960 C C . SER A 1 372 ? -27.419 6.225 25.209 1.00 94.31 372 SER A C 1
ATOM 2962 O O . SER A 1 372 ? -27.852 6.767 24.199 1.00 94.31 372 SER A O 1
ATOM 2964 N N . ASN A 1 373 ? -26.139 5.873 25.351 1.00 90.94 373 ASN A N 1
ATOM 2965 C CA . ASN A 1 373 ? -25.095 6.078 24.352 1.00 90.94 373 ASN A CA 1
ATOM 2966 C C . ASN A 1 373 ? -24.166 4.852 24.337 1.00 90.94 373 ASN A C 1
ATOM 2968 O O . ASN A 1 373 ? -23.862 4.294 25.395 1.00 90.94 373 ASN A O 1
ATOM 2972 N N . GLY A 1 374 ? -23.763 4.411 23.145 1.00 91.25 374 GLY A N 1
ATOM 2973 C CA . GLY A 1 374 ? -22.806 3.325 22.957 1.00 91.25 374 GLY A CA 1
ATOM 2974 C C . GLY A 1 374 ? -21.358 3.752 22.732 1.00 91.25 374 GLY A C 1
ATOM 2975 O O . GLY A 1 374 ? -20.499 2.879 22.599 1.00 91.25 374 GLY A O 1
ATOM 2976 N N . ASP A 1 375 ? -21.068 5.050 22.701 1.00 90.94 375 ASP A N 1
ATOM 2977 C CA . ASP A 1 375 ? -19.697 5.546 22.668 1.00 90.94 375 ASP A CA 1
ATOM 2978 C C . ASP A 1 375 ? -18.899 5.036 23.876 1.00 90.94 375 ASP A C 1
ATOM 2980 O O . ASP A 1 375 ? -19.434 4.804 24.963 1.00 90.94 375 ASP A O 1
ATOM 2984 N N . TRP A 1 376 ? -17.595 4.843 23.684 1.00 91.19 376 TRP A N 1
ATOM 2985 C CA . TRP A 1 376 ? -16.646 4.327 24.676 1.00 91.19 376 TRP A CA 1
ATOM 2986 C C . TRP A 1 376 ? -16.825 2.860 25.101 1.00 91.19 376 TRP A C 1
ATOM 2988 O O . TRP A 1 376 ? -15.982 2.330 25.833 1.00 91.19 376 TRP A O 1
ATOM 2998 N N . LEU A 1 377 ? -17.868 2.168 24.631 1.00 91.31 377 LEU A N 1
ATOM 2999 C CA . LEU A 1 377 ? -18.009 0.722 24.808 1.00 91.31 377 LEU A CA 1
ATOM 3000 C C . LEU A 1 377 ? -17.082 -0.062 23.870 1.00 91.31 377 LEU A C 1
ATOM 3002 O O . LEU A 1 377 ? -16.703 0.391 22.791 1.00 91.31 377 LEU A O 1
ATOM 3006 N N . MET A 1 378 ? -16.766 -1.299 24.268 1.00 89.31 378 MET A N 1
ATOM 3007 C CA . MET A 1 378 ? -16.213 -2.286 23.338 1.00 89.31 378 MET A CA 1
ATOM 3008 C C . MET A 1 378 ? -17.203 -2.487 22.191 1.00 89.31 378 MET A C 1
ATOM 3010 O O . MET A 1 378 ? -18.363 -2.818 22.434 1.00 89.31 378 MET A O 1
ATOM 3014 N N . ASP A 1 379 ? -16.747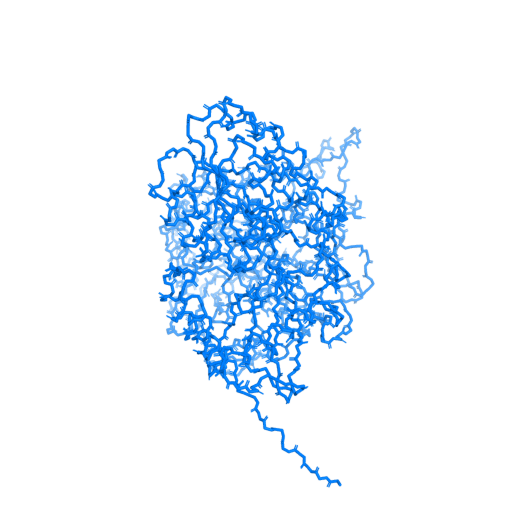 -2.272 20.962 1.00 90.94 379 ASP A N 1
ATOM 3015 C CA . ASP A 1 379 ? -17.653 -2.125 19.827 1.00 90.94 379 ASP A CA 1
ATOM 3016 C C . ASP A 1 379 ? -17.864 -3.421 19.039 1.00 90.94 379 ASP A C 1
ATOM 3018 O O . ASP A 1 379 ? -17.052 -4.353 19.074 1.00 90.94 379 ASP A O 1
ATOM 3022 N N . GLY A 1 380 ? -18.960 -3.435 18.289 1.00 95.88 380 GLY A N 1
ATOM 3023 C CA . GLY A 1 380 ? -19.432 -4.504 17.418 1.00 95.88 380 GLY A CA 1
ATOM 3024 C C . GLY A 1 380 ? -20.774 -4.120 16.792 1.00 95.88 380 GLY A C 1
ATOM 3025 O O . GLY A 1 380 ? -21.329 -3.061 17.083 1.00 95.88 380 GLY A O 1
ATOM 3026 N N . LEU A 1 381 ? -21.308 -4.955 15.903 1.00 97.75 381 LEU A N 1
ATOM 3027 C CA . LEU A 1 381 ? -22.631 -4.734 15.318 1.00 97.75 381 LEU A CA 1
ATOM 3028 C C . LEU A 1 381 ? -23.739 -4.914 16.364 1.00 97.75 381 LEU A C 1
ATOM 3030 O O . LEU A 1 381 ? -23.686 -5.813 17.203 1.00 97.75 381 LEU A O 1
ATOM 3034 N N . THR A 1 382 ? -24.771 -4.081 16.281 1.00 97.75 382 THR A N 1
ATOM 3035 C CA . THR A 1 382 ? -26.046 -4.311 16.983 1.00 97.75 382 THR A CA 1
ATOM 3036 C C . THR A 1 382 ? -26.820 -5.465 16.340 1.00 97.75 382 THR A C 1
ATOM 3038 O O . THR A 1 382 ? -26.468 -5.905 15.241 1.00 97.75 382 THR A O 1
ATOM 3041 N N . SER A 1 383 ? -27.908 -5.932 16.962 1.00 96.81 383 SER A N 1
ATOM 3042 C CA . SER A 1 383 ? -28.787 -6.924 16.323 1.00 96.81 383 SER A CA 1
ATOM 3043 C C . SER A 1 383 ? -29.350 -6.413 14.987 1.00 96.81 383 SER A C 1
ATOM 3045 O O . SER A 1 383 ? -29.360 -7.151 14.000 1.00 96.81 383 SER A O 1
ATOM 3047 N N . GLU A 1 384 ? -29.755 -5.140 14.922 1.00 95.94 384 GLU A N 1
ATOM 3048 C CA . GLU A 1 384 ? -30.184 -4.492 13.676 1.00 95.94 384 GLU A CA 1
ATOM 3049 C C . GLU A 1 384 ? -29.023 -4.342 12.681 1.00 95.94 384 GLU A C 1
ATOM 3051 O O . GLU A 1 384 ? -29.189 -4.622 11.500 1.00 95.94 384 GLU A O 1
ATOM 3056 N N . GLY A 1 385 ? -27.820 -3.985 13.137 1.00 96.12 385 GLY A N 1
ATOM 3057 C CA . GLY A 1 385 ? -26.637 -3.892 12.276 1.00 96.12 385 GLY A CA 1
ATOM 3058 C C . GLY A 1 385 ? -26.209 -5.232 11.677 1.00 96.12 385 GLY A C 1
ATOM 3059 O O . GLY A 1 385 ? -25.814 -5.296 10.516 1.00 96.12 385 GLY A O 1
ATOM 3060 N N . MET A 1 386 ? -26.328 -6.322 12.437 1.00 95.12 386 MET A N 1
ATOM 3061 C CA . MET A 1 386 ? -26.087 -7.676 11.936 1.00 95.12 386 MET A CA 1
ATOM 3062 C C . MET A 1 386 ? -27.154 -8.093 10.920 1.00 95.12 386 MET A C 1
ATOM 3064 O O . MET A 1 386 ? -26.839 -8.738 9.920 1.00 95.12 386 MET A O 1
ATOM 3068 N N . LYS A 1 387 ? -28.414 -7.708 11.145 1.00 93.38 387 LYS A N 1
ATOM 3069 C CA . LYS A 1 387 ? -29.492 -7.906 10.173 1.00 93.38 387 LYS A CA 1
ATOM 3070 C C . LYS A 1 387 ? -29.212 -7.133 8.881 1.00 93.38 387 LYS A C 1
ATOM 3072 O O . LYS A 1 387 ? -29.238 -7.752 7.824 1.00 93.38 387 LYS A O 1
ATOM 3077 N N . GLN A 1 388 ? -28.843 -5.853 8.969 1.00 91.56 388 GLN A N 1
ATOM 3078 C CA . GLN A 1 388 ? -28.405 -5.049 7.821 1.00 91.56 388 GLN A CA 1
ATOM 3079 C C . GLN A 1 388 ? -27.270 -5.754 7.069 1.00 91.56 388 GLN A C 1
ATOM 3081 O O . GLN A 1 388 ? -27.364 -5.951 5.865 1.00 91.56 388 GLN A O 1
ATOM 3086 N N . ALA A 1 389 ? -26.235 -6.219 7.776 1.00 90.69 389 ALA A N 1
ATOM 3087 C CA . ALA A 1 389 ? -25.102 -6.916 7.168 1.00 90.69 389 ALA A CA 1
ATOM 3088 C C . ALA A 1 389 ? -25.485 -8.189 6.400 1.00 90.69 389 ALA A C 1
ATOM 3090 O O . ALA A 1 389 ? -24.906 -8.464 5.354 1.00 90.69 389 ALA A O 1
ATOM 3091 N N . ARG A 1 390 ? -26.480 -8.939 6.882 1.00 87.75 390 ARG A N 1
ATOM 3092 C CA . ARG A 1 390 ? -27.003 -10.128 6.191 1.00 87.75 390 ARG A CA 1
ATOM 3093 C C . ARG A 1 390 ? -27.924 -9.776 5.024 1.00 87.75 390 ARG A C 1
ATOM 3095 O O . ARG A 1 390 ? -27.901 -10.461 4.010 1.00 87.75 390 ARG A O 1
ATOM 3102 N N . GLU A 1 391 ? -28.724 -8.721 5.151 1.00 83.69 391 GLU A N 1
ATOM 3103 C CA . GLU A 1 391 ? -29.599 -8.227 4.077 1.00 83.69 391 GLU A CA 1
ATOM 3104 C C . GLU A 1 391 ? -28.801 -7.592 2.926 1.00 83.69 391 GLU A C 1
ATOM 3106 O O . GLU A 1 391 ? -29.266 -7.577 1.790 1.00 83.69 391 GLU A O 1
ATOM 3111 N N . MET A 1 392 ? -27.572 -7.144 3.199 1.00 76.94 392 MET A N 1
ATOM 3112 C CA . MET A 1 392 ? -26.590 -6.694 2.209 1.00 76.94 392 MET A CA 1
ATOM 3113 C C . MET A 1 392 ? -25.895 -7.824 1.436 1.00 76.94 392 MET A C 1
ATOM 3115 O O . MET A 1 392 ? -24.958 -7.550 0.693 1.00 76.94 392 MET A O 1
ATOM 3119 N N . ALA A 1 393 ? -26.285 -9.088 1.597 1.00 71.56 393 ALA A N 1
ATOM 3120 C CA . ALA A 1 393 ? -25.701 -10.186 0.833 1.00 71.56 393 ALA A CA 1
ATOM 3121 C C . ALA A 1 393 ? -26.096 -10.086 -0.656 1.00 71.56 393 ALA A C 1
ATOM 3123 O O . ALA A 1 393 ? -27.146 -10.577 -1.072 1.00 71.56 393 ALA A O 1
ATOM 3124 N N . PHE A 1 394 ? -25.258 -9.432 -1.463 1.00 82.31 394 PHE A N 1
ATOM 3125 C CA . PHE A 1 394 ? -25.391 -9.340 -2.915 1.00 82.31 394 PHE A CA 1
ATOM 3126 C C . PHE A 1 394 ? -24.292 -10.149 -3.608 1.00 82.31 394 PHE A C 1
ATOM 3128 O O . PHE A 1 394 ? -23.146 -10.189 -3.163 1.00 82.31 394 PHE A O 1
ATOM 3135 N N . SER A 1 395 ? -24.632 -10.776 -4.735 1.00 85.50 395 SER A N 1
ATOM 3136 C CA . SER A 1 395 ? -23.690 -11.610 -5.484 1.00 85.50 395 SER A CA 1
ATOM 3137 C C . SER A 1 395 ? -22.729 -10.750 -6.301 1.00 85.50 395 SER A C 1
ATOM 3139 O O . SER A 1 395 ? -22.983 -10.405 -7.454 1.00 85.50 395 SER A O 1
ATOM 3141 N N . LEU A 1 396 ? -21.634 -10.336 -5.662 1.00 90.19 396 LEU A N 1
ATOM 3142 C CA . LEU A 1 396 ? -20.571 -9.596 -6.325 1.00 90.19 396 LEU A CA 1
ATOM 3143 C C . LEU A 1 396 ? -19.629 -10.565 -7.036 1.00 90.19 396 LEU A C 1
ATOM 3145 O O . LEU A 1 396 ? -18.978 -11.379 -6.384 1.00 90.19 396 LEU A O 1
ATOM 3149 N N . CYS A 1 397 ? -19.529 -10.447 -8.356 1.00 90.81 397 CYS A N 1
ATOM 3150 C CA . CYS A 1 397 ? -18.624 -11.264 -9.152 1.00 90.81 397 CYS A CA 1
ATOM 3151 C C . CYS A 1 397 ? -17.222 -10.665 -9.270 1.00 90.81 397 CYS A C 1
ATOM 3153 O O . CYS A 1 397 ? -17.017 -9.451 -9.136 1.00 90.81 397 CYS A O 1
ATOM 3155 N N . ASN A 1 398 ? -16.265 -11.525 -9.607 1.00 90.81 398 ASN A N 1
ATOM 3156 C CA . ASN A 1 398 ? -14.867 -11.182 -9.828 1.00 90.81 398 ASN A CA 1
ATOM 3157 C C . ASN A 1 398 ? -14.159 -10.565 -8.604 1.00 90.81 398 ASN A C 1
ATOM 3159 O O . ASN A 1 398 ? -13.316 -9.674 -8.751 1.00 90.81 398 ASN A O 1
ATOM 3163 N N . VAL A 1 399 ? -14.481 -11.039 -7.395 1.00 92.12 399 VAL A N 1
ATOM 3164 C CA . VAL A 1 399 ? -13.853 -10.560 -6.154 1.00 92.12 399 VAL A CA 1
ATOM 3165 C C . VAL A 1 399 ? -12.519 -11.265 -5.903 1.00 92.12 399 VAL A C 1
ATOM 3167 O O . VAL A 1 399 ? -12.444 -12.494 -5.858 1.00 92.12 399 VAL A O 1
ATOM 3170 N N . TYR A 1 400 ? -11.465 -10.467 -5.716 1.00 89.06 400 TYR A N 1
ATOM 3171 C CA . TYR A 1 400 ? -10.111 -10.942 -5.413 1.00 89.06 400 TYR A CA 1
ATOM 3172 C C . TYR A 1 400 ? -9.791 -10.955 -3.921 1.00 89.06 400 TYR A C 1
ATOM 3174 O O . TYR A 1 400 ? -9.097 -11.851 -3.448 1.00 89.06 400 TYR A O 1
ATOM 3182 N N . CYS A 1 401 ? -10.258 -9.951 -3.180 1.00 90.38 401 CYS A N 1
ATOM 3183 C CA . CYS A 1 401 ? -10.030 -9.847 -1.745 1.00 90.38 401 CYS A CA 1
ATOM 3184 C C . CYS A 1 401 ? -11.120 -9.012 -1.070 1.00 90.38 401 CYS A C 1
ATOM 3186 O O . CYS A 1 401 ? -11.744 -8.145 -1.691 1.00 90.38 401 CYS A O 1
ATOM 3188 N N . VAL A 1 402 ? -11.286 -9.251 0.230 1.00 93.94 402 VAL A N 1
ATOM 3189 C CA . VAL A 1 402 ? -12.040 -8.390 1.140 1.00 93.94 402 VAL A CA 1
ATOM 3190 C C . VAL A 1 402 ? -11.080 -7.927 2.230 1.00 93.94 402 VAL A C 1
ATOM 3192 O O . VAL A 1 402 ? -10.537 -8.751 2.967 1.00 93.94 402 VAL A O 1
ATOM 3195 N N . THR A 1 403 ? -10.887 -6.615 2.330 1.00 96.31 403 THR A N 1
ATOM 3196 C CA . THR A 1 403 ? -10.057 -5.981 3.356 1.00 96.31 403 THR A CA 1
ATOM 3197 C C . THR A 1 403 ? -10.942 -5.156 4.279 1.00 96.31 403 THR A C 1
ATOM 3199 O O . THR A 1 403 ? -11.696 -4.291 3.843 1.00 96.31 403 THR A O 1
ATOM 3202 N N . SER A 1 404 ? -10.859 -5.424 5.573 1.00 96.81 404 SER A N 1
ATOM 3203 C CA . SER A 1 404 ? -11.628 -4.756 6.612 1.00 96.81 404 SER A CA 1
ATOM 3204 C C . SER A 1 404 ? -10.750 -3.811 7.420 1.00 96.81 404 SER A C 1
ATOM 3206 O O . SER A 1 404 ? -9.589 -4.101 7.718 1.00 96.81 404 SER A O 1
ATOM 3208 N N . SER A 1 405 ? -11.357 -2.720 7.881 1.00 96.38 405 SER A N 1
ATOM 3209 C CA . SER A 1 405 ? -10.904 -2.024 9.082 1.00 96.38 405 SER A CA 1
ATOM 3210 C C . SER A 1 405 ? -10.777 -2.987 10.272 1.00 96.38 405 SER A C 1
ATOM 3212 O O . SER A 1 405 ? -11.565 -3.937 10.362 1.00 96.38 405 SER A O 1
ATOM 3214 N N . PRO A 1 406 ? -9.842 -2.759 11.217 1.00 94.00 406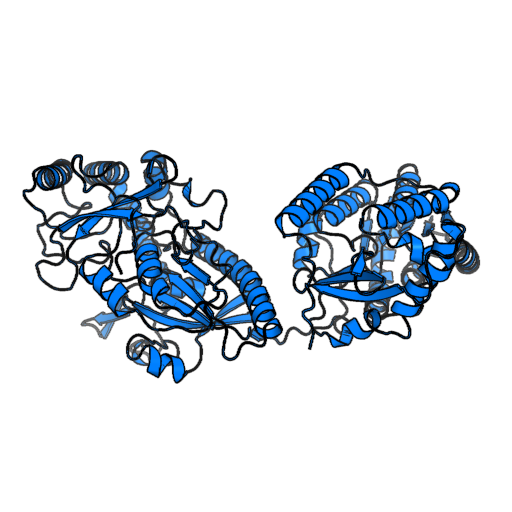 PRO A N 1
ATOM 3215 C CA . PRO A 1 406 ? -9.707 -3.620 12.387 1.00 94.00 406 PRO A CA 1
ATOM 3216 C C . PRO A 1 406 ? -10.891 -3.548 13.355 1.00 94.00 406 PRO A C 1
ATOM 3218 O O . PRO A 1 406 ? -11.068 -4.481 14.137 1.00 94.00 406 PRO A O 1
ATOM 3221 N N . CYS A 1 407 ? -11.697 -2.481 13.329 1.00 94.94 407 CYS A N 1
ATOM 3222 C CA . CYS A 1 407 ? -12.829 -2.324 14.242 1.00 94.94 407 CYS A CA 1
ATOM 3223 C C . CYS A 1 407 ? -13.829 -3.481 14.073 1.00 94.94 407 CYS A C 1
ATOM 3225 O O . CYS A 1 407 ? -14.226 -3.814 12.951 1.00 94.94 407 CYS A O 1
ATOM 3227 N N . THR A 1 408 ? -14.301 -4.052 15.183 1.00 95.56 408 THR A N 1
ATOM 3228 C CA . THR A 1 408 ? -15.152 -5.256 15.189 1.00 95.56 408 THR A CA 1
ATOM 3229 C C . THR A 1 408 ? -16.381 -5.147 14.292 1.00 95.56 408 THR A C 1
ATOM 3231 O O . THR A 1 408 ? -16.705 -6.091 13.573 1.00 95.56 408 THR A O 1
ATOM 3234 N N . ARG A 1 409 ? -17.027 -3.976 14.265 1.00 96.81 409 ARG A N 1
ATOM 3235 C CA . ARG A 1 409 ? -18.194 -3.688 13.417 1.00 96.81 409 ARG A CA 1
ATOM 3236 C C . ARG A 1 409 ? -17.924 -3.857 11.917 1.00 96.81 409 ARG A C 1
ATOM 3238 O O . ARG A 1 409 ? -18.752 -4.417 11.196 1.00 96.81 409 ARG A O 1
ATOM 3245 N N . ALA A 1 410 ? -16.757 -3.415 11.449 1.00 97.00 410 ALA A N 1
ATOM 3246 C CA . ALA A 1 410 ? -16.354 -3.539 10.053 1.00 97.00 410 ALA A CA 1
ATOM 3247 C C . ALA A 1 410 ? -16.014 -4.993 9.724 1.00 97.00 410 ALA A C 1
ATOM 3249 O O . ALA A 1 410 ? -16.519 -5.526 8.740 1.00 97.00 410 ALA A O 1
ATOM 3250 N N . PHE A 1 411 ? -15.279 -5.671 10.609 1.00 95.81 411 PHE A N 1
ATOM 3251 C CA . PHE A 1 411 ? -14.929 -7.078 10.426 1.00 95.81 411 PHE A CA 1
ATOM 3252 C C . PHE A 1 411 ? -16.164 -7.991 10.390 1.00 95.81 411 PHE A C 1
ATOM 3254 O O . PHE A 1 411 ? -16.284 -8.837 9.506 1.00 95.81 411 PHE A O 1
ATOM 3261 N N . GLN A 1 412 ? -17.124 -7.795 11.302 1.00 95.75 412 GLN A N 1
ATOM 3262 C CA . GLN A 1 412 ? -18.393 -8.530 11.283 1.00 95.75 412 GLN A CA 1
ATOM 3263 C C . GLN A 1 412 ? -19.182 -8.269 9.995 1.00 95.75 412 GLN A C 1
ATOM 3265 O O . GLN A 1 412 ? -19.739 -9.209 9.431 1.00 95.75 412 GLN A O 1
ATOM 3270 N N . THR A 1 413 ? -19.195 -7.022 9.508 1.00 96.06 413 THR A N 1
ATOM 3271 C CA . THR A 1 413 ? -19.844 -6.682 8.233 1.00 96.06 413 THR A CA 1
ATOM 3272 C C . THR A 1 413 ? -19.154 -7.394 7.067 1.00 96.06 413 THR A C 1
ATOM 3274 O O . THR A 1 413 ? -19.824 -8.072 6.295 1.00 96.06 413 THR A O 1
ATOM 3277 N N . ALA A 1 414 ? -17.820 -7.323 6.980 1.00 94.88 414 ALA A N 1
ATOM 3278 C CA . ALA A 1 414 ? -17.020 -8.008 5.963 1.00 94.88 414 ALA A CA 1
ATOM 3279 C C . ALA A 1 414 ? -17.271 -9.521 5.952 1.00 94.88 414 ALA A C 1
ATOM 3281 O O . ALA A 1 414 ? -17.444 -10.126 4.893 1.00 94.88 414 ALA A O 1
ATOM 3282 N N . ARG A 1 415 ? -17.355 -10.135 7.135 1.00 91.81 415 ARG A N 1
ATOM 3283 C CA . ARG A 1 415 ? -17.635 -11.565 7.268 1.00 91.81 415 ARG A CA 1
ATOM 3284 C C . ARG A 1 415 ? -19.039 -11.935 6.818 1.00 91.81 415 ARG A C 1
ATOM 3286 O O . ARG A 1 415 ? -19.193 -12.942 6.141 1.00 91.81 415 ARG A O 1
ATOM 3293 N N . ALA A 1 416 ? -20.037 -11.127 7.158 1.00 91.12 416 ALA A N 1
ATOM 3294 C CA . ALA A 1 416 ? -21.417 -11.392 6.772 1.00 91.12 416 ALA A CA 1
ATOM 3295 C C . ALA A 1 416 ? -21.630 -11.316 5.250 1.00 91.12 416 ALA A C 1
ATOM 3297 O O . ALA A 1 416 ? -22.335 -12.156 4.704 1.00 91.12 416 ALA A O 1
ATOM 3298 N N . ILE A 1 417 ? -21.013 -10.346 4.566 1.00 90.12 417 ILE A N 1
ATOM 3299 C CA . ILE A 1 417 ? -21.225 -10.144 3.121 1.00 90.12 417 ILE A CA 1
ATOM 3300 C C . ILE A 1 417 ? -20.351 -11.057 2.249 1.00 90.12 417 ILE A C 1
ATOM 3302 O O . ILE A 1 417 ? -20.770 -11.469 1.169 1.00 90.12 417 ILE A O 1
ATOM 3306 N N . SER A 1 418 ? -19.144 -11.402 2.710 1.00 89.19 418 SER A N 1
ATOM 3307 C CA . SER A 1 418 ? -18.144 -12.137 1.914 1.00 89.19 418 SER A CA 1
ATOM 3308 C C . SER A 1 418 ? -18.579 -13.542 1.492 1.00 89.19 418 SER A C 1
ATOM 3310 O O . SER A 1 418 ? -18.095 -14.050 0.478 1.00 89.19 418 SER A O 1
ATOM 3312 N N . THR A 1 419 ? -19.509 -14.160 2.224 1.00 83.69 419 THR A N 1
ATOM 3313 C CA . THR A 1 419 ? -20.082 -15.475 1.896 1.00 83.69 419 THR A CA 1
ATOM 3314 C C . THR A 1 419 ? -20.955 -15.452 0.641 1.00 83.69 419 THR A C 1
ATOM 3316 O O . THR A 1 419 ? -21.165 -16.496 0.031 1.00 83.69 419 THR A O 1
ATOM 3319 N N . SER A 1 420 ? -21.442 -14.275 0.238 1.00 86.56 420 SER A N 1
ATOM 3320 C CA . SER A 1 420 ? -22.305 -14.099 -0.936 1.00 86.56 420 SER A CA 1
ATOM 3321 C C . SER A 1 420 ? -21.551 -13.768 -2.229 1.00 86.56 420 SER A C 1
ATOM 3323 O O . SER A 1 420 ? -22.153 -13.763 -3.302 1.00 86.56 420 SER A O 1
ATOM 3325 N N . PHE A 1 421 ? -20.243 -13.505 -2.150 1.00 89.62 421 PHE A N 1
ATOM 3326 C CA . PHE A 1 421 ? -19.432 -13.096 -3.298 1.00 89.62 421 PHE A CA 1
ATOM 3327 C C . PHE A 1 421 ? -18.974 -14.282 -4.149 1.00 89.62 421 PHE A C 1
ATOM 3329 O O . PHE A 1 421 ? -18.662 -15.358 -3.636 1.00 89.62 421 PHE A O 1
ATOM 3336 N N . GLU A 1 422 ? -18.870 -14.061 -5.460 1.00 88.19 422 GLU A N 1
ATOM 3337 C CA . GLU A 1 422 ? -18.224 -14.999 -6.3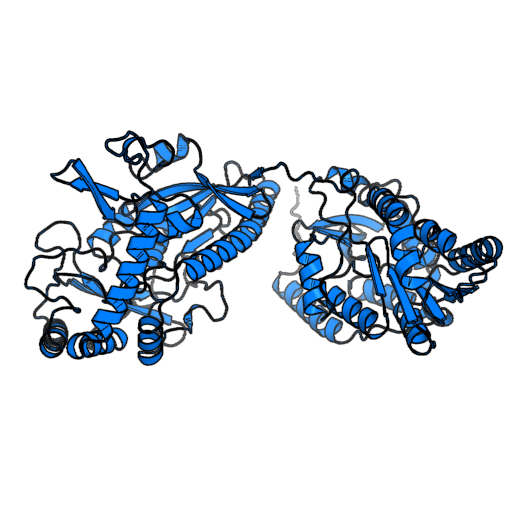73 1.00 88.19 422 GLU A CA 1
ATOM 3338 C C . GLU A 1 422 ? -16.734 -14.665 -6.450 1.00 88.19 422 GLU A C 1
ATOM 3340 O O . GLU A 1 422 ? -16.295 -13.648 -7.007 1.00 88.19 422 GLU A O 1
ATOM 3345 N N . TRP A 1 423 ? -15.956 -15.543 -5.830 1.00 85.75 423 TRP A N 1
ATOM 3346 C CA . TRP A 1 423 ? -14.517 -15.416 -5.717 1.00 85.75 423 TRP A CA 1
ATOM 3347 C C . TRP A 1 423 ? -13.835 -15.898 -6.982 1.00 85.75 423 TRP A C 1
ATOM 3349 O O . TRP A 1 423 ? -14.133 -16.961 -7.520 1.00 85.75 423 TRP A O 1
ATOM 3359 N N . VAL A 1 424 ? -12.865 -15.111 -7.418 1.00 76.75 424 VAL A N 1
ATOM 3360 C CA . VAL A 1 424 ? -12.088 -15.386 -8.621 1.00 76.75 424 VAL A CA 1
ATOM 3361 C C . VAL A 1 424 ? -11.214 -16.637 -8.476 1.00 76.75 424 VAL A C 1
ATOM 3363 O O . VAL A 1 424 ? -10.979 -17.360 -9.441 1.00 76.75 424 VAL A O 1
ATOM 3366 N N . ASP A 1 425 ? -10.775 -16.929 -7.254 1.00 61.62 425 ASP A N 1
ATOM 3367 C CA . ASP A 1 425 ? -9.964 -18.097 -6.949 1.00 61.62 425 ASP A CA 1
ATOM 3368 C C . ASP A 1 425 ? -10.677 -18.986 -5.921 1.00 61.62 425 ASP A C 1
ATOM 3370 O O . ASP A 1 425 ? -10.619 -18.753 -4.715 1.00 61.62 425 ASP A O 1
ATOM 3374 N N . HIS A 1 426 ? -11.356 -20.039 -6.382 1.00 45.47 426 HIS A N 1
ATOM 3375 C CA . HIS A 1 426 ? -11.871 -21.072 -5.477 1.00 45.47 426 HIS A CA 1
ATOM 3376 C C . HIS A 1 426 ? -10.742 -21.922 -4.842 1.00 45.47 426 HIS A C 1
ATOM 3378 O O . HIS A 1 426 ? -11.036 -22.737 -3.967 1.00 45.47 426 HIS A O 1
ATOM 3384 N N . GLN A 1 427 ? -9.470 -21.777 -5.260 1.00 38.22 427 GLN A N 1
ATOM 3385 C CA . GLN A 1 427 ? -8.330 -22.577 -4.779 1.00 38.22 427 GLN A CA 1
ATOM 3386 C C . GLN A 1 427 ? -7.281 -21.796 -3.967 1.00 38.22 427 GLN A C 1
ATOM 3388 O O . GLN A 1 427 ? -6.547 -22.429 -3.208 1.00 38.22 427 GLN A O 1
ATOM 3393 N N . THR A 1 428 ? -7.233 -20.463 -4.049 1.00 38.28 428 THR A N 1
ATOM 3394 C CA . THR A 1 428 ? -6.430 -19.601 -3.156 1.00 38.28 428 THR A CA 1
ATOM 3395 C C . THR A 1 428 ? -7.259 -18.642 -2.314 1.00 38.28 428 THR A C 1
ATOM 3397 O O . THR A 1 428 ? -6.744 -17.622 -1.852 1.00 38.28 428 THR A O 1
ATOM 3400 N N . GLY A 1 429 ? -8.489 -19.013 -1.958 1.00 39.66 429 GLY A N 1
ATOM 3401 C CA . GLY A 1 429 ? -8.776 -18.842 -0.543 1.00 39.66 429 GLY A CA 1
ATOM 3402 C C . GLY A 1 429 ? -7.592 -19.488 0.174 1.00 39.66 429 GLY A C 1
ATOM 3403 O O . GLY A 1 429 ? -7.447 -20.709 0.120 1.00 39.66 429 GLY A O 1
ATOM 3404 N N . GLU A 1 430 ? -6.689 -18.711 0.777 1.00 39.62 430 GLU A N 1
ATOM 3405 C CA . GLU A 1 430 ? -6.054 -19.222 1.979 1.00 39.62 430 GLU A CA 1
ATOM 3406 C C . GLU A 1 430 ? -7.247 -19.605 2.822 1.00 39.62 430 GLU A C 1
ATOM 3408 O O . GLU A 1 430 ? -7.959 -18.739 3.324 1.00 39.62 430 GLU A O 1
ATOM 3413 N N . ALA A 1 431 ? -7.603 -20.886 2.782 1.00 37.47 431 ALA A N 1
ATOM 3414 C CA . ALA A 1 431 ? -8.763 -21.346 3.475 1.00 37.47 431 ALA A CA 1
ATOM 3415 C C . ALA A 1 431 ? -8.474 -20.940 4.914 1.00 37.47 431 ALA A C 1
ATOM 3417 O O . ALA A 1 431 ? -7.603 -21.527 5.568 1.00 37.47 431 ALA A O 1
ATOM 3418 N N . GLY A 1 432 ? -9.243 -19.973 5.430 1.00 42.97 432 GLY A N 1
ATOM 3419 C CA . GLY A 1 432 ? -9.606 -20.036 6.829 1.00 42.97 432 GLY A CA 1
ATOM 3420 C C . GLY A 1 432 ? -9.912 -21.506 7.081 1.00 42.97 432 GLY A C 1
ATOM 3421 O O . GLY A 1 432 ? -10.513 -22.144 6.211 1.00 42.97 432 GLY A O 1
ATOM 3422 N N . LYS A 1 433 ? -9.393 -22.085 8.167 1.00 44.22 433 LYS A N 1
ATOM 3423 C CA . LYS A 1 433 ? -9.251 -23.544 8.383 1.00 44.22 433 LYS A CA 1
ATOM 3424 C C . LYS A 1 433 ? -10.578 -24.364 8.303 1.00 44.22 433 LYS A C 1
ATOM 3426 O O . LYS A 1 433 ? -10.616 -25.488 8.794 1.00 44.22 433 LYS A O 1
ATOM 3431 N N . ALA A 1 434 ? -11.662 -23.834 7.729 1.00 47.81 434 ALA A N 1
ATOM 3432 C CA . ALA A 1 434 ? -12.991 -24.398 7.553 1.00 47.81 434 ALA A CA 1
ATOM 3433 C C . ALA A 1 434 ? -13.781 -23.917 6.291 1.00 47.81 434 ALA A C 1
ATOM 3435 O O . ALA A 1 434 ? -15.002 -24.005 6.312 1.00 47.81 434 ALA A O 1
ATOM 3436 N N . GLY A 1 435 ? -13.159 -23.429 5.204 1.00 52.34 435 GLY A N 1
ATOM 3437 C CA . GLY A 1 435 ? -13.887 -23.131 3.945 1.00 52.34 435 GLY A CA 1
ATOM 3438 C C . GLY A 1 435 ? -14.638 -21.789 3.890 1.00 52.34 435 GLY A C 1
ATOM 3439 O O . GLY A 1 435 ? -15.444 -21.579 2.990 1.00 52.34 435 GLY A O 1
ATOM 3440 N N . GLU A 1 436 ? -14.359 -20.882 4.827 1.00 60.97 436 GLU A N 1
ATOM 3441 C CA . GLU A 1 436 ? -14.791 -19.478 4.778 1.00 60.97 436 GLU A CA 1
ATOM 3442 C C . GLU A 1 436 ? -13.775 -18.629 3.984 1.00 60.97 436 GLU A C 1
ATOM 3444 O O . GLU A 1 436 ? -12.572 -18.917 4.050 1.00 60.97 436 GLU A O 1
ATOM 3449 N N . PRO A 1 437 ? -14.216 -17.573 3.271 1.00 67.81 437 PRO A N 1
ATOM 3450 C CA . PRO A 1 437 ? -13.308 -16.637 2.615 1.00 67.81 437 PRO A CA 1
ATOM 3451 C C . PRO A 1 437 ? -12.423 -15.921 3.642 1.00 67.81 437 PRO A C 1
ATOM 3453 O O . PRO A 1 437 ? -12.893 -15.477 4.693 1.00 67.81 437 PRO A O 1
ATOM 3456 N N . ALA A 1 438 ? -11.130 -15.803 3.339 1.00 75.75 438 ALA A N 1
ATOM 3457 C CA . ALA A 1 438 ? -10.206 -15.057 4.179 1.00 75.75 438 ALA A CA 1
ATOM 3458 C C . ALA A 1 438 ? -10.514 -13.556 4.124 1.00 75.75 438 ALA A C 1
ATOM 3460 O O . ALA A 1 438 ? -10.670 -12.973 3.050 1.00 75.75 438 ALA A O 1
ATOM 3461 N N . ILE A 1 439 ? -10.572 -12.931 5.299 1.00 89.88 439 ILE A N 1
ATOM 3462 C CA . ILE A 1 439 ? -10.768 -11.489 5.442 1.00 89.88 439 ILE A CA 1
ATOM 3463 C C . ILE A 1 439 ? -9.442 -10.897 5.883 1.00 89.88 439 ILE A C 1
ATOM 3465 O O . ILE A 1 439 ? -8.925 -11.236 6.954 1.00 89.88 439 ILE A O 1
ATOM 3469 N N . TYR A 1 440 ? -8.910 -10.003 5.060 1.00 93.12 440 TYR A N 1
ATOM 3470 C CA . TYR A 1 440 ? -7.723 -9.239 5.395 1.00 93.12 440 TYR A CA 1
ATOM 3471 C C . TYR A 1 440 ? -8.110 -8.123 6.359 1.00 93.12 440 TYR A C 1
ATOM 3473 O O . TYR A 1 440 ? -9.144 -7.481 6.195 1.00 93.12 440 TYR A O 1
ATOM 3481 N N . ILE A 1 441 ? -7.290 -7.880 7.368 1.00 94.50 441 ILE A N 1
ATOM 3482 C CA . ILE A 1 441 ? -7.446 -6.771 8.296 1.00 94.50 441 ILE A CA 1
ATOM 3483 C C . ILE A 1 441 ? -6.240 -5.865 8.140 1.00 94.50 441 ILE A C 1
ATOM 3485 O O . ILE A 1 441 ? -5.107 -6.300 8.340 1.00 94.50 441 ILE A O 1
ATOM 3489 N N . ASP A 1 442 ? -6.504 -4.599 7.828 1.00 95.00 442 ASP A N 1
ATOM 3490 C CA . ASP A 1 442 ? -5.471 -3.583 7.689 1.00 95.00 442 ASP A CA 1
ATOM 3491 C C . ASP A 1 442 ? -5.706 -2.464 8.707 1.00 95.00 442 ASP A C 1
ATOM 3493 O O . ASP A 1 442 ? -6.687 -1.720 8.621 1.00 95.00 442 ASP A O 1
ATOM 3497 N N . LYS A 1 443 ? -4.796 -2.321 9.683 1.00 92.50 443 LYS A N 1
ATOM 3498 C CA . LYS A 1 443 ? -4.911 -1.298 10.740 1.00 92.50 443 LYS A CA 1
ATOM 3499 C C . LYS A 1 443 ? -4.987 0.120 10.172 1.00 92.50 443 LYS A C 1
ATOM 3501 O O . LYS A 1 443 ? -5.556 1.010 10.799 1.00 92.50 443 LYS A O 1
ATOM 3506 N N . ARG A 1 444 ? -4.468 0.347 8.964 1.00 94.25 444 ARG A N 1
ATOM 3507 C CA . ARG A 1 444 ? -4.511 1.654 8.310 1.00 94.25 444 ARG A CA 1
ATOM 3508 C C . ARG A 1 444 ? -5.907 2.058 7.853 1.00 94.25 444 ARG A C 1
ATOM 3510 O O . ARG A 1 444 ? -6.102 3.229 7.549 1.00 94.25 444 ARG A O 1
ATOM 3517 N N . LEU A 1 445 ? -6.877 1.148 7.915 1.00 96.06 445 LEU A N 1
ATOM 3518 C CA . LEU A 1 445 ? -8.296 1.420 7.716 1.00 96.06 445 LEU A CA 1
ATOM 3519 C C . LEU A 1 445 ? -9.066 1.686 9.026 1.00 96.06 445 LEU A C 1
ATOM 3521 O O . LEU A 1 445 ? -10.295 1.643 9.044 1.00 96.06 445 LEU A O 1
ATOM 3525 N N . GLN A 1 446 ? -8.393 1.916 10.154 1.00 93.44 446 GLN A N 1
ATOM 3526 C CA . GLN A 1 446 ? -9.050 2.305 11.408 1.00 93.44 446 GLN A CA 1
ATOM 3527 C C . GLN A 1 446 ? -9.719 3.687 11.285 1.00 93.44 446 GLN A C 1
ATOM 3529 O O . GLN A 1 446 ? -9.131 4.581 10.665 1.00 93.44 446 GLN A O 1
ATOM 3534 N N . GLU A 1 447 ? -10.913 3.858 11.876 1.00 93.81 447 GLU A N 1
ATOM 3535 C CA . GLU A 1 447 ? -11.592 5.163 11.948 1.00 93.81 447 GLU A CA 1
ATOM 3536 C C . GLU A 1 447 ? -10.676 6.184 12.663 1.00 93.81 447 GLU A C 1
ATOM 3538 O O . GLU A 1 447 ? -10.106 5.850 13.701 1.00 93.81 447 GLU A O 1
ATOM 3543 N N . PRO A 1 448 ? -10.481 7.396 12.110 1.00 92.56 448 PRO A N 1
ATOM 3544 C CA . PRO A 1 448 ? -9.654 8.462 12.687 1.00 92.56 448 PRO A CA 1
ATOM 3545 C C . PRO A 1 448 ? -10.123 9.057 14.022 1.00 92.56 448 PRO A C 1
ATOM 3547 O O . PRO A 1 448 ? -9.386 9.864 14.588 1.00 92.56 448 PRO A O 1
ATOM 3550 N N . THR A 1 449 ? -11.330 8.765 14.511 1.00 91.88 449 THR A N 1
ATOM 3551 C CA . THR A 1 449 ? -11.812 9.325 15.782 1.00 91.88 449 THR A CA 1
ATOM 3552 C C . THR A 1 449 ? -11.018 8.778 16.975 1.00 91.88 449 THR A C 1
ATOM 3554 O O . THR A 1 449 ? -10.566 7.632 16.959 1.00 91.88 449 THR A O 1
ATOM 3557 N N . PRO A 1 450 ? -10.821 9.590 18.030 1.00 90.44 450 PRO A N 1
ATOM 3558 C CA . PRO A 1 450 ? -9.952 9.247 19.157 1.00 90.44 450 PRO A CA 1
ATOM 3559 C C . PRO A 1 450 ? -10.627 8.333 20.185 1.00 90.44 450 PRO A C 1
ATOM 3561 O O . PRO A 1 450 ? -10.109 8.148 21.286 1.00 90.44 450 PRO A O 1
ATOM 3564 N N . TRP A 1 451 ? -11.808 7.805 19.878 1.00 91.44 451 TRP A N 1
ATOM 3565 C CA . TRP A 1 451 ? -12.620 7.111 20.853 1.00 91.44 451 TRP A CA 1
ATOM 3566 C C . TRP A 1 451 ? -12.247 5.628 20.958 1.00 91.44 451 TRP A C 1
ATOM 3568 O O . TRP A 1 451 ? -11.822 4.977 20.003 1.00 91.44 451 TRP A O 1
ATOM 3578 N N . SER A 1 452 ? -12.435 5.054 22.145 1.00 91.00 452 SER A N 1
ATOM 3579 C CA . SER A 1 452 ? -11.964 3.690 22.426 1.00 91.00 452 SER A CA 1
ATOM 3580 C C . SER A 1 452 ? -12.664 2.582 21.623 1.00 91.00 452 SER A C 1
ATOM 3582 O O . SER A 1 452 ? -12.080 1.511 21.425 1.00 91.00 452 SER A O 1
ATOM 3584 N N . GLN A 1 453 ? -13.882 2.837 21.131 1.00 91.81 453 GLN A N 1
ATOM 3585 C CA . GLN A 1 453 ? -14.635 1.951 20.237 1.00 91.81 453 GLN A CA 1
ATOM 3586 C C . GLN A 1 453 ? -13.947 1.747 18.881 1.00 91.81 453 GLN A C 1
ATOM 3588 O O . GLN A 1 453 ? -14.185 0.741 18.212 1.00 91.81 453 GLN A O 1
ATOM 3593 N N . ASP A 1 454 ? -13.087 2.681 18.476 1.00 93.19 454 ASP A N 1
ATOM 3594 C CA . ASP A 1 454 ? -12.421 2.663 17.175 1.00 93.19 454 ASP A CA 1
ATOM 3595 C C . ASP A 1 454 ? -11.099 1.909 17.204 1.00 93.19 454 ASP A C 1
ATOM 3597 O O . ASP A 1 454 ? -10.514 1.637 16.160 1.00 93.19 454 ASP A O 1
ATOM 3601 N N . PHE A 1 455 ? -10.633 1.511 18.385 1.00 91.25 455 PHE A N 1
ATOM 3602 C CA . PHE A 1 455 ? -9.405 0.748 18.522 1.00 91.25 455 PHE A CA 1
ATOM 3603 C C . PHE A 1 455 ? -9.526 -0.659 17.939 1.00 91.25 455 PHE A C 1
ATOM 3605 O O . PHE A 1 455 ? -10.608 -1.234 17.798 1.00 91.25 455 PHE A O 1
ATOM 3612 N N . VAL A 1 456 ? -8.366 -1.260 17.667 1.00 91.38 456 VAL A N 1
ATOM 3613 C CA . VAL A 1 456 ? -8.275 -2.700 17.411 1.00 91.38 456 VAL A CA 1
ATOM 3614 C C . VAL A 1 456 ? -8.952 -3.491 18.553 1.00 91.38 456 VAL A C 1
ATOM 3616 O O . VAL A 1 456 ? -8.914 -3.070 19.722 1.00 91.38 456 VAL A O 1
ATOM 3619 N N . PRO A 1 457 ? -9.592 -4.635 18.253 1.00 91.69 457 PRO A N 1
ATOM 3620 C CA . PRO A 1 457 ? -10.322 -5.418 19.244 1.00 91.69 457 PRO A CA 1
ATOM 3621 C C . PRO A 1 457 ? -9.394 -5.941 20.346 1.00 91.69 457 PRO A C 1
ATOM 3623 O O . PRO A 1 457 ? -8.229 -6.259 20.099 1.00 91.69 457 PRO A O 1
ATOM 3626 N N . LEU A 1 458 ? -9.929 -6.098 21.562 1.00 90.69 458 LEU A N 1
ATOM 3627 C CA . LEU A 1 458 ? -9.252 -6.860 22.616 1.00 90.69 458 LEU A CA 1
ATOM 3628 C C . LEU A 1 458 ? -9.359 -8.344 22.288 1.00 90.69 458 LEU A C 1
ATOM 3630 O O . LEU A 1 458 ? -10.410 -8.960 22.483 1.00 90.69 458 LEU A O 1
ATOM 3634 N N . LEU A 1 459 ? -8.274 -8.910 21.781 1.00 90.38 459 LEU A N 1
ATOM 3635 C CA . LEU A 1 459 ? -8.222 -10.290 21.339 1.00 90.38 459 LEU A CA 1
ATOM 3636 C C . LEU A 1 459 ? -7.858 -11.203 22.509 1.00 90.38 459 LEU A C 1
ATOM 3638 O O . LEU A 1 459 ? -6.999 -10.926 23.350 1.00 90.38 459 LEU A O 1
ATOM 3642 N N . ARG A 1 460 ? -8.544 -12.335 22.563 1.00 88.06 460 ARG A N 1
ATOM 3643 C CA . ARG A 1 460 ? -8.324 -13.431 23.496 1.00 88.06 460 ARG A CA 1
ATOM 3644 C C . ARG A 1 460 ? -7.866 -14.636 22.692 1.00 88.06 460 ARG A C 1
ATOM 3646 O O . ARG A 1 460 ? -8.425 -14.927 21.634 1.00 88.06 460 ARG A O 1
ATOM 3653 N N . LYS A 1 461 ? -6.848 -15.327 23.204 1.00 87.06 461 LYS A N 1
ATOM 3654 C CA . LYS A 1 461 ? -6.287 -16.534 22.593 1.00 87.06 461 LYS A CA 1
ATOM 3655 C C . LYS A 1 461 ? -6.579 -17.743 23.479 1.00 87.06 461 LYS A C 1
ATOM 3657 O O . LYS A 1 461 ? -6.347 -17.691 24.685 1.00 87.06 461 LYS A O 1
ATOM 3662 N N . ASP A 1 462 ? -7.079 -18.812 22.873 1.00 83.94 462 ASP A N 1
ATOM 3663 C CA . ASP A 1 462 ? -7.227 -20.133 23.494 1.00 83.94 462 ASP A CA 1
ATOM 3664 C C . ASP A 1 462 ? -6.767 -21.204 22.492 1.00 83.94 462 ASP A C 1
ATOM 3666 O O . ASP A 1 462 ? -7.480 -21.555 21.546 1.00 83.94 462 ASP A O 1
ATOM 3670 N N . GLY A 1 463 ? -5.514 -21.648 22.640 1.00 86.56 463 GLY A N 1
ATOM 3671 C CA . GLY A 1 463 ? -4.817 -22.427 21.616 1.00 86.56 463 GLY A CA 1
ATOM 3672 C C . GLY A 1 463 ? -4.721 -21.656 20.294 1.00 86.56 463 GLY A C 1
ATOM 3673 O O . GLY A 1 463 ? -4.249 -20.523 20.268 1.00 86.56 463 GLY A O 1
ATOM 3674 N N . ASP A 1 464 ? -5.210 -22.266 19.212 1.00 83.00 464 ASP A N 1
ATOM 3675 C CA . ASP A 1 464 ? -5.279 -21.660 17.872 1.00 83.00 464 ASP A CA 1
ATOM 3676 C C . ASP A 1 464 ? -6.449 -20.673 17.705 1.00 83.00 464 ASP A C 1
ATOM 3678 O O . ASP A 1 464 ? -6.539 -20.015 16.672 1.00 83.00 464 ASP A O 1
ATOM 3682 N N . ARG A 1 465 ? -7.395 -20.611 18.654 1.00 86.31 465 ARG A N 1
ATOM 3683 C CA . ARG A 1 465 ? -8.590 -19.769 18.516 1.00 86.31 465 ARG A CA 1
ATOM 3684 C C . ARG A 1 465 ? -8.293 -18.346 18.950 1.00 86.31 465 ARG A C 1
ATOM 3686 O O . ARG A 1 465 ? -7.753 -18.133 20.036 1.00 86.31 465 ARG A O 1
ATOM 3693 N N . MET A 1 466 ? -8.738 -17.389 18.146 1.00 88.88 466 MET A N 1
ATOM 3694 C CA . MET A 1 466 ? -8.639 -15.965 18.436 1.00 88.88 466 MET A CA 1
ATOM 3695 C C . MET A 1 466 ? -10.022 -15.330 18.373 1.00 88.88 466 MET A C 1
ATOM 3697 O O . MET A 1 466 ? -10.755 -15.546 17.415 1.00 88.88 466 MET A O 1
ATOM 3701 N N . TRP A 1 467 ? -10.406 -14.566 19.389 1.00 91.25 467 TRP A N 1
ATOM 3702 C CA . TRP A 1 467 ? -11.738 -13.964 19.449 1.00 91.25 467 TRP A CA 1
ATOM 3703 C C . TRP A 1 467 ? -11.755 -12.684 20.279 1.00 91.25 467 TRP A C 1
ATOM 3705 O O . TRP A 1 467 ? -10.858 -12.448 21.082 1.00 91.25 467 TRP A O 1
ATOM 3715 N N . THR A 1 468 ? -12.798 -11.876 20.119 1.00 91.88 468 THR A N 1
ATOM 3716 C CA . THR A 1 468 ? -13.118 -10.745 21.002 1.00 91.88 468 THR A CA 1
ATOM 3717 C C . THR A 1 468 ? -14.571 -10.831 21.464 1.00 91.88 468 THR A C 1
ATOM 3719 O O . THR A 1 468 ? -15.344 -11.637 20.939 1.00 91.88 468 THR A O 1
ATOM 3722 N N . SER A 1 469 ? -14.949 -10.038 22.460 1.00 91.81 469 SER A N 1
ATOM 3723 C CA . SER A 1 469 ? -16.310 -9.992 22.995 1.00 91.81 469 SER A CA 1
ATOM 3724 C C . SER A 1 469 ? -16.750 -8.569 23.282 1.00 91.81 469 SER A C 1
ATOM 3726 O O . SER A 1 469 ? -15.946 -7.753 23.732 1.00 91.81 469 SER A O 1
ATOM 3728 N N . TYR A 1 470 ? -18.040 -8.313 23.106 1.00 93.88 470 TYR A N 1
ATOM 3729 C CA . TYR A 1 470 ? -18.683 -7.043 23.424 1.00 93.88 470 TYR A CA 1
ATOM 3730 C C . TYR A 1 470 ? -20.110 -7.274 23.938 1.00 93.88 470 TYR A C 1
ATOM 3732 O O . TYR A 1 470 ? -20.632 -8.388 23.851 1.00 93.88 470 TYR A O 1
ATOM 3740 N N . LEU A 1 471 ? -20.736 -6.238 24.501 1.00 93.81 471 LEU A N 1
ATOM 3741 C CA . LEU A 1 471 ? -22.161 -6.270 24.835 1.00 93.81 471 LEU A CA 1
ATOM 3742 C C . LEU A 1 471 ? -22.979 -5.879 23.605 1.00 93.81 471 LEU A C 1
ATOM 3744 O O . LEU A 1 471 ? -22.969 -4.724 23.190 1.00 93.81 471 LEU A O 1
ATOM 3748 N N . GLU A 1 472 ? -23.698 -6.838 23.037 1.00 95.44 472 GLU A N 1
ATOM 3749 C CA . GLU A 1 472 ? -24.639 -6.580 21.957 1.00 95.44 472 GLU A CA 1
ATOM 3750 C C . GLU A 1 472 ? -25.892 -5.885 22.496 1.00 95.44 472 GLU A C 1
ATOM 3752 O O . GLU A 1 472 ? -26.452 -6.264 23.533 1.00 95.44 472 GLU A O 1
ATOM 3757 N N . VAL A 1 473 ? -26.360 -4.889 21.747 1.00 96.50 473 VAL A N 1
ATOM 3758 C CA . VAL A 1 473 ? -27.636 -4.203 21.965 1.00 96.50 473 VAL A CA 1
ATOM 3759 C C . VAL A 1 473 ? -28.524 -4.336 20.728 1.00 96.50 473 VAL A C 1
ATOM 3761 O O . VAL A 1 473 ? -28.036 -4.644 19.638 1.00 96.50 473 VAL A O 1
ATOM 3764 N N . LYS A 1 474 ? -29.829 -4.095 20.886 1.00 96.25 474 LYS A N 1
ATOM 3765 C CA . LYS A 1 474 ? -30.808 -4.257 19.799 1.00 96.25 474 LYS A CA 1
ATOM 3766 C C . LYS A 1 474 ? -30.518 -3.395 18.564 1.00 96.25 474 LYS A C 1
ATOM 3768 O O . LYS A 1 474 ? -30.622 -3.897 17.448 1.00 96.25 474 LYS A O 1
ATOM 3773 N N . GLY A 1 475 ? -30.146 -2.128 18.747 1.00 95.56 475 GLY A N 1
ATOM 3774 C CA . GLY A 1 475 ? -30.027 -1.157 17.655 1.00 95.56 475 GLY A CA 1
ATOM 3775 C C . GLY A 1 475 ? -31.380 -0.689 17.100 1.00 95.56 475 GLY A C 1
ATOM 3776 O O . GLY A 1 475 ? -32.434 -0.893 17.700 1.00 95.56 475 GLY A O 1
ATOM 3777 N N . GLY A 1 476 ? -31.358 -0.030 15.944 1.00 93.19 476 GLY A N 1
ATOM 3778 C CA . GLY A 1 476 ? -32.517 0.619 15.331 1.00 93.19 476 GLY A CA 1
ATOM 3779 C C . GLY A 1 476 ? -32.755 2.048 15.834 1.00 93.19 476 GLY A C 1
ATOM 3780 O O . GLY A 1 476 ? -31.865 2.683 16.392 1.00 93.19 476 GLY A O 1
ATOM 3781 N N . ARG A 1 477 ? -33.964 2.571 15.585 1.00 89.62 477 ARG A N 1
ATOM 3782 C CA . ARG A 1 477 ? -34.409 3.928 15.986 1.00 89.62 477 ARG A CA 1
ATOM 3783 C C . ARG A 1 477 ? -35.518 3.919 17.050 1.00 89.62 477 ARG A C 1
ATOM 3785 O O . ARG A 1 477 ? -36.127 4.951 17.317 1.00 89.62 477 ARG A O 1
ATOM 3792 N N . GLY A 1 478 ? -35.855 2.740 17.574 1.00 90.56 478 GLY A N 1
ATOM 3793 C CA . GLY A 1 478 ? -36.879 2.569 18.604 1.00 90.56 478 GLY A CA 1
ATOM 3794 C C . GLY A 1 478 ? -36.377 2.975 19.989 1.00 90.56 478 GLY A C 1
ATOM 3795 O O . GLY A 1 478 ? -35.175 3.077 20.218 1.00 90.56 478 GLY A O 1
ATOM 3796 N N . SER A 1 479 ? -37.294 3.156 20.942 1.00 89.12 479 SER A N 1
ATOM 3797 C CA . SER A 1 479 ? -36.939 3.444 22.343 1.00 89.12 479 SER A CA 1
ATOM 3798 C C . SER A 1 479 ? -36.152 2.310 23.014 1.00 89.12 479 SER A C 1
ATOM 3800 O O . SER A 1 479 ? -35.503 2.527 24.030 1.00 89.12 479 SER A O 1
ATOM 3802 N N . ASP A 1 480 ? -36.197 1.101 22.451 1.00 92.88 480 ASP A N 1
ATOM 3803 C CA . ASP A 1 480 ? -35.462 -0.077 22.906 1.00 92.88 480 ASP A CA 1
ATOM 3804 C C . ASP A 1 480 ? -34.113 -0.277 22.196 1.00 92.88 480 ASP A C 1
ATOM 3806 O O . ASP A 1 480 ? -33.466 -1.299 22.423 1.00 92.88 480 ASP A O 1
ATOM 3810 N N . ALA A 1 481 ? -33.651 0.676 21.375 1.00 93.69 481 ALA A N 1
ATOM 3811 C CA . ALA A 1 481 ? -32.414 0.528 20.604 1.00 93.69 481 ALA A CA 1
ATOM 3812 C C . ALA A 1 481 ? -31.174 0.264 21.475 1.00 93.69 481 ALA A C 1
ATOM 3814 O O . ALA A 1 481 ? -30.306 -0.529 21.110 1.00 93.69 481 ALA A O 1
ATOM 3815 N N . GLY A 1 482 ? -31.123 0.868 22.664 1.00 95.38 482 GLY A N 1
ATOM 3816 C CA . GLY A 1 482 ? -30.059 0.654 23.646 1.00 95.38 482 GLY A CA 1
ATOM 3817 C C . GLY A 1 482 ? -30.234 -0.580 24.530 1.00 95.38 482 GLY A C 1
ATOM 3818 O O . GLY A 1 482 ? -29.432 -0.781 25.439 1.00 95.38 482 GLY A O 1
ATOM 3819 N N . GLN A 1 483 ? -31.282 -1.389 24.345 1.00 96.50 483 GLN A N 1
ATOM 3820 C CA . GLN A 1 483 ? -31.521 -2.557 25.190 1.00 96.50 483 GLN A CA 1
ATOM 3821 C C . GLN A 1 483 ? -30.432 -3.612 24.964 1.00 96.50 483 GLN A C 1
ATOM 3823 O O . GLN A 1 483 ? -30.250 -4.097 23.846 1.00 96.50 483 GLN A O 1
ATOM 3828 N N . VAL A 1 484 ? -29.756 -4.010 26.043 1.00 95.62 484 VAL A N 1
ATOM 3829 C CA . VAL A 1 484 ? -28.737 -5.064 26.027 1.00 95.62 484 VAL A CA 1
ATOM 3830 C C . VAL A 1 484 ? -29.389 -6.411 25.754 1.00 95.62 484 VAL A C 1
ATOM 3832 O O . VAL A 1 484 ? -30.301 -6.838 26.465 1.00 95.62 484 VAL A O 1
ATOM 3835 N N . VAL A 1 485 ? -28.872 -7.089 24.736 1.00 94.44 485 VAL A N 1
ATOM 3836 C CA . VAL A 1 485 ? -29.251 -8.450 24.356 1.00 94.44 485 VAL A CA 1
ATOM 3837 C C . VAL A 1 485 ? -28.410 -9.456 25.138 1.00 94.44 485 VAL A C 1
ATOM 3839 O O . VAL A 1 485 ? -28.944 -10.413 25.700 1.00 94.44 485 VAL A O 1
ATOM 3842 N N . GLY A 1 486 ? -27.100 -9.215 25.232 1.00 91.62 486 GLY A N 1
ATOM 3843 C CA . GLY A 1 486 ? -26.162 -10.073 25.949 1.00 91.62 486 GLY A CA 1
ATOM 3844 C C . GLY A 1 486 ? -24.718 -9.842 25.515 1.00 91.62 486 GLY A C 1
ATOM 3845 O O . GLY A 1 486 ? -24.420 -8.895 24.798 1.00 91.62 486 GLY A O 1
ATOM 3846 N N . GLU A 1 487 ? -23.808 -10.707 25.957 1.00 91.62 487 GLU A N 1
ATOM 3847 C CA . GLU A 1 487 ? -22.443 -10.726 25.426 1.00 91.62 487 GLU A CA 1
ATOM 3848 C C . GLU A 1 487 ? -22.391 -11.519 24.122 1.00 91.62 487 GLU A C 1
ATOM 3850 O O . GLU A 1 487 ? -22.794 -12.686 24.084 1.00 91.62 487 GLU A O 1
ATOM 3855 N N . THR A 1 488 ? -21.797 -10.910 23.101 1.00 92.25 488 THR A N 1
ATOM 3856 C CA . THR A 1 488 ? -21.539 -11.535 21.806 1.00 92.25 488 THR A CA 1
ATOM 3857 C C . THR A 1 488 ? -20.043 -11.712 21.605 1.00 92.25 488 THR A C 1
ATOM 3859 O O . THR A 1 488 ? -19.243 -10.826 21.906 1.00 92.25 488 THR A O 1
ATOM 3862 N N . ARG A 1 489 ? -19.657 -12.891 21.103 1.00 92.19 489 ARG A N 1
ATOM 3863 C CA . ARG A 1 489 ? -18.271 -13.239 20.776 1.00 92.19 489 ARG A CA 1
ATOM 3864 C C . ARG A 1 489 ? -18.068 -13.232 19.272 1.00 92.19 489 ARG A C 1
ATOM 3866 O O . ARG A 1 489 ? -18.848 -13.837 18.543 1.00 92.19 489 ARG A O 1
ATOM 3873 N N . VAL A 1 490 ? -16.986 -12.606 18.830 1.00 92.38 490 VAL A N 1
ATOM 3874 C CA . VAL A 1 490 ? -16.603 -12.515 17.420 1.00 92.38 490 VAL A CA 1
ATOM 3875 C C . VAL A 1 490 ? -15.308 -13.281 17.216 1.00 92.38 490 VAL A C 1
ATOM 3877 O O . VAL A 1 490 ? -14.321 -13.036 17.907 1.00 92.38 490 VAL A O 1
ATOM 3880 N N . ASP A 1 491 ? -15.331 -14.233 16.289 1.00 91.12 491 ASP A N 1
ATOM 3881 C CA . ASP A 1 491 ? -14.202 -15.112 15.993 1.00 91.12 491 ASP A CA 1
ATOM 3882 C C . ASP A 1 491 ? -13.308 -14.504 14.898 1.00 91.12 491 ASP A C 1
ATOM 3884 O O . ASP A 1 491 ? -13.768 -14.248 13.786 1.00 91.12 491 ASP A O 1
ATOM 3888 N N . TYR A 1 492 ? -12.037 -14.299 15.244 1.00 90.75 492 TYR A N 1
ATOM 3889 C CA . TYR A 1 492 ? -10.959 -13.743 14.420 1.00 90.75 492 TYR A CA 1
ATOM 3890 C C . TYR A 1 492 ? -9.942 -14.807 13.986 1.00 90.75 492 TYR A C 1
ATOM 3892 O O . TYR A 1 492 ? -8.922 -14.478 13.391 1.00 90.75 492 TYR A O 1
ATOM 3900 N N . THR A 1 493 ? -10.184 -16.087 14.280 1.00 87.19 493 THR A N 1
ATOM 3901 C CA . THR A 1 493 ? -9.223 -17.184 14.066 1.00 87.19 493 THR A CA 1
ATOM 3902 C C . THR A 1 493 ? -8.711 -17.273 12.624 1.00 87.19 493 THR A C 1
ATOM 3904 O O . THR A 1 493 ? -7.565 -17.658 12.413 1.00 87.19 493 THR A O 1
ATOM 3907 N N . ASN A 1 494 ? -9.545 -16.918 11.644 1.00 82.12 494 ASN A N 1
ATOM 3908 C CA . ASN A 1 494 ? -9.217 -16.963 10.215 1.00 82.12 494 ASN A CA 1
ATOM 3909 C C . ASN A 1 494 ? -8.936 -15.575 9.608 1.00 82.12 494 ASN A C 1
ATOM 3911 O O . ASN A 1 494 ? -8.873 -15.448 8.388 1.00 82.12 494 ASN A O 1
ATOM 3915 N N . ALA A 1 495 ? -8.822 -14.527 10.427 1.00 87.62 495 ALA A N 1
ATOM 3916 C CA . ALA A 1 495 ? -8.492 -13.198 9.933 1.00 87.62 495 ALA A CA 1
ATOM 3917 C C . ALA A 1 495 ? -6.999 -13.098 9.591 1.00 87.62 495 ALA A C 1
ATOM 3919 O O . ALA A 1 495 ? -6.152 -13.546 10.369 1.00 87.62 495 ALA A O 1
ATOM 3920 N N . ILE A 1 496 ? -6.679 -12.474 8.457 1.00 88.69 496 ILE A N 1
ATOM 3921 C CA . ILE A 1 496 ? -5.300 -12.256 8.009 1.00 88.69 496 ILE A CA 1
ATOM 3922 C C . ILE A 1 496 ? -4.925 -10.806 8.290 1.00 88.69 496 ILE A C 1
ATOM 3924 O O . ILE A 1 496 ? -5.451 -9.894 7.664 1.00 88.69 496 ILE A O 1
ATOM 3928 N N . TRP A 1 497 ? -4.005 -10.574 9.218 1.00 88.38 497 TRP A N 1
ATOM 3929 C CA . TRP A 1 497 ? -3.515 -9.228 9.516 1.00 88.38 497 TRP A CA 1
ATOM 3930 C C . TRP A 1 497 ? -2.411 -8.856 8.527 1.00 88.38 497 TRP A C 1
ATOM 3932 O O . TRP A 1 497 ? -1.448 -9.604 8.383 1.00 88.38 497 TRP A O 1
ATOM 3942 N N . THR A 1 498 ? -2.550 -7.725 7.831 1.00 82.06 498 THR A N 1
ATOM 3943 C CA . THR A 1 498 ? -1.603 -7.326 6.772 1.00 82.06 498 THR A CA 1
ATOM 3944 C C . THR A 1 498 ? -0.304 -6.727 7.310 1.00 82.06 498 THR A C 1
ATOM 3946 O O . THR A 1 498 ? 0.660 -6.613 6.557 1.00 82.06 498 THR A O 1
ATOM 3949 N N . GLN A 1 499 ? -0.252 -6.361 8.595 1.00 80.06 499 GLN A N 1
ATOM 3950 C CA . GLN A 1 499 ? 0.977 -5.939 9.269 1.00 80.06 499 GLN A CA 1
ATOM 3951 C C . GLN A 1 499 ? 1.335 -6.897 10.409 1.00 80.06 499 GLN A C 1
ATOM 3953 O O . GLN A 1 499 ? 0.470 -7.249 11.215 1.00 80.06 499 GLN A O 1
ATOM 3958 N N . ASP A 1 500 ? 2.615 -7.276 10.487 1.00 59.50 500 ASP A N 1
ATOM 3959 C CA . ASP A 1 500 ? 3.140 -8.310 11.395 1.00 59.50 500 ASP A CA 1
ATOM 3960 C C . ASP A 1 500 ? 2.857 -8.035 12.888 1.00 59.50 500 ASP A C 1
ATOM 3962 O O . ASP A 1 500 ? 2.767 -8.971 13.681 1.00 59.50 500 ASP A O 1
ATOM 3966 N N . ASP A 1 501 ? 2.661 -6.771 13.274 1.00 68.69 501 ASP A N 1
ATOM 3967 C CA . ASP A 1 501 ? 2.398 -6.309 14.644 1.00 68.69 501 ASP A CA 1
ATOM 3968 C C . ASP A 1 501 ? 1.023 -5.628 14.825 1.00 68.69 501 ASP A C 1
ATOM 3970 O O . ASP A 1 501 ? 0.699 -5.152 15.920 1.00 68.69 501 ASP A O 1
ATOM 3974 N N . ALA A 1 502 ? 0.182 -5.595 13.779 1.00 67.62 502 ALA A N 1
ATOM 3975 C CA . ALA A 1 502 ? -1.035 -4.773 13.714 1.00 67.62 502 ALA A CA 1
ATOM 3976 C C . ALA A 1 502 ? -1.955 -4.933 14.930 1.00 67.62 502 ALA A C 1
ATOM 3978 O O . ALA A 1 502 ? -2.501 -3.954 15.448 1.00 67.62 502 ALA A O 1
ATOM 3979 N N . TYR A 1 503 ? -2.140 -6.181 15.363 1.00 74.38 503 TYR A N 1
ATOM 3980 C CA . TYR A 1 503 ? -3.076 -6.551 16.417 1.00 74.38 503 TYR A CA 1
ATOM 3981 C C . TYR A 1 503 ? -2.431 -6.622 17.802 1.00 74.38 503 TYR A C 1
ATOM 3983 O O . TYR A 1 503 ? -3.155 -6.677 18.791 1.00 74.38 503 TYR A O 1
ATOM 3991 N N . GLU A 1 504 ? -1.099 -6.649 17.911 1.00 78.56 504 GLU A N 1
ATOM 3992 C CA . GLU A 1 504 ? -0.411 -6.754 19.208 1.00 78.56 504 GLU A CA 1
ATOM 3993 C C . GLU A 1 504 ? -0.458 -5.427 19.984 1.00 78.56 504 GLU A C 1
ATOM 3995 O O . GLU A 1 504 ? -0.425 -5.402 21.217 1.00 78.56 504 GLU A O 1
ATOM 4000 N N . HIS A 1 505 ? -0.629 -4.320 19.261 1.00 77.62 505 HIS A N 1
ATOM 4001 C CA . HIS A 1 505 ? -0.870 -2.994 19.815 1.00 77.62 505 HIS A CA 1
ATOM 4002 C C . HIS A 1 505 ? -2.245 -2.934 20.527 1.00 77.62 505 HIS A C 1
ATOM 4004 O O . HIS A 1 505 ? -3.225 -3.487 20.042 1.00 77.62 505 HIS A O 1
ATOM 4010 N N . LEU A 1 506 ? -2.350 -2.237 21.667 1.00 88.38 506 LEU A N 1
ATOM 4011 C CA . LEU A 1 506 ? -3.603 -2.024 22.436 1.00 88.38 506 LEU A CA 1
ATOM 4012 C C . LEU A 1 506 ? -4.280 -3.273 23.036 1.00 88.38 506 LEU A C 1
ATOM 4014 O O . LEU A 1 506 ? -5.482 -3.256 23.312 1.00 88.38 506 LEU A O 1
ATOM 4018 N N . GLN A 1 507 ? -3.522 -4.341 23.295 1.00 91.88 507 GLN A N 1
ATOM 4019 C CA . GLN A 1 507 ? -4.055 -5.553 23.939 1.00 91.88 507 GLN A CA 1
ATOM 4020 C C . GLN A 1 507 ? -4.117 -5.485 25.477 1.00 91.88 507 GLN A C 1
ATOM 4022 O O . GLN A 1 507 ? -4.631 -6.404 26.119 1.00 91.88 507 GLN A O 1
ATOM 4027 N N . THR A 1 508 ? -3.624 -4.402 26.085 1.00 91.75 508 THR A N 1
ATOM 4028 C CA . THR A 1 508 ? -3.692 -4.154 27.534 1.00 91.75 508 THR A CA 1
ATOM 4029 C C . THR A 1 508 ? -4.510 -2.903 27.836 1.00 91.75 508 THR A C 1
ATOM 4031 O O . THR A 1 508 ? -4.557 -1.970 27.033 1.00 91.75 508 THR A O 1
ATOM 4034 N N . THR A 1 509 ? -5.131 -2.865 29.019 1.00 92.31 509 THR A N 1
ATOM 4035 C CA . THR A 1 509 ? -5.843 -1.677 29.514 1.00 92.31 509 THR A CA 1
ATOM 4036 C C . THR A 1 509 ? -4.919 -0.465 29.544 1.00 92.31 509 THR A C 1
ATOM 4038 O O . THR A 1 509 ? -5.278 0.573 29.010 1.00 92.31 509 THR A O 1
ATOM 4041 N N . GLU A 1 510 ? -3.697 -0.618 30.061 1.00 93.62 510 GLU A N 1
ATOM 4042 C CA . GLU A 1 510 ? -2.690 0.451 30.106 1.00 93.62 510 GLU A CA 1
ATOM 4043 C C . GLU A 1 510 ? -2.379 1.023 28.715 1.00 93.62 510 GLU A C 1
ATOM 4045 O O . GLU A 1 510 ? -2.419 2.236 28.529 1.00 93.62 510 GLU A O 1
ATOM 4050 N N . ALA A 1 511 ? -2.143 0.169 27.711 1.00 93.06 511 ALA A N 1
ATOM 4051 C CA . ALA A 1 511 ? -1.853 0.627 26.354 1.00 93.06 511 ALA A CA 1
ATOM 4052 C C . ALA A 1 511 ? -3.045 1.366 25.724 1.00 93.06 511 ALA A C 1
ATOM 4054 O O . ALA A 1 511 ? -2.850 2.359 25.025 1.00 93.06 511 ALA A O 1
ATOM 4055 N N . ARG A 1 512 ? -4.276 0.903 25.984 1.00 92.75 512 ARG A N 1
ATOM 4056 C CA . ARG A 1 512 ? -5.511 1.558 25.522 1.00 92.75 512 ARG A CA 1
ATOM 4057 C C . ARG A 1 512 ? -5.704 2.912 26.191 1.00 92.75 512 ARG A C 1
ATOM 4059 O O . ARG A 1 512 ? -5.937 3.886 25.489 1.00 92.75 512 ARG A O 1
ATOM 4066 N N . MET A 1 513 ? -5.538 2.992 27.510 1.00 93.50 513 MET A N 1
ATOM 4067 C CA . MET A 1 513 ? -5.616 4.261 28.238 1.00 93.50 513 MET A CA 1
ATOM 4068 C C . MET A 1 513 ? -4.564 5.254 27.733 1.00 93.50 513 MET A C 1
ATOM 4070 O O . MET A 1 513 ? -4.903 6.395 27.439 1.00 93.50 513 MET A O 1
ATOM 4074 N N . ASN A 1 514 ? -3.323 4.807 27.519 1.00 93.19 514 ASN A N 1
ATOM 4075 C CA . ASN A 1 514 ? -2.268 5.656 26.968 1.00 93.19 514 ASN A CA 1
ATOM 4076 C C . ASN A 1 514 ? -2.593 6.168 25.552 1.00 93.19 514 ASN A C 1
ATOM 4078 O O . ASN A 1 514 ? -2.281 7.310 25.233 1.00 93.19 514 ASN A O 1
ATOM 4082 N N . ALA A 1 515 ? -3.220 5.349 24.703 1.00 91.88 515 ALA A N 1
ATOM 4083 C CA . ALA A 1 515 ? -3.638 5.772 23.365 1.00 91.88 515 ALA A CA 1
ATOM 4084 C C . ALA A 1 515 ? -4.792 6.786 23.391 1.00 91.88 515 ALA A C 1
ATOM 4086 O O . ALA A 1 515 ? -4.832 7.672 22.545 1.00 91.88 515 ALA A O 1
ATOM 4087 N N . LEU A 1 516 ? -5.702 6.686 24.365 1.00 92.38 516 LEU A N 1
ATOM 4088 C CA . LEU A 1 516 ? -6.777 7.665 24.561 1.00 92.38 516 LEU A CA 1
ATOM 4089 C C . LEU A 1 516 ? -6.246 9.016 25.062 1.00 92.38 516 LEU A C 1
ATOM 4091 O O . LEU A 1 516 ? -6.772 10.059 24.692 1.00 92.38 516 LEU A O 1
ATOM 4095 N N . GLU A 1 517 ? -5.187 9.003 25.872 1.00 91.56 517 GLU A N 1
ATOM 4096 C CA . GLU A 1 517 ? -4.497 10.216 26.340 1.00 91.56 517 GLU A CA 1
ATOM 4097 C C . GLU A 1 517 ? -3.642 10.883 25.256 1.00 91.56 517 GLU A C 1
ATOM 4099 O O . GLU A 1 517 ? -3.354 12.076 25.337 1.00 91.56 517 GLU A O 1
ATOM 4104 N N . HIS A 1 518 ? -3.238 10.117 24.241 1.00 91.62 518 HIS A N 1
ATOM 4105 C CA . HIS A 1 518 ? -2.383 10.570 23.146 1.00 91.62 518 HIS A CA 1
ATOM 4106 C C . HIS A 1 518 ? -3.020 10.217 21.795 1.00 91.62 518 HIS A C 1
ATOM 4108 O O . HIS A 1 518 ? -2.476 9.387 21.056 1.00 91.62 518 HIS A O 1
ATOM 4114 N N . PRO A 1 519 ? -4.187 10.807 21.480 1.00 90.88 519 PRO A N 1
ATOM 4115 C CA . PRO A 1 519 ? -4.940 10.448 20.292 1.00 90.88 519 PRO A CA 1
ATOM 4116 C C . PRO A 1 519 ? -4.185 10.785 19.004 1.00 90.88 519 PRO A C 1
ATOM 4118 O O . PRO A 1 519 ? -3.408 11.740 18.932 1.00 90.88 519 PRO A O 1
ATOM 4121 N N . GLU A 1 520 ? -4.447 9.992 17.965 1.00 88.38 520 GLU A N 1
ATOM 4122 C CA . GLU A 1 520 ? -3.923 10.221 16.619 1.00 88.38 520 GLU A CA 1
ATOM 4123 C C . GLU A 1 520 ? -4.421 11.570 16.073 1.00 88.38 520 GLU A C 1
ATOM 4125 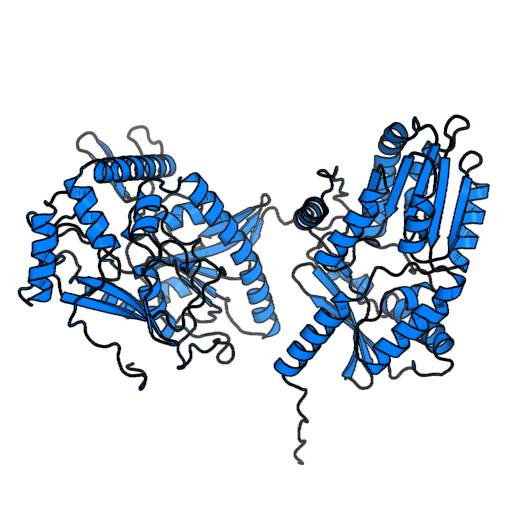O O . GLU A 1 520 ? -5.592 11.930 16.218 1.00 88.38 520 GLU A O 1
ATOM 4130 N N . THR A 1 521 ? -3.536 12.323 15.415 1.00 90.94 521 THR A N 1
ATOM 4131 C CA . THR A 1 521 ? -3.940 13.559 14.738 1.00 90.94 521 THR A CA 1
ATOM 4132 C C . THR A 1 521 ? -4.592 13.253 13.391 1.00 90.94 521 THR A C 1
ATOM 4134 O O . THR A 1 521 ? -4.289 12.250 12.745 1.00 90.94 521 THR A O 1
ATOM 4137 N N . ILE A 1 522 ? -5.429 14.166 12.892 1.00 93.00 522 ILE A N 1
ATOM 4138 C CA . ILE A 1 522 ? -6.008 14.024 11.547 1.00 93.00 522 ILE A CA 1
ATOM 4139 C C . ILE A 1 522 ? -4.938 13.892 10.447 1.00 93.00 522 ILE A C 1
ATOM 4141 O O . ILE A 1 522 ? -5.143 13.211 9.444 1.00 93.00 522 ILE A O 1
ATOM 4145 N N . GLU A 1 523 ? -3.770 14.508 10.638 1.00 93.06 523 GLU A N 1
ATOM 4146 C CA . GLU A 1 523 ? -2.652 14.424 9.699 1.00 93.06 523 GLU A CA 1
ATOM 4147 C C . GLU A 1 523 ? -1.991 13.039 9.709 1.00 93.06 523 GLU A C 1
ATOM 4149 O O . GLU A 1 523 ? -1.581 12.531 8.666 1.00 93.06 523 GLU A O 1
ATOM 4154 N N . ASP A 1 524 ? -1.923 12.389 10.868 1.00 92.69 524 ASP A N 1
ATOM 4155 C CA . ASP A 1 524 ? -1.420 11.019 10.963 1.00 92.69 524 ASP A CA 1
ATOM 4156 C C . ASP A 1 524 ? -2.395 10.031 10.312 1.00 92.69 524 ASP A C 1
ATOM 4158 O O . ASP A 1 524 ? -1.963 9.172 9.537 1.00 92.69 524 ASP A O 1
ATOM 4162 N N . ALA A 1 525 ? -3.706 10.241 10.484 1.00 93.38 525 ALA A N 1
ATOM 4163 C CA . ALA A 1 525 ? -4.726 9.482 9.765 1.00 93.38 525 ALA A CA 1
ATOM 4164 C C . ALA A 1 525 ? -4.611 9.648 8.234 1.00 93.38 525 ALA A C 1
ATOM 4166 O O . ALA A 1 525 ? -4.683 8.655 7.505 1.00 93.38 525 ALA A O 1
ATOM 4167 N N . ARG A 1 526 ? -4.356 10.869 7.732 1.00 95.31 526 ARG A N 1
ATOM 4168 C CA . ARG A 1 526 ? -4.093 11.125 6.298 1.00 95.31 526 ARG A CA 1
ATOM 4169 C C . ARG A 1 526 ? -2.857 10.373 5.796 1.00 95.31 526 ARG A C 1
ATOM 4171 O O . ARG A 1 526 ? -2.926 9.696 4.770 1.00 95.31 526 ARG A O 1
ATOM 4178 N N . LYS A 1 527 ? -1.732 10.426 6.522 1.00 91.25 527 LYS A N 1
ATOM 4179 C CA . LYS A 1 527 ? -0.504 9.683 6.158 1.00 91.25 527 LYS A CA 1
ATOM 4180 C C . LYS A 1 527 ? -0.746 8.178 6.107 1.00 91.25 527 LYS A C 1
ATOM 4182 O O . LYS A 1 527 ? -0.278 7.501 5.191 1.00 91.25 527 LYS A O 1
ATOM 4187 N N . ARG A 1 528 ? -1.486 7.662 7.087 1.00 93.44 528 ARG A N 1
ATOM 4188 C CA . ARG A 1 528 ? -1.840 6.250 7.206 1.00 93.44 528 ARG A CA 1
ATOM 4189 C C . ARG A 1 528 ? -2.718 5.789 6.038 1.00 93.44 528 ARG A C 1
ATOM 4191 O O . ARG A 1 528 ? -2.412 4.766 5.426 1.00 93.44 528 ARG A O 1
ATOM 4198 N N . ALA A 1 529 ? -3.734 6.573 5.678 1.00 94.75 529 ALA A N 1
ATOM 4199 C CA . ALA A 1 529 ? -4.582 6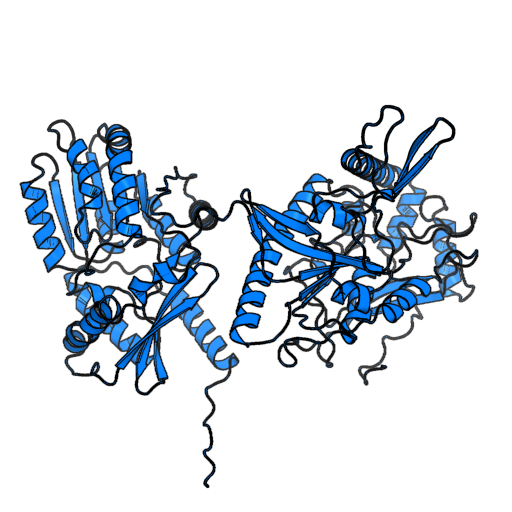.336 4.509 1.00 94.75 529 ALA A CA 1
ATOM 4200 C C . ALA A 1 529 ? -3.786 6.374 3.192 1.00 94.75 529 ALA A C 1
ATOM 4202 O O . ALA A 1 529 ? -3.936 5.484 2.357 1.00 94.75 529 ALA A O 1
ATOM 4203 N N . LYS A 1 530 ? -2.871 7.339 3.031 1.00 88.19 530 LYS A N 1
ATOM 4204 C CA . LYS A 1 530 ? -1.995 7.421 1.854 1.00 88.19 530 LYS A CA 1
ATOM 4205 C C . LYS A 1 530 ? -1.112 6.181 1.701 1.00 88.19 530 LYS A C 1
ATOM 4207 O O . LYS A 1 530 ? -1.072 5.595 0.624 1.00 88.19 530 LYS A O 1
ATOM 4212 N N . SER A 1 531 ? -0.455 5.750 2.780 1.00 85.62 531 SER A N 1
ATOM 4213 C CA . SER A 1 531 ? 0.352 4.522 2.773 1.00 85.62 531 SER A CA 1
ATOM 4214 C C . SER A 1 531 ? -0.486 3.287 2.426 1.00 85.62 531 SER A C 1
ATOM 4216 O O . SER A 1 531 ? -0.013 2.404 1.717 1.00 85.62 531 SER A O 1
ATOM 4218 N N . PHE A 1 532 ? -1.737 3.222 2.890 1.00 93.44 532 PHE A N 1
ATOM 4219 C CA . PHE A 1 532 ? -2.651 2.150 2.502 1.00 93.44 532 PHE A CA 1
ATOM 4220 C C . PHE A 1 532 ? -2.961 2.160 0.999 1.00 93.44 532 PHE A C 1
ATOM 4222 O O . PHE A 1 532 ? -2.923 1.105 0.373 1.00 93.44 532 PHE A O 1
ATOM 4229 N N . LEU A 1 533 ? -3.234 3.328 0.406 1.00 90.75 533 LEU A N 1
ATOM 4230 C CA . LEU A 1 533 ? -3.512 3.440 -1.031 1.00 90.75 533 LEU A CA 1
ATOM 4231 C C . LEU A 1 533 ? -2.312 3.029 -1.898 1.00 90.75 533 LEU A C 1
ATOM 4233 O O . LEU A 1 533 ? -2.506 2.426 -2.952 1.00 90.75 533 LEU A O 1
ATOM 4237 N N . GLU A 1 534 ? -1.086 3.315 -1.456 1.00 81.25 534 GLU A N 1
ATOM 4238 C CA . GLU A 1 534 ? 0.146 2.883 -2.132 1.00 81.25 534 GLU A CA 1
ATOM 4239 C C . GLU A 1 534 ? 0.260 1.347 -2.188 1.00 81.25 534 GLU A C 1
ATOM 4241 O O . GLU A 1 534 ? 0.511 0.785 -3.256 1.00 81.25 534 GLU A O 1
ATOM 4246 N N . ASP A 1 535 ? -0.021 0.650 -1.083 1.00 80.00 535 ASP A N 1
ATOM 4247 C CA . ASP A 1 535 ? -0.033 -0.820 -1.061 1.00 80.00 535 ASP A CA 1
ATOM 4248 C C . ASP A 1 535 ? -1.227 -1.405 -1.825 1.00 80.00 535 ASP A C 1
ATOM 4250 O O . ASP A 1 535 ? -1.085 -2.398 -2.547 1.00 80.00 535 ASP A O 1
ATOM 4254 N N . LEU A 1 536 ? -2.401 -0.773 -1.709 1.00 86.25 536 LEU A N 1
ATOM 4255 C CA . LEU A 1 536 ? -3.598 -1.154 -2.456 1.00 86.25 536 LEU A CA 1
ATOM 4256 C C . LEU A 1 536 ? -3.341 -1.084 -3.964 1.00 86.25 536 LEU A C 1
ATOM 4258 O O . LEU A 1 536 ? -3.780 -1.970 -4.689 1.00 86.25 536 LEU A O 1
ATOM 4262 N N . TRP A 1 537 ? -2.602 -0.075 -4.436 1.00 81.88 537 TRP A N 1
ATOM 4263 C CA . TRP A 1 537 ? -2.209 0.053 -5.840 1.00 81.88 537 TRP A CA 1
ATOM 4264 C C . TRP A 1 537 ? -1.368 -1.119 -6.321 1.00 81.88 537 TRP A C 1
ATOM 4266 O O . TRP A 1 537 ? -1.653 -1.699 -7.370 1.00 81.88 537 TRP A O 1
ATOM 4276 N N . ILE A 1 538 ? -0.357 -1.495 -5.539 1.00 69.81 538 ILE A N 1
ATOM 4277 C CA . ILE A 1 538 ? 0.516 -2.626 -5.855 1.00 69.81 538 ILE A CA 1
ATOM 4278 C C . ILE A 1 538 ? -0.307 -3.915 -5.947 1.00 69.81 538 ILE A C 1
ATOM 4280 O O . ILE A 1 538 ? -0.138 -4.693 -6.888 1.00 69.81 538 ILE A O 1
ATOM 4284 N N . GLU A 1 539 ? -1.215 -4.140 -5.000 1.00 75.81 539 GLU A N 1
ATOM 4285 C CA . GLU A 1 539 ? -2.039 -5.347 -4.975 1.00 75.81 539 GLU A CA 1
ATOM 4286 C C . GLU A 1 539 ? -3.094 -5.363 -6.093 1.00 75.81 539 GLU A C 1
ATOM 4288 O O . GLU A 1 539 ? -3.239 -6.364 -6.798 1.00 75.81 539 GLU A O 1
ATOM 4293 N N . ALA A 1 540 ? -3.758 -4.234 -6.347 1.00 78.19 540 ALA A N 1
ATOM 4294 C CA . ALA A 1 540 ? -4.696 -4.069 -7.453 1.00 78.19 540 ALA A CA 1
ATOM 4295 C C . ALA A 1 540 ? -4.019 -4.306 -8.810 1.00 78.19 540 ALA A C 1
ATOM 4297 O O . ALA A 1 540 ? -4.561 -5.013 -9.658 1.00 78.19 540 ALA A O 1
ATOM 4298 N N . MET A 1 541 ? -2.799 -3.795 -9.008 1.00 72.94 541 MET A N 1
ATOM 4299 C CA . MET A 1 541 ? -2.016 -4.056 -10.217 1.00 72.94 541 MET A CA 1
ATOM 4300 C C . MET A 1 541 ? -1.744 -5.547 -10.430 1.00 72.94 541 MET A C 1
ATOM 4302 O O . MET A 1 541 ? -1.951 -6.049 -11.539 1.00 72.94 541 MET A O 1
ATOM 4306 N N . LYS A 1 542 ? -1.299 -6.267 -9.388 1.00 68.12 542 LYS A N 1
ATOM 4307 C CA . LYS A 1 542 ? -1.087 -7.722 -9.474 1.00 68.12 542 LYS A CA 1
ATOM 4308 C C . LYS A 1 542 ? -2.382 -8.429 -9.864 1.00 68.12 542 LYS A C 1
ATOM 4310 O O . LYS A 1 542 ? -2.368 -9.294 -10.735 1.00 68.12 542 LYS A O 1
ATOM 4315 N N . ASN A 1 543 ? -3.503 -8.038 -9.263 1.00 76.50 543 ASN A N 1
ATOM 4316 C CA . ASN A 1 543 ? -4.807 -8.655 -9.505 1.00 76.50 543 ASN A CA 1
ATOM 4317 C C . ASN A 1 543 ? -5.336 -8.385 -10.911 1.00 76.50 543 ASN A C 1
ATOM 4319 O O . ASN A 1 543 ? -5.825 -9.313 -11.550 1.00 76.50 543 ASN A O 1
ATOM 4323 N N . CYS A 1 544 ? -5.150 -7.173 -11.436 1.00 72.62 544 CYS A N 1
ATOM 4324 C CA . CYS A 1 544 ? -5.413 -6.855 -12.838 1.00 72.62 544 CYS A CA 1
ATOM 4325 C C . CYS A 1 544 ? -4.613 -7.763 -13.781 1.00 72.62 544 CYS A C 1
ATOM 4327 O O . CYS A 1 544 ? -5.186 -8.325 -14.712 1.00 72.62 544 CYS A O 1
ATOM 4329 N N . CYS A 1 545 ? -3.312 -7.952 -13.526 1.00 63.09 545 CYS A N 1
ATOM 4330 C CA . CYS A 1 545 ? -2.475 -8.837 -14.343 1.00 63.09 545 CYS A CA 1
ATOM 4331 C C . CYS A 1 545 ? -2.994 -10.281 -14.298 1.00 63.09 545 CYS A C 1
ATOM 4333 O O . CYS A 1 545 ? -3.242 -10.869 -15.349 1.00 63.09 545 CYS A O 1
ATOM 4335 N N . ARG A 1 546 ? -3.270 -10.810 -13.095 1.00 68.56 546 ARG A N 1
ATOM 4336 C CA . ARG A 1 546 ? -3.862 -12.149 -12.913 1.00 68.56 546 ARG A CA 1
ATOM 4337 C C . ARG A 1 546 ? -5.182 -12.307 -13.668 1.00 68.56 546 ARG A C 1
ATOM 4339 O O . ARG A 1 546 ? -5.428 -13.360 -14.252 1.00 68.56 546 ARG A O 1
ATOM 4346 N N . HIS A 1 547 ? -6.035 -11.282 -13.645 1.00 77.75 547 HIS A N 1
ATOM 4347 C CA . HIS A 1 547 ? -7.333 -11.304 -14.319 1.00 77.75 547 HIS A CA 1
ATOM 4348 C C . HIS A 1 547 ? -7.182 -11.421 -15.836 1.00 77.75 547 HIS A C 1
ATOM 4350 O O . HIS A 1 547 ? -7.790 -12.293 -16.457 1.00 77.75 547 HIS A O 1
ATOM 4356 N N . ILE A 1 548 ? -6.312 -10.584 -16.408 1.00 66.12 548 ILE A N 1
ATOM 4357 C CA . ILE A 1 548 ? -6.016 -10.557 -17.843 1.00 66.12 548 ILE A CA 1
ATOM 4358 C C . ILE A 1 548 ? -5.400 -11.887 -18.294 1.00 66.12 548 ILE A C 1
ATOM 4360 O O . ILE A 1 548 ? -5.835 -12.453 -19.294 1.00 66.12 548 ILE A O 1
ATOM 4364 N N . GLU A 1 549 ? -4.422 -12.411 -17.551 1.00 61.25 549 GLU A N 1
ATOM 4365 C CA . GLU A 1 549 ? -3.749 -13.682 -17.862 1.00 61.25 549 GLU A CA 1
ATOM 4366 C C . GLU A 1 549 ? -4.698 -14.885 -17.826 1.00 61.25 549 GLU A C 1
ATOM 4368 O O . GLU A 1 549 ? -4.552 -15.817 -18.618 1.00 61.25 549 GLU A O 1
ATOM 4373 N N . SER A 1 550 ? -5.684 -14.856 -16.928 1.00 69.44 550 SER A N 1
ATOM 4374 C CA . SER A 1 550 ? -6.678 -15.925 -16.792 1.00 69.44 550 SER A CA 1
ATOM 4375 C C . SER A 1 550 ? -7.729 -15.903 -17.907 1.00 69.44 550 SER A C 1
ATOM 4377 O O . SER A 1 550 ? -8.412 -16.904 -18.121 1.00 69.44 550 SER A O 1
ATOM 4379 N N . GLY A 1 551 ? -7.864 -14.778 -18.621 1.00 71.00 551 GLY A N 1
ATOM 4380 C CA . GLY A 1 551 ? -8.895 -14.577 -19.639 1.00 71.00 551 GLY A CA 1
ATOM 4381 C C . GLY A 1 551 ? -10.313 -14.527 -19.065 1.00 71.00 551 GLY A C 1
ATOM 4382 O O . GLY A 1 551 ? -11.261 -14.861 -19.773 1.00 71.00 551 GLY A O 1
ATOM 4383 N N . TRP A 1 552 ? -10.459 -14.167 -17.785 1.00 74.38 552 TRP A N 1
ATOM 4384 C CA . TRP A 1 552 ? -11.767 -14.019 -17.152 1.00 74.38 552 TRP A CA 1
ATOM 4385 C C . TRP A 1 552 ? -12.528 -12.822 -17.725 1.00 74.38 552 TRP A C 1
ATOM 4387 O O . TRP A 1 552 ? -11.941 -11.806 -18.095 1.00 74.38 552 TRP A O 1
ATOM 4397 N N . GLU A 1 553 ? -13.848 -12.969 -17.827 1.00 82.75 553 GLU A N 1
ATOM 4398 C CA . GLU A 1 553 ? -14.735 -11.907 -18.295 1.00 82.75 553 GLU A CA 1
ATOM 4399 C C . GLU A 1 553 ? -15.196 -11.021 -17.128 1.00 82.75 553 GLU A C 1
ATOM 4401 O O . GLU A 1 553 ? -15.378 -11.485 -16.001 1.00 82.75 553 GLU A O 1
ATOM 4406 N N . GLY A 1 554 ? -15.449 -9.744 -17.420 1.00 86.56 554 GLY A N 1
ATOM 4407 C CA . GLY A 1 554 ? -15.949 -8.755 -16.463 1.00 86.56 554 GLY A CA 1
ATOM 4408 C C . GLY A 1 554 ? -14.850 -7.953 -15.759 1.00 86.56 554 GLY A C 1
ATOM 4409 O O . GLY A 1 554 ? -13.663 -8.106 -16.023 1.00 86.56 554 GLY A O 1
ATOM 4410 N N . THR A 1 555 ? -15.258 -7.042 -14.874 1.00 90.62 555 THR A N 1
ATOM 4411 C CA . THR A 1 555 ? -14.323 -6.153 -14.163 1.00 90.62 555 THR A CA 1
ATOM 4412 C C . THR A 1 555 ? -13.873 -6.796 -12.850 1.00 90.62 555 THR A C 1
ATOM 4414 O O . THR A 1 555 ? -14.749 -7.168 -12.055 1.00 90.62 555 THR A O 1
ATOM 4417 N N . PRO A 1 556 ? -12.557 -6.920 -12.584 1.00 93.19 556 PRO A N 1
ATOM 4418 C CA . PRO A 1 556 ? -12.044 -7.426 -11.317 1.00 93.19 556 PRO A CA 1
ATOM 4419 C C . PRO A 1 556 ? -12.309 -6.437 -10.178 1.00 93.19 556 PRO A C 1
ATOM 4421 O O . PRO A 1 556 ? -12.317 -5.222 -10.389 1.00 93.19 556 PRO A O 1
ATOM 4424 N N . LYS A 1 557 ? -12.531 -6.957 -8.966 1.00 95.00 557 LYS A N 1
ATOM 4425 C CA . LYS A 1 557 ? -12.961 -6.159 -7.811 1.00 95.00 557 LYS A CA 1
ATOM 4426 C C . LYS A 1 557 ? -12.153 -6.464 -6.555 1.00 95.00 557 LYS A C 1
ATOM 4428 O O . LYS A 1 557 ? -11.857 -7.623 -6.255 1.00 95.00 557 LYS A O 1
ATOM 4433 N N . MET A 1 558 ? -11.855 -5.419 -5.790 1.00 95.44 558 MET A N 1
ATOM 4434 C CA . MET A 1 558 ? -11.376 -5.514 -4.408 1.00 95.44 558 MET A CA 1
ATOM 4435 C C . MET A 1 558 ? -12.378 -4.809 -3.499 1.00 95.44 558 MET A C 1
ATOM 4437 O O . MET A 1 558 ? -12.840 -3.714 -3.816 1.00 95.44 558 MET A O 1
ATOM 4441 N N . VAL A 1 559 ? -12.730 -5.439 -2.381 1.00 97.31 559 VAL A N 1
ATOM 4442 C CA . VAL A 1 559 ? -13.750 -4.922 -1.462 1.00 97.31 559 VAL A CA 1
ATOM 4443 C C . VAL A 1 559 ? -13.084 -4.371 -0.210 1.00 97.31 559 VAL A C 1
ATOM 4445 O O . VAL A 1 559 ? -12.288 -5.063 0.423 1.00 97.31 559 VAL A O 1
ATOM 4448 N N . LEU A 1 560 ? -13.436 -3.143 0.165 1.00 98.19 560 LEU A N 1
ATOM 4449 C CA . LEU A 1 560 ? -13.006 -2.495 1.399 1.00 98.19 560 LEU A CA 1
ATOM 4450 C C . LEU A 1 560 ? -14.210 -2.306 2.323 1.00 98.19 560 LEU A C 1
ATOM 4452 O O . LEU A 1 560 ? -15.185 -1.663 1.940 1.00 98.19 560 LEU A O 1
ATOM 4456 N N . VAL A 1 561 ? -14.146 -2.822 3.549 1.00 97.75 561 VAL A N 1
ATOM 4457 C CA . VAL A 1 561 ? -15.175 -2.579 4.572 1.00 97.75 561 VAL A CA 1
ATOM 4458 C C . VAL A 1 561 ? -14.633 -1.618 5.616 1.00 97.75 561 VAL A C 1
ATOM 4460 O O . VAL A 1 561 ? -13.697 -1.925 6.358 1.00 97.75 561 VAL A O 1
ATOM 4463 N N . VAL A 1 562 ? -15.201 -0.420 5.627 1.00 97.19 562 VAL A N 1
ATOM 4464 C CA . VAL A 1 562 ? -14.598 0.780 6.213 1.00 97.19 562 VAL A CA 1
ATOM 4465 C C . VAL A 1 562 ? -15.648 1.619 6.940 1.00 97.19 562 VAL A C 1
ATOM 4467 O O . VAL A 1 562 ? -16.789 1.195 7.154 1.00 97.19 562 VAL A O 1
ATOM 4470 N N . HIS A 1 563 ? -15.245 2.816 7.354 1.00 96.12 563 HIS A N 1
ATOM 4471 C CA . HIS A 1 563 ? -16.079 3.756 8.086 1.00 96.12 563 HIS A CA 1
ATOM 4472 C C . HIS A 1 563 ? -16.370 5.000 7.268 1.00 96.12 563 HIS A C 1
ATOM 4474 O O . HIS A 1 563 ? -15.624 5.349 6.354 1.00 96.12 563 HIS A O 1
ATOM 4480 N N . GLY A 1 564 ? -17.458 5.684 7.604 1.00 91.25 564 GLY A N 1
ATOM 4481 C CA . GLY A 1 564 ? -17.881 6.841 6.831 1.00 91.25 564 GLY A CA 1
ATOM 4482 C C . GLY A 1 564 ? -16.931 8.038 6.953 1.00 91.25 564 GLY A C 1
ATOM 4483 O O . GLY A 1 564 ? -16.748 8.733 5.956 1.00 91.25 564 GLY A O 1
ATOM 4484 N N . GLY A 1 565 ? -16.311 8.271 8.119 1.00 91.94 565 GLY A N 1
ATOM 4485 C CA . GLY A 1 565 ? -15.351 9.367 8.295 1.00 91.94 565 GLY A CA 1
ATOM 4486 C C . GLY A 1 565 ? -14.046 9.109 7.543 1.00 91.94 565 GLY A C 1
ATOM 4487 O O . GLY A 1 565 ? -13.618 9.927 6.726 1.00 91.94 565 GLY A O 1
ATOM 4488 N N . LEU A 1 566 ? -13.482 7.911 7.721 1.00 95.88 566 LEU A N 1
ATOM 4489 C CA . LEU A 1 566 ? -12.321 7.435 6.964 1.00 95.88 566 LEU A CA 1
ATOM 4490 C C . LEU A 1 566 ? -12.495 7.535 5.438 1.00 95.88 566 LEU A C 1
ATOM 4492 O O . LEU A 1 566 ? -11.528 7.838 4.740 1.00 95.88 566 LEU A O 1
ATOM 4496 N N . MET A 1 567 ? -13.700 7.301 4.906 1.00 95.62 567 MET A N 1
ATOM 4497 C CA . MET A 1 567 ? -13.942 7.394 3.461 1.00 95.62 567 MET A CA 1
ATOM 4498 C C . MET A 1 567 ? -13.638 8.778 2.886 1.00 95.62 567 MET A C 1
ATOM 4500 O O . MET A 1 567 ? -13.075 8.853 1.797 1.00 95.62 567 MET A O 1
ATOM 4504 N N . ASN A 1 568 ? -13.931 9.853 3.623 1.00 95.25 568 ASN A N 1
ATOM 4505 C CA . ASN A 1 568 ? -13.584 11.204 3.180 1.00 95.25 568 ASN A CA 1
ATOM 4506 C C . ASN A 1 568 ? -12.061 11.390 3.070 1.00 95.25 568 ASN A C 1
ATOM 4508 O O . ASN A 1 568 ? -11.579 12.067 2.166 1.00 95.25 568 ASN A O 1
ATOM 4512 N N . ILE A 1 569 ? -11.298 10.771 3.981 1.00 96.38 569 ILE A N 1
ATOM 4513 C CA . ILE A 1 569 ? -9.830 10.834 3.992 1.00 96.38 569 ILE A CA 1
ATOM 4514 C C . ILE A 1 569 ? -9.241 10.024 2.832 1.00 96.38 569 ILE A C 1
ATOM 4516 O O . ILE A 1 569 ? -8.325 10.501 2.172 1.00 96.38 569 ILE A O 1
ATOM 4520 N N . LEU A 1 570 ? -9.758 8.817 2.575 1.00 96.50 570 LEU A N 1
ATOM 4521 C CA . LEU A 1 570 ? -9.288 7.959 1.479 1.00 96.50 570 LEU A CA 1
ATOM 4522 C C . LEU A 1 570 ? -9.567 8.561 0.092 1.00 96.50 570 LEU A C 1
ATOM 4524 O O . LEU A 1 570 ? -8.778 8.370 -0.829 1.00 96.50 570 LEU A O 1
ATOM 4528 N N . GLU A 1 571 ? -10.694 9.255 -0.068 1.00 94.88 571 GLU A N 1
ATOM 4529 C CA . GLU A 1 571 ? -11.074 9.913 -1.325 1.00 94.88 571 GLU A CA 1
ATOM 4530 C C . GLU A 1 571 ? -10.455 11.311 -1.487 1.00 94.88 571 GLU A C 1
ATOM 4532 O O . GLU A 1 571 ? -10.385 11.823 -2.601 1.00 94.88 571 GLU A O 1
ATOM 4537 N N . GLU A 1 572 ? -10.028 11.948 -0.391 1.00 93.88 572 GLU A N 1
ATOM 4538 C CA . GLU A 1 572 ? -9.675 13.377 -0.342 1.00 93.88 572 GLU A CA 1
ATOM 4539 C C . GLU A 1 572 ? -10.841 14.305 -0.766 1.00 93.88 572 GLU A C 1
ATOM 4541 O O . GLU A 1 572 ? -10.634 15.463 -1.132 1.00 93.88 572 GLU A O 1
ATOM 4546 N N . LYS A 1 573 ? -12.090 13.817 -0.695 1.00 94.06 573 LYS A N 1
ATOM 4547 C CA . LYS A 1 573 ? -13.325 14.586 -0.920 1.00 94.06 573 LYS A CA 1
ATOM 4548 C C . LYS A 1 573 ? -14.264 14.395 0.267 1.00 94.06 573 LYS A C 1
ATOM 4550 O O . LYS A 1 573 ? -14.590 13.274 0.645 1.00 94.06 573 LYS A O 1
ATOM 4555 N N . PHE A 1 574 ? -14.705 15.501 0.859 1.00 95.12 574 PHE A N 1
ATOM 4556 C CA . PHE A 1 574 ? -15.463 15.482 2.107 1.00 95.12 574 PHE A CA 1
ATOM 4557 C C . PHE A 1 574 ? -16.958 15.646 1.854 1.00 95.12 574 PHE A C 1
ATOM 4559 O O . PHE A 1 574 ? -17.415 16.701 1.412 1.00 95.12 574 PHE A O 1
ATOM 4566 N N . HIS A 1 575 ? -17.714 14.604 2.193 1.00 95.06 575 HIS A N 1
ATOM 4567 C CA . HIS A 1 575 ? -19.168 14.568 2.109 1.00 95.06 575 HIS A CA 1
ATOM 4568 C C . HIS A 1 575 ? -19.743 14.349 3.508 1.00 95.06 575 HIS A C 1
ATOM 4570 O O . HIS A 1 575 ? -19.902 13.217 3.960 1.00 95.06 575 HIS A O 1
ATOM 4576 N N . CYS A 1 576 ? -20.035 15.441 4.205 1.00 95.31 576 CYS A N 1
ATOM 4577 C CA . CYS A 1 576 ? -20.542 15.459 5.578 1.00 95.31 576 CYS A CA 1
ATOM 4578 C C . CYS A 1 576 ? -22.033 15.825 5.588 1.00 95.31 576 CYS A C 1
ATOM 4580 O O . CYS A 1 576 ? -22.548 16.353 4.605 1.00 95.31 576 CYS A O 1
ATOM 4582 N N . LYS A 1 577 ? -22.755 15.561 6.684 1.00 94.88 577 LYS A N 1
ATOM 4583 C CA . LYS A 1 577 ? -24.170 15.966 6.802 1.00 94.88 577 LYS A CA 1
ATOM 4584 C C . LYS A 1 577 ? -24.284 17.286 7.548 1.00 94.88 577 LYS A C 1
ATOM 4586 O O . LYS A 1 577 ? -23.660 17.467 8.593 1.00 94.88 577 LYS A O 1
ATOM 4591 N N . TYR A 1 578 ? -25.143 18.162 7.038 1.00 94.38 578 TYR A N 1
ATOM 4592 C CA . TYR A 1 578 ? -25.518 19.417 7.680 1.00 94.38 578 TYR A CA 1
ATOM 4593 C C . TYR A 1 578 ? -27.036 19.569 7.740 1.00 94.38 578 TYR A C 1
ATOM 4595 O O . TYR A 1 578 ? -27.759 19.182 6.817 1.00 94.38 578 TYR A O 1
ATOM 4603 N N . THR A 1 579 ? -27.513 20.206 8.804 1.00 93.31 579 THR A N 1
ATOM 4604 C CA . THR A 1 579 ? -28.903 20.641 8.960 1.00 93.31 579 THR A CA 1
ATOM 4605 C C . THR A 1 579 ? -28.993 22.153 8.930 1.00 93.31 579 THR A C 1
ATOM 4607 O O . THR A 1 579 ? -28.035 22.857 9.238 1.00 93.31 579 THR A O 1
ATOM 4610 N N . ARG A 1 580 ? -30.154 22.681 8.543 1.00 89.56 580 ARG A N 1
ATOM 4611 C CA . ARG A 1 580 ? -30.354 24.127 8.497 1.00 89.56 580 ARG A CA 1
ATOM 4612 C C . ARG A 1 580 ? -30.818 24.644 9.853 1.00 89.56 580 ARG A C 1
ATOM 4614 O O . ARG A 1 580 ? -31.840 24.185 10.365 1.00 89.56 580 ARG A O 1
ATOM 4621 N N . SER A 1 581 ? -30.085 25.605 10.396 1.00 87.31 581 SER A N 1
ATOM 4622 C CA . SER A 1 581 ? -30.434 26.297 11.631 1.00 87.31 581 SER A CA 1
ATOM 4623 C C . SER A 1 581 ? -31.664 27.199 11.437 1.00 87.31 581 SER A C 1
ATOM 4625 O O . SER A 1 581 ? -32.127 27.464 10.320 1.00 87.31 581 SER A O 1
ATOM 4627 N N . ARG A 1 582 ? -32.161 27.763 12.544 1.00 85.69 582 ARG A N 1
ATOM 4628 C CA . ARG A 1 582 ? -33.252 28.755 12.517 1.00 85.69 582 ARG A CA 1
ATOM 4629 C C . ARG A 1 582 ? -32.858 30.084 11.871 1.00 85.69 582 ARG A C 1
ATOM 4631 O O . ARG A 1 582 ? -33.732 30.754 11.329 1.00 85.69 582 ARG A O 1
ATOM 4638 N N . ASP A 1 583 ? -31.586 30.472 11.948 1.00 84.88 583 ASP A N 1
ATOM 4639 C CA . ASP A 1 583 ? -31.077 31.704 11.327 1.00 84.88 583 ASP A CA 1
ATOM 4640 C C . ASP A 1 583 ? -30.681 31.513 9.851 1.00 84.88 583 ASP A C 1
ATOM 4642 O O . ASP A 1 583 ? -30.329 32.472 9.165 1.00 84.88 583 ASP A O 1
ATOM 4646 N N . GLY A 1 584 ? -30.819 30.288 9.337 1.00 80.88 584 GLY A N 1
ATOM 4647 C CA . GLY A 1 584 ? -30.588 29.948 7.942 1.00 80.88 584 GLY A CA 1
ATOM 4648 C C . GLY A 1 584 ? -29.156 29.524 7.621 1.00 80.88 584 GLY A C 1
ATOM 4649 O O . GLY A 1 584 ? -28.922 29.196 6.452 1.00 80.88 584 GLY A O 1
ATOM 4650 N N . SER A 1 585 ? -28.253 29.500 8.610 1.00 87.00 585 SER A N 1
ATOM 4651 C CA . SER A 1 585 ? -26.909 28.914 8.519 1.00 87.00 585 SER A CA 1
ATOM 4652 C C . SER A 1 585 ? -26.932 27.376 8.538 1.00 87.00 585 SER A C 1
ATOM 4654 O O . SER A 1 585 ? -27.954 26.745 8.823 1.00 87.00 585 SER A O 1
ATOM 4656 N N . TRP A 1 586 ? -25.812 26.763 8.150 1.00 92.25 586 TRP A N 1
ATOM 4657 C CA . TRP A 1 586 ? -25.637 25.311 8.171 1.00 92.25 586 TRP A CA 1
ATOM 4658 C C . TRP A 1 586 ? -24.981 24.877 9.479 1.00 92.25 586 TRP A C 1
ATOM 4660 O O . TRP A 1 586 ? -23.882 25.318 9.808 1.00 92.25 586 TRP A O 1
ATOM 4670 N N . GLU A 1 587 ? -25.648 23.985 10.198 1.00 91.62 587 GLU A N 1
ATOM 4671 C CA . GLU A 1 587 ? -25.150 23.337 11.407 1.00 91.62 587 GLU A CA 1
ATOM 4672 C C . GLU A 1 587 ? -24.635 21.943 11.056 1.00 91.62 587 GLU A C 1
ATOM 4674 O O . GLU A 1 587 ? -25.293 21.186 10.338 1.00 91.62 587 GLU A O 1
ATOM 4679 N N . TRP A 1 588 ? -23.440 21.616 11.544 1.00 92.75 588 TRP A N 1
ATOM 4680 C CA . TRP A 1 588 ? -22.841 20.294 11.386 1.00 92.75 588 TRP A CA 1
ATOM 4681 C C . TRP A 1 588 ? -23.717 19.219 12.033 1.00 92.75 588 TRP A C 1
ATOM 4683 O O . TRP A 1 588 ? -24.134 19.377 13.179 1.00 92.75 588 TRP A O 1
ATOM 4693 N N . GLN A 1 589 ? -23.952 18.116 11.322 1.00 92.25 589 GLN A N 1
ATOM 4694 C CA . GLN A 1 589 ? -24.750 16.992 11.811 1.00 92.25 589 GLN A CA 1
ATOM 4695 C C . GLN A 1 589 ? -23.939 15.698 11.919 1.00 92.25 589 GLN A C 1
ATOM 4697 O O . GLN A 1 589 ? -24.081 14.975 12.898 1.00 92.25 589 GLN A O 1
ATOM 4702 N N . SER A 1 590 ? -23.127 15.360 10.914 1.00 91.81 590 SER A N 1
ATOM 4703 C CA . SER A 1 590 ? -22.378 14.098 10.907 1.00 91.81 590 SER A CA 1
ATOM 4704 C C . SER A 1 590 ? -21.122 14.183 10.052 1.00 91.81 590 SER A C 1
ATOM 4706 O O . SER A 1 590 ? -21.120 14.852 9.018 1.00 91.81 590 SER A O 1
ATOM 4708 N N . SER A 1 591 ? -20.095 13.428 10.449 1.00 92.50 591 SER A N 1
ATOM 4709 C CA . SER A 1 591 ? -18.813 13.289 9.750 1.00 92.50 591 SER A CA 1
ATOM 4710 C C . SER A 1 591 ? -18.910 12.646 8.375 1.00 92.50 591 SER A C 1
ATOM 4712 O O . SER A 1 591 ? -17.948 12.697 7.616 1.00 92.50 591 SER A O 1
ATOM 4714 N N . THR A 1 592 ? -20.054 12.060 8.023 1.00 94.19 592 THR A N 1
ATOM 4715 C CA . THR A 1 592 ? -20.230 11.393 6.736 1.00 94.19 592 THR A CA 1
ATOM 4716 C C . THR A 1 592 ? -21.680 11.388 6.265 1.00 94.19 592 THR A C 1
ATOM 4718 O O . THR A 1 592 ? -22.622 11.230 7.045 1.00 94.19 592 THR A O 1
ATOM 4721 N N . ALA A 1 593 ? -21.862 11.545 4.958 1.00 94.81 593 ALA A N 1
ATOM 4722 C CA . ALA A 1 593 ? -23.135 11.381 4.275 1.00 94.81 593 ALA A CA 1
ATOM 4723 C C . ALA A 1 593 ? -23.489 9.909 4.007 1.00 94.81 593 ALA A C 1
ATOM 4725 O O . ALA A 1 593 ? -24.656 9.623 3.748 1.00 94.81 593 ALA A O 1
ATOM 4726 N N . LEU A 1 594 ? -22.505 9.004 4.084 1.00 94.38 594 LEU A N 1
ATOM 4727 C CA . LEU A 1 594 ? -22.635 7.577 3.775 1.00 94.38 594 LEU A CA 1
ATOM 4728 C C . LEU A 1 594 ? -23.320 6.857 4.922 1.00 94.38 594 LEU A C 1
ATOM 4730 O O . LEU A 1 594 ? -22.728 6.762 5.986 1.00 94.38 594 LEU A O 1
ATOM 4734 N N . ASP A 1 595 ? -24.542 6.371 4.744 1.00 93.62 595 ASP A N 1
ATOM 4735 C CA . ASP A 1 595 ? -25.289 5.639 5.772 1.00 93.62 595 ASP A CA 1
ATOM 4736 C C . ASP A 1 595 ? -24.810 4.181 5.918 1.00 93.62 595 ASP A C 1
ATOM 4738 O O . ASP A 1 595 ? -23.985 3.684 5.148 1.00 93.62 595 ASP A O 1
ATOM 4742 N N . HIS A 1 596 ? -25.257 3.506 6.982 1.00 93.44 596 HIS A N 1
ATOM 4743 C CA . HIS A 1 596 ? -24.864 2.126 7.289 1.00 93.44 596 HIS A CA 1
ATOM 4744 C C . HIS A 1 596 ? -25.150 1.195 6.116 1.00 93.44 596 HIS A C 1
ATOM 4746 O O . HIS A 1 596 ? -26.274 1.147 5.620 1.00 93.44 596 HIS A O 1
ATOM 4752 N N . GLY A 1 597 ? -24.133 0.447 5.692 1.00 92.94 597 GLY A N 1
ATOM 4753 C CA . GLY A 1 597 ? -24.257 -0.497 4.592 1.00 92.94 597 GLY A CA 1
ATOM 4754 C C . GLY A 1 597 ? -24.282 0.094 3.183 1.00 92.94 597 GLY A C 1
ATOM 4755 O O . GLY A 1 597 ? -24.268 -0.653 2.206 1.00 92.94 597 GLY A O 1
ATOM 4756 N N . GLU A 1 598 ? -24.287 1.420 3.044 1.00 95.31 598 GLU A N 1
ATOM 4757 C CA . GLU A 1 598 ? -24.183 2.039 1.728 1.00 95.31 598 GLU A CA 1
ATOM 4758 C C . GLU A 1 598 ? -22.804 1.773 1.102 1.00 95.31 598 GLU A C 1
ATOM 4760 O O . GLU A 1 598 ? -21.767 1.687 1.773 1.00 95.31 598 GLU A O 1
ATOM 4765 N N . VAL A 1 599 ? -22.819 1.642 -0.222 1.00 96.38 599 VAL A N 1
ATOM 4766 C CA . VAL A 1 599 ? -21.702 1.211 -1.054 1.00 96.38 599 VAL A CA 1
ATOM 4767 C C . VAL A 1 599 ? -21.327 2.325 -2.016 1.00 96.38 599 VAL A C 1
ATOM 4769 O O . VAL A 1 599 ? -22.177 2.882 -2.716 1.00 96.38 599 VAL A O 1
ATOM 4772 N N . ARG A 1 600 ? -20.031 2.613 -2.097 1.00 97.19 600 ARG A N 1
ATOM 4773 C CA . ARG A 1 600 ? -19.444 3.496 -3.106 1.00 97.19 600 ARG A CA 1
ATOM 4774 C C . ARG A 1 600 ? -18.384 2.731 -3.876 1.00 97.19 600 ARG A C 1
ATOM 4776 O O . ARG A 1 600 ? -17.617 1.962 -3.302 1.00 97.19 600 ARG A O 1
ATOM 4783 N N . VAL A 1 601 ? -18.362 2.930 -5.186 1.00 98.06 601 VAL A N 1
ATOM 4784 C CA . VAL A 1 601 ? -17.432 2.244 -6.084 1.00 98.06 601 VAL A CA 1
ATOM 4785 C C . VAL A 1 601 ? -16.459 3.268 -6.627 1.00 98.06 601 VAL A C 1
ATOM 4787 O O . VAL A 1 601 ? -16.871 4.331 -7.090 1.00 98.06 601 VAL A O 1
ATOM 4790 N N . PHE A 1 602 ? -15.178 2.941 -6.573 1.00 98.00 602 PHE A N 1
ATOM 4791 C CA . PHE A 1 602 ? -14.095 3.818 -6.974 1.00 98.00 602 PHE A CA 1
ATOM 4792 C C . PHE A 1 602 ? -13.220 3.145 -8.007 1.00 98.00 602 PHE A C 1
ATOM 4794 O O . PHE A 1 602 ? -13.073 1.925 -8.050 1.00 98.00 602 PHE A O 1
ATOM 4801 N N . ASN A 1 603 ? -12.576 3.984 -8.794 1.00 94.94 603 ASN A N 1
ATOM 4802 C CA . ASN A 1 603 ? -11.431 3.593 -9.575 1.00 94.94 603 ASN A CA 1
ATOM 4803 C C . ASN A 1 603 ? -10.177 3.991 -8.817 1.00 94.94 603 ASN A C 1
ATOM 4805 O O . ASN A 1 603 ? -10.128 5.062 -8.208 1.00 94.94 603 ASN A O 1
ATOM 4809 N N . LEU A 1 604 ? -9.162 3.140 -8.886 1.00 90.94 604 LEU A N 1
ATOM 4810 C CA . LEU A 1 604 ? -7.864 3.463 -8.330 1.00 90.94 604 LEU A CA 1
ATOM 4811 C C . LEU A 1 604 ? -7.017 4.146 -9.405 1.00 90.94 604 LEU A C 1
ATOM 4813 O O . LEU A 1 604 ? -6.756 3.565 -10.466 1.00 90.94 604 LEU A O 1
ATOM 4817 N N . CYS A 1 605 ? -6.616 5.383 -9.125 1.00 85.31 605 CYS A N 1
ATOM 4818 C CA . CYS A 1 605 ? -5.929 6.250 -10.068 1.00 85.31 605 CYS A CA 1
ATOM 4819 C C . CYS A 1 605 ? -4.540 6.638 -9.546 1.00 85.31 605 CYS A C 1
ATOM 4821 O O . CYS A 1 605 ? -4.362 6.905 -8.360 1.00 85.31 605 CYS A O 1
ATOM 4823 N N . TYR A 1 606 ? -3.562 6.711 -10.445 1.00 76.44 606 TYR A N 1
ATOM 4824 C CA . TYR A 1 606 ? -2.242 7.279 -10.198 1.00 76.44 606 TYR A CA 1
ATOM 4825 C C . TYR A 1 606 ? -2.064 8.524 -11.061 1.00 76.44 606 TYR A C 1
ATOM 4827 O O . TYR A 1 606 ? -2.103 8.438 -12.283 1.00 76.44 606 TYR A O 1
ATOM 4835 N N . GLY A 1 607 ? -1.860 9.678 -10.441 1.00 63.53 607 GLY A N 1
ATOM 4836 C CA . GLY A 1 607 ? -1.679 10.953 -11.136 1.00 63.53 607 GLY A CA 1
ATOM 4837 C C . GLY A 1 607 ? -1.017 11.969 -10.216 1.00 63.53 607 GLY A C 1
ATOM 4838 O O . GLY A 1 607 ? -1.068 11.821 -8.998 1.00 63.53 607 GLY A O 1
ATOM 4839 N N . ASP A 1 608 ? -0.334 12.972 -10.770 1.00 65.31 608 ASP A N 1
ATOM 4840 C CA . ASP A 1 608 ? 0.390 13.993 -9.987 1.00 65.31 608 ASP A CA 1
ATOM 4841 C C . ASP A 1 608 ? 1.343 13.424 -8.912 1.00 65.31 608 ASP A C 1
ATOM 4843 O O . ASP A 1 608 ? 1.557 14.023 -7.857 1.00 65.31 608 ASP A O 1
ATOM 4847 N N . LYS A 1 609 ? 1.944 12.256 -9.183 1.00 55.78 609 LYS A N 1
ATOM 4848 C CA . LYS A 1 609 ? 2.815 11.508 -8.255 1.00 55.78 609 LYS A CA 1
ATOM 4849 C C . LYS A 1 609 ? 2.115 11.005 -6.979 1.00 55.78 609 LYS A C 1
ATOM 4851 O O . LYS A 1 609 ? 2.794 10.755 -5.983 1.00 55.78 609 LYS A O 1
ATOM 4856 N N . SER A 1 610 ? 0.795 10.822 -6.987 1.00 72.12 610 SER A N 1
ATOM 4857 C CA . SER A 1 610 ? 0.061 10.203 -5.878 1.00 72.12 610 SER A CA 1
ATOM 4858 C C . SER A 1 610 ? -0.995 9.203 -6.351 1.00 72.12 610 SER A C 1
ATOM 4860 O O . SER A 1 610 ? -1.461 9.246 -7.489 1.00 72.12 610 SER A O 1
ATOM 4862 N N . ILE A 1 611 ? -1.353 8.284 -5.453 1.00 84.19 611 ILE A N 1
ATOM 4863 C CA . ILE A 1 611 ? -2.470 7.353 -5.628 1.00 84.19 611 ILE A CA 1
ATOM 4864 C C . ILE A 1 611 ? -3.715 7.974 -5.015 1.00 84.19 611 ILE A C 1
ATOM 4866 O O . ILE A 1 611 ? -3.641 8.516 -3.912 1.00 84.19 611 ILE A O 1
ATOM 4870 N N . ARG A 1 612 ? -4.842 7.903 -5.721 1.00 90.38 612 ARG A N 1
ATOM 4871 C CA . ARG A 1 612 ? -6.128 8.438 -5.267 1.00 90.38 612 ARG A CA 1
ATOM 4872 C C . ARG A 1 612 ? -7.270 7.514 -5.666 1.00 90.38 612 ARG A C 1
ATOM 4874 O O . ARG A 1 612 ? -7.172 6.778 -6.650 1.00 90.38 612 ARG A O 1
ATOM 4881 N N . LEU A 1 613 ? -8.361 7.592 -4.915 1.00 95.50 613 LEU A N 1
ATOM 4882 C CA . LEU A 1 613 ? -9.640 7.019 -5.311 1.00 95.50 613 LEU A CA 1
ATOM 4883 C C . LEU A 1 613 ? -10.450 8.065 -6.081 1.00 95.50 613 LEU A C 1
ATOM 4885 O O . LEU A 1 613 ? -10.606 9.194 -5.629 1.00 95.50 613 LEU A O 1
ATOM 4889 N N . GLU A 1 614 ? -10.989 7.678 -7.232 1.00 93.94 614 GLU A N 1
ATOM 4890 C CA . GLU A 1 614 ? -11.906 8.503 -8.020 1.00 93.94 614 GLU A CA 1
ATOM 4891 C C . GLU A 1 614 ? -13.268 7.809 -8.096 1.00 93.94 614 GLU A C 1
ATOM 4893 O O . GLU A 1 614 ? -13.347 6.669 -8.570 1.00 93.94 614 GLU A O 1
ATOM 4898 N N . GLU A 1 615 ? -14.337 8.468 -7.627 1.00 95.56 615 GLU A N 1
ATOM 4899 C CA . GLU A 1 615 ? -15.691 7.898 -7.647 1.00 95.56 615 GLU A CA 1
ATOM 4900 C C . GLU A 1 615 ? -16.051 7.434 -9.064 1.00 95.56 615 GLU A C 1
ATOM 4902 O O . GLU A 1 615 ? -15.902 8.148 -10.059 1.00 95.56 615 GLU A O 1
ATOM 4907 N N . LYS A 1 616 ? -16.496 6.182 -9.178 1.00 94.06 616 LYS A N 1
ATOM 4908 C CA . LYS A 1 616 ? -16.880 5.605 -10.458 1.00 94.06 616 LYS A CA 1
ATOM 4909 C C . LYS A 1 616 ? -18.147 6.290 -10.960 1.00 94.06 616 LYS A C 1
ATOM 4911 O O . LYS A 1 616 ? -19.117 6.477 -10.225 1.00 94.06 616 LYS A O 1
ATOM 4916 N N . SER A 1 617 ? -18.139 6.637 -12.247 1.00 92.25 617 SER A N 1
ATOM 4917 C CA . SER A 1 617 ? -19.339 7.092 -12.947 1.00 92.25 617 SER A CA 1
ATOM 4918 C C . SER A 1 617 ? -20.471 6.071 -12.809 1.00 92.25 617 SER A C 1
ATOM 4920 O O . SER A 1 617 ? -20.217 4.903 -12.524 1.00 92.25 617 SER A O 1
ATOM 4922 N N . TRP A 1 618 ? -21.714 6.517 -13.027 1.00 94.31 618 TRP A N 1
ATOM 4923 C CA . TRP A 1 618 ? -22.881 5.637 -12.954 1.00 94.31 618 TRP A CA 1
ATOM 4924 C C . TRP A 1 618 ? -22.655 4.344 -13.727 1.00 94.31 618 TRP A C 1
ATOM 4926 O O . TRP A 1 618 ? -22.289 4.372 -14.905 1.00 94.31 618 TRP A O 1
ATOM 4936 N N . ASP A 1 619 ? -22.926 3.242 -13.050 1.00 93.56 619 ASP A N 1
ATOM 4937 C CA . ASP A 1 619 ? -22.805 1.914 -13.602 1.00 93.56 619 ASP A CA 1
ATOM 4938 C C . ASP A 1 619 ? -24.096 1.149 -13.322 1.00 93.56 619 ASP A C 1
ATOM 4940 O O . ASP A 1 619 ? -24.559 1.039 -12.181 1.00 93.56 619 ASP A O 1
ATOM 4944 N N . ARG A 1 620 ? -24.694 0.664 -14.408 1.00 93.75 620 ARG A N 1
ATOM 4945 C CA . ARG A 1 620 ? -25.980 -0.018 -14.393 1.00 93.75 620 ARG A CA 1
ATOM 4946 C C . ARG A 1 620 ? -25.915 -1.342 -13.638 1.00 93.75 620 ARG A C 1
ATOM 4948 O O . ARG A 1 620 ? -26.893 -1.692 -12.988 1.00 93.75 620 ARG A O 1
ATOM 4955 N N . GLU A 1 621 ? -24.794 -2.058 -13.708 1.00 91.31 621 GLU A N 1
ATOM 4956 C CA . GLU A 1 621 ? -24.644 -3.352 -13.036 1.00 91.31 621 GLU A CA 1
ATOM 4957 C C . GLU A 1 621 ? -24.706 -3.170 -11.520 1.00 91.31 621 GLU A C 1
ATOM 4959 O O . GLU A 1 621 ? -25.413 -3.899 -10.828 1.00 91.31 621 GLU A O 1
ATOM 4964 N N . TYR A 1 622 ? -24.037 -2.136 -11.005 1.00 94.88 622 TYR A N 1
ATOM 4965 C CA . TYR A 1 622 ? -24.080 -1.806 -9.584 1.00 94.88 622 TYR A CA 1
ATOM 4966 C C . TYR A 1 622 ? -25.446 -1.282 -9.142 1.00 94.88 622 TYR A C 1
ATOM 4968 O O . TYR A 1 622 ? -25.891 -1.629 -8.052 1.00 94.88 622 TYR A O 1
ATOM 4976 N N . GLU A 1 623 ? -26.142 -0.488 -9.959 1.00 94.38 623 GLU A N 1
ATOM 4977 C CA . GLU A 1 623 ? -27.506 -0.053 -9.631 1.00 94.38 623 GLU A CA 1
ATOM 4978 C C . GLU A 1 623 ? -28.495 -1.227 -9.594 1.00 94.38 623 GLU A C 1
ATOM 4980 O O . GLU A 1 623 ? -29.296 -1.318 -8.666 1.00 94.38 623 GLU A O 1
ATOM 4985 N N . GLU A 1 624 ? -28.426 -2.145 -10.560 1.00 93.75 624 GLU A N 1
ATOM 4986 C CA . GLU A 1 624 ? -29.276 -3.341 -10.584 1.00 93.75 624 GLU A CA 1
ATOM 4987 C C . GLU A 1 624 ? -28.957 -4.290 -9.415 1.00 93.75 624 GLU A C 1
ATOM 4989 O O . GLU A 1 624 ? -29.875 -4.871 -8.836 1.00 93.75 624 GLU A O 1
ATOM 4994 N N . LEU A 1 625 ? -27.679 -4.408 -9.031 1.00 92.00 625 LEU A N 1
ATOM 4995 C CA . LEU A 1 625 ? -27.217 -5.285 -7.951 1.00 92.00 625 LEU A CA 1
ATOM 4996 C C . LEU A 1 625 ? -27.506 -4.732 -6.547 1.00 92.00 625 LEU A C 1
ATOM 4998 O O . LEU A 1 625 ? -27.921 -5.475 -5.661 1.00 92.00 625 LEU A O 1
ATOM 5002 N N . LEU A 1 626 ? -27.251 -3.441 -6.326 1.00 92.69 626 LEU A N 1
ATOM 5003 C CA . LEU A 1 626 ? -27.234 -2.818 -4.995 1.00 92.69 626 LEU A CA 1
ATOM 5004 C C . LEU A 1 626 ? -28.450 -1.918 -4.741 1.00 92.69 626 LEU A C 1
ATOM 5006 O O . LEU A 1 626 ? -28.758 -1.595 -3.590 1.00 92.69 626 LEU A O 1
ATOM 5010 N N . GLY A 1 627 ? -29.142 -1.481 -5.796 1.00 93.00 627 GLY A N 1
ATOM 5011 C CA . GLY A 1 627 ? -30.292 -0.589 -5.713 1.00 93.00 627 GLY A CA 1
ATOM 5012 C C . GLY A 1 627 ? -30.001 0.656 -4.875 1.00 93.00 627 GLY A C 1
ATOM 5013 O O . GLY A 1 627 ? -29.075 1.415 -5.147 1.00 93.00 627 GLY A O 1
ATOM 5014 N N . HIS A 1 628 ? -30.793 0.850 -3.819 1.00 91.44 628 HIS A N 1
ATOM 5015 C CA . HIS A 1 628 ? -30.682 2.006 -2.925 1.00 91.44 628 HIS A CA 1
ATOM 5016 C C . HIS A 1 628 ? -29.375 2.066 -2.115 1.00 91.44 628 HIS A C 1
ATOM 5018 O O . HIS A 1 628 ? -29.051 3.137 -1.605 1.00 91.44 628 HIS A O 1
ATOM 5024 N N . LEU A 1 629 ? -28.634 0.956 -1.998 1.00 93.38 629 LEU A N 1
ATOM 5025 C CA . LEU A 1 629 ? -27.352 0.923 -1.294 1.00 93.38 629 LEU A CA 1
ATOM 5026 C C . LEU A 1 629 ? -26.220 1.531 -2.130 1.00 93.38 629 LEU A C 1
ATOM 5028 O O . LEU A 1 629 ? -25.238 1.989 -1.555 1.00 93.38 629 LEU A O 1
ATOM 5032 N N . TYR A 1 630 ? -26.331 1.568 -3.464 1.00 95.69 630 TYR A N 1
ATOM 5033 C CA . TYR A 1 630 ? -25.305 2.175 -4.313 1.00 95.69 630 TYR A CA 1
ATOM 5034 C C . TYR A 1 630 ? -25.432 3.696 -4.328 1.00 95.69 630 TYR A C 1
ATOM 5036 O O . TYR A 1 630 ? -26.434 4.260 -4.775 1.00 95.69 630 TYR A O 1
ATOM 5044 N N . ARG A 1 631 ? -24.390 4.377 -3.850 1.00 95.56 631 ARG A N 1
ATOM 5045 C CA . ARG A 1 631 ? -24.351 5.835 -3.735 1.00 95.56 631 ARG A CA 1
ATOM 5046 C C . ARG A 1 631 ? -23.287 6.447 -4.630 1.00 95.56 631 ARG A C 1
ATOM 5048 O O . ARG A 1 631 ? -22.212 5.889 -4.823 1.00 95.56 631 ARG A O 1
ATOM 5055 N N . ARG A 1 632 ? -23.609 7.637 -5.143 1.00 94.06 632 ARG A N 1
ATOM 5056 C CA . ARG A 1 632 ? -22.716 8.493 -5.930 1.00 94.06 632 ARG A CA 1
ATOM 5057 C C . ARG A 1 632 ? -22.808 9.918 -5.419 1.00 94.06 632 ARG A C 1
ATOM 5059 O O . ARG A 1 632 ? -23.810 10.590 -5.664 1.00 94.06 632 ARG A O 1
ATOM 5066 N N . PHE A 1 633 ? -21.822 10.334 -4.642 1.00 94.06 633 PHE A N 1
ATOM 5067 C CA . PHE A 1 633 ? -21.862 11.590 -3.902 1.00 94.06 633 PHE A CA 1
ATOM 5068 C C . PHE A 1 633 ? -21.438 12.788 -4.732 1.00 94.06 633 PHE A C 1
ATOM 5070 O O . PHE A 1 633 ? -22.002 13.865 -4.548 1.00 94.06 633 PHE A O 1
ATOM 5077 N N . GLU A 1 634 ? -20.528 12.616 -5.689 1.00 87.50 634 GLU A N 1
ATOM 5078 C CA . GLU A 1 634 ? -20.060 13.721 -6.527 1.00 87.50 634 GLU A CA 1
ATOM 5079 C C . GLU A 1 634 ? -21.198 14.296 -7.385 1.00 87.50 634 GLU A C 1
ATOM 5081 O O . GLU A 1 634 ? -21.266 15.499 -7.630 1.00 87.50 634 GLU A O 1
ATOM 5086 N N . SER A 1 635 ? -22.151 13.441 -7.768 1.00 85.69 635 SER A N 1
ATOM 5087 C CA . SER A 1 635 ? -23.356 13.824 -8.511 1.00 85.69 635 SER A CA 1
ATOM 5088 C C . SER A 1 635 ? -24.592 14.120 -7.647 1.00 85.69 635 SER A C 1
ATOM 5090 O O . SER A 1 635 ? -25.663 14.357 -8.205 1.00 85.69 635 SER A O 1
ATOM 5092 N N . ASP A 1 636 ? -24.502 14.063 -6.313 1.00 90.69 636 ASP A N 1
ATOM 5093 C CA . ASP A 1 636 ? -25.660 14.266 -5.430 1.00 90.69 636 ASP A CA 1
ATOM 5094 C C . ASP A 1 636 ? -25.776 15.734 -4.992 1.00 90.69 636 ASP A C 1
ATOM 5096 O O . ASP A 1 636 ? -25.182 16.165 -4.002 1.00 90.69 636 ASP A O 1
ATOM 5100 N N . ASP A 1 637 ? -26.601 16.509 -5.702 1.00 88.56 637 ASP A N 1
ATOM 5101 C CA . ASP A 1 637 ? -26.856 17.926 -5.396 1.00 88.56 637 ASP A CA 1
ATOM 5102 C C . ASP A 1 637 ? -27.363 18.160 -3.961 1.00 88.56 637 ASP A C 1
ATOM 5104 O O . ASP A 1 637 ? -27.212 19.256 -3.418 1.00 88.56 637 ASP A O 1
ATOM 5108 N N . ARG A 1 638 ? -27.937 17.141 -3.303 1.00 89.81 638 ARG A N 1
ATOM 5109 C CA . ARG A 1 638 ? -28.405 17.244 -1.909 1.00 89.81 638 ARG A CA 1
ATOM 5110 C C . ARG A 1 638 ? -27.253 17.357 -0.909 1.00 89.81 638 ARG A C 1
ATOM 5112 O O . ARG A 1 638 ? -27.488 17.793 0.215 1.00 89.81 638 ARG A O 1
ATOM 5119 N N . LEU A 1 639 ? -26.037 16.981 -1.310 1.00 91.75 639 LEU A N 1
ATOM 5120 C CA . LEU A 1 639 ? -24.810 17.100 -0.518 1.00 91.75 639 LEU A CA 1
ATOM 5121 C C . LEU A 1 639 ? -24.021 18.382 -0.841 1.00 91.75 639 LEU A C 1
ATOM 5123 O O . LEU A 1 639 ? -22.971 18.629 -0.250 1.00 91.75 639 LEU A O 1
ATOM 5127 N N . GLN A 1 640 ? -24.523 19.225 -1.752 1.00 91.56 640 GLN A N 1
ATOM 5128 C CA . GLN A 1 640 ? -23.947 20.531 -2.074 1.00 91.56 640 GLN A CA 1
ATOM 5129 C C . GLN A 1 640 ? -24.611 21.642 -1.247 1.00 91.56 640 GLN A C 1
ATOM 5131 O O . GLN A 1 640 ? -25.464 22.396 -1.724 1.00 91.56 640 GLN A O 1
ATOM 5136 N N . TYR A 1 641 ? -24.210 21.764 0.016 1.00 92.56 641 TYR A N 1
ATOM 5137 C CA . TYR A 1 641 ? -24.720 22.797 0.919 1.00 92.56 641 TYR A CA 1
ATOM 5138 C C . TYR A 1 641 ? -24.251 24.192 0.489 1.00 92.56 641 TYR A C 1
ATOM 5140 O O . TYR A 1 641 ? -23.051 24.454 0.412 1.00 92.56 641 TYR A O 1
ATOM 5148 N N . ARG A 1 642 ? -25.194 25.102 0.212 1.00 92.62 642 ARG A N 1
ATOM 5149 C CA . ARG A 1 642 ? -24.908 26.487 -0.204 1.00 92.62 642 ARG A CA 1
ATOM 5150 C C . ARG A 1 642 ? -25.276 27.479 0.889 1.00 92.62 642 ARG A C 1
ATOM 5152 O O . ARG A 1 642 ? -26.398 27.449 1.401 1.00 92.62 642 ARG A O 1
ATOM 5159 N N . ASN A 1 643 ? -24.343 28.357 1.234 1.00 88.56 643 ASN A N 1
ATOM 5160 C CA . ASN A 1 643 ? -24.551 29.476 2.145 1.00 88.56 643 ASN A CA 1
ATOM 5161 C C . ASN A 1 643 ? -25.515 30.508 1.541 1.00 88.56 643 ASN A C 1
ATOM 5163 O O . ASN A 1 643 ? -25.840 30.474 0.353 1.00 88.56 643 ASN A O 1
ATOM 5167 N N . THR A 1 644 ? -25.972 31.462 2.357 1.00 86.75 644 THR A N 1
ATOM 5168 C CA . THR A 1 644 ? -26.885 32.532 1.914 1.00 86.75 644 THR A CA 1
ATOM 5169 C C . THR A 1 644 ? -26.297 33.420 0.815 1.00 86.75 644 THR A C 1
ATOM 5171 O O . THR A 1 644 ? -27.053 34.019 0.057 1.00 86.75 644 THR A O 1
ATOM 5174 N N . ASP A 1 645 ? -24.969 33.498 0.718 1.00 88.75 645 ASP A N 1
ATOM 5175 C CA . ASP A 1 645 ? -24.237 34.226 -0.325 1.00 88.75 645 ASP A CA 1
ATOM 5176 C C . ASP A 1 645 ? -23.975 33.392 -1.599 1.00 88.75 645 ASP A C 1
ATOM 5178 O O . ASP A 1 645 ? -23.397 33.897 -2.559 1.00 88.75 645 ASP A O 1
ATOM 5182 N N . GLY A 1 646 ? -24.411 32.127 -1.626 1.00 88.25 646 GLY A N 1
ATOM 5183 C CA . GLY A 1 646 ? -24.244 31.202 -2.749 1.00 88.25 646 GLY A CA 1
ATOM 5184 C C . GLY A 1 646 ? -22.945 30.387 -2.745 1.00 88.25 646 GLY A C 1
ATOM 5185 O O . GLY A 1 646 ? -22.822 29.472 -3.567 1.00 88.25 646 GLY A O 1
ATOM 5186 N N . SER A 1 647 ? -22.005 30.664 -1.832 1.00 91.75 647 SER A N 1
ATOM 5187 C CA . SER A 1 647 ? -20.783 29.863 -1.659 1.00 91.75 647 SER A CA 1
ATOM 5188 C C . SER A 1 647 ? -21.097 28.456 -1.135 1.00 91.75 647 SER A C 1
ATOM 5190 O O . SER A 1 647 ? -22.097 28.255 -0.443 1.00 91.75 647 SER A O 1
ATOM 5192 N N . LEU A 1 648 ? -20.269 27.464 -1.477 1.00 93.38 648 LEU A N 1
ATOM 5193 C CA . LEU A 1 648 ? -20.390 26.116 -0.915 1.00 93.38 648 LEU A CA 1
ATOM 5194 C C . LEU A 1 648 ? -19.847 26.090 0.518 1.00 93.38 648 LEU A C 1
ATOM 5196 O O . LEU A 1 648 ? -18.849 26.743 0.820 1.00 93.38 648 LEU A O 1
ATOM 5200 N N . VAL A 1 649 ? -20.499 25.321 1.389 1.00 93.94 649 VAL A N 1
ATOM 5201 C CA . VAL A 1 649 ? -19.973 25.008 2.722 1.00 93.94 649 VAL A CA 1
ATOM 5202 C C . VAL A 1 649 ? -18.671 24.224 2.569 1.00 93.94 649 VAL A C 1
ATOM 5204 O O . VAL A 1 649 ? -18.612 23.249 1.822 1.00 93.94 649 VAL A O 1
ATOM 5207 N N . ASP A 1 650 ? -17.641 24.646 3.299 1.00 95.06 650 ASP A N 1
ATOM 5208 C CA . ASP A 1 650 ? -16.358 23.952 3.379 1.00 95.06 650 ASP A CA 1
ATOM 5209 C C . ASP A 1 650 ? -16.488 22.724 4.292 1.00 95.06 650 ASP A C 1
ATOM 5211 O O . ASP A 1 650 ? -16.399 22.808 5.521 1.00 95.06 650 ASP A O 1
ATOM 5215 N N . GLN A 1 651 ? -16.780 21.583 3.670 1.00 96.06 651 GLN A N 1
ATOM 5216 C CA . GLN A 1 651 ? -17.023 20.329 4.380 1.00 96.06 651 GLN A CA 1
ATOM 5217 C C . GLN A 1 651 ? -15.736 19.720 4.943 1.00 96.06 651 GLN A C 1
ATOM 5219 O O . GLN A 1 651 ? -15.788 19.086 5.994 1.00 96.06 651 GLN A O 1
ATOM 5224 N N . GLU A 1 652 ? -14.583 19.949 4.303 1.00 96.25 652 GLU A N 1
ATOM 5225 C CA . GLU A 1 652 ? -13.288 19.506 4.832 1.00 96.25 652 GLU A CA 1
ATOM 5226 C C . GLU A 1 652 ? -12.955 20.254 6.120 1.00 96.25 652 GLU A C 1
ATOM 5228 O O . GLU A 1 652 ? -12.595 19.639 7.126 1.00 96.25 652 GLU A O 1
ATOM 5233 N N . ARG A 1 653 ? -13.132 21.579 6.128 1.00 95.06 653 ARG A N 1
ATOM 5234 C CA . ARG A 1 653 ? -12.983 22.357 7.356 1.00 95.06 653 ARG A CA 1
ATOM 5235 C C . ARG A 1 653 ? -13.962 21.896 8.428 1.00 95.06 653 ARG A C 1
ATOM 5237 O O . ARG A 1 653 ? -13.545 21.715 9.565 1.00 95.06 653 ARG A O 1
ATOM 5244 N N . GLY A 1 654 ? -15.226 21.658 8.075 1.00 94.81 654 GLY A N 1
ATOM 5245 C CA . GLY A 1 654 ? -16.216 21.127 9.015 1.00 94.81 654 GLY A CA 1
ATOM 5246 C C . GLY A 1 654 ? -15.788 19.799 9.645 1.00 94.81 654 GLY A C 1
ATOM 5247 O O . GLY A 1 654 ? -15.915 19.629 10.857 1.00 94.81 654 GLY A O 1
ATOM 5248 N N . TYR A 1 655 ? -15.221 18.898 8.839 1.00 95.94 655 TYR A N 1
ATOM 5249 C CA . TYR A 1 655 ? -14.689 17.618 9.295 1.00 95.94 655 TYR A CA 1
ATOM 5250 C C . TYR A 1 655 ? -13.466 17.780 10.200 1.00 95.94 655 TYR A C 1
ATOM 5252 O O . TYR A 1 655 ? -13.406 17.161 11.260 1.00 95.94 655 TYR A O 1
ATOM 5260 N N . ASN A 1 656 ? -12.508 18.630 9.821 1.00 95.31 656 ASN A N 1
ATOM 5261 C CA . ASN A 1 656 ? -11.326 18.913 10.638 1.00 95.31 656 ASN A CA 1
ATOM 5262 C C . ASN A 1 656 ? -11.718 19.559 11.980 1.00 95.31 656 ASN A C 1
ATOM 5264 O O . ASN A 1 656 ? -11.196 19.171 13.023 1.00 95.31 656 ASN A O 1
ATOM 5268 N N . ASP A 1 657 ? -12.670 20.498 11.966 1.00 94.81 657 ASP A N 1
ATOM 5269 C CA . ASP A 1 657 ? -13.200 21.142 13.170 1.00 94.81 657 ASP A CA 1
ATOM 5270 C C . ASP A 1 657 ? -13.944 20.128 14.056 1.00 94.81 657 ASP A C 1
ATOM 5272 O O . ASP A 1 657 ? -13.869 20.213 15.279 1.00 94.81 657 ASP A O 1
ATOM 5276 N N . PHE A 1 658 ? -14.674 19.174 13.466 1.00 94.06 658 PHE A N 1
ATOM 5277 C CA . PHE A 1 658 ? -15.275 18.052 14.192 1.00 94.06 658 PHE A CA 1
ATOM 5278 C C . PHE A 1 658 ? -14.206 17.179 14.848 1.00 94.06 658 PHE A C 1
ATOM 5280 O O . PHE A 1 658 ? -14.245 17.010 16.059 1.00 94.06 658 PHE A O 1
ATOM 5287 N N . HIS A 1 659 ? -13.219 16.705 14.086 1.00 94.44 659 HIS A N 1
ATOM 5288 C CA . HIS A 1 659 ? -12.154 15.849 14.612 1.00 94.44 659 HIS A CA 1
ATOM 5289 C C . HIS A 1 659 ? -11.407 16.510 15.777 1.00 94.44 659 HIS A C 1
ATOM 5291 O O . HIS A 1 659 ? -11.217 15.886 16.817 1.00 94.44 659 HIS A O 1
ATOM 5297 N N . ALA A 1 660 ? -11.076 17.798 15.650 1.00 93.62 660 ALA A N 1
ATOM 5298 C CA . ALA A 1 660 ? -10.452 18.562 16.726 1.00 93.62 660 ALA A CA 1
ATOM 5299 C C . ALA A 1 660 ? -11.335 18.637 17.986 1.00 93.62 660 ALA A C 1
ATOM 5301 O O . ALA A 1 660 ? -10.831 18.461 19.094 1.00 93.62 660 ALA A O 1
ATOM 5302 N N . ARG A 1 661 ? -12.654 18.843 17.831 1.00 93.81 661 ARG A N 1
ATOM 5303 C CA . ARG A 1 661 ? -13.591 18.821 18.967 1.00 93.81 661 ARG A CA 1
ATOM 5304 C C . ARG A 1 661 ? -13.647 17.456 19.641 1.00 93.81 661 ARG A C 1
ATOM 5306 O O . ARG A 1 661 ? -13.680 17.427 20.866 1.00 93.81 661 ARG A O 1
ATOM 5313 N N . GLU A 1 662 ? -13.622 16.369 18.872 1.00 92.31 662 GLU A N 1
ATOM 5314 C CA . GLU A 1 662 ? -13.629 15.011 19.426 1.00 92.31 662 GLU A CA 1
ATOM 5315 C C . GLU A 1 662 ? -12.348 14.687 20.191 1.00 92.31 662 GLU A C 1
ATOM 5317 O O . GLU A 1 662 ? -12.395 14.032 21.230 1.00 92.31 662 GLU A O 1
ATOM 5322 N N . VAL A 1 663 ? -11.198 15.178 19.721 1.00 91.94 663 VAL A N 1
ATOM 5323 C CA . VAL A 1 663 ? -9.924 15.071 20.448 1.00 91.94 663 VAL A CA 1
ATOM 5324 C C . VAL A 1 663 ? -9.989 15.835 21.769 1.00 91.94 663 VAL A C 1
ATOM 5326 O O . VAL A 1 663 ? -9.665 15.274 22.817 1.00 91.94 663 VAL A O 1
ATOM 5329 N N . ASP A 1 664 ? -10.462 17.081 21.745 1.00 91.88 664 ASP A N 1
ATOM 5330 C CA . ASP A 1 664 ? -10.624 17.884 22.958 1.00 91.88 664 ASP A CA 1
ATOM 5331 C C . ASP A 1 664 ? -11.633 17.255 23.931 1.00 91.88 664 ASP A C 1
ATOM 5333 O O . ASP A 1 664 ? -11.438 17.286 25.146 1.00 91.88 664 ASP A O 1
ATOM 5337 N N . GLU A 1 665 ? -12.731 16.698 23.418 1.00 91.19 665 GLU A N 1
ATOM 5338 C CA . GLU A 1 665 ? -13.738 16.008 24.219 1.00 91.19 665 GLU A CA 1
ATOM 5339 C C . GLU A 1 665 ? -13.183 14.740 24.857 1.00 91.19 665 GLU A C 1
ATOM 5341 O O . GLU A 1 665 ? -13.322 14.577 26.068 1.00 91.19 665 GLU A O 1
ATOM 5346 N N . ALA A 1 666 ? -12.483 13.900 24.094 1.00 90.81 666 ALA A N 1
ATOM 5347 C CA . ALA A 1 666 ? -11.833 12.707 24.619 1.00 90.81 666 ALA A CA 1
ATOM 5348 C C . ALA A 1 666 ? -10.856 13.036 25.757 1.00 90.81 666 ALA A C 1
ATOM 5350 O O . ALA A 1 666 ? -10.898 12.388 26.803 1.00 90.81 666 ALA A O 1
ATOM 5351 N N . ILE A 1 667 ? -10.035 14.081 25.602 1.00 90.56 667 ILE A N 1
ATOM 5352 C CA . ILE A 1 667 ? -9.118 14.534 26.657 1.00 90.56 667 ILE A CA 1
ATOM 5353 C C . ILE A 1 667 ? -9.905 14.991 27.893 1.00 90.56 667 ILE A C 1
ATOM 5355 O O . ILE A 1 667 ? -9.628 14.520 28.996 1.00 90.56 667 ILE A O 1
ATOM 5359 N N . ARG A 1 668 ? -10.927 15.842 27.723 1.00 92.12 668 ARG A N 1
ATOM 5360 C CA . ARG A 1 668 ? -11.759 16.335 28.839 1.00 92.12 668 ARG A CA 1
ATOM 5361 C C . ARG A 1 668 ? -12.470 15.212 29.595 1.00 92.12 668 ARG A C 1
ATOM 5363 O O . ARG A 1 668 ? -12.522 15.245 30.820 1.00 92.12 668 ARG A O 1
ATOM 5370 N N . VAL A 1 669 ? -13.012 14.222 28.886 1.00 91.38 669 VAL A N 1
ATOM 5371 C CA . VAL A 1 669 ? -13.678 13.061 29.496 1.00 91.38 669 VAL A CA 1
ATOM 5372 C C . VAL A 1 669 ? -12.692 12.259 30.353 1.00 91.38 669 VAL A C 1
ATOM 5374 O O . VAL A 1 669 ? -13.053 11.779 31.423 1.00 91.38 669 VAL A O 1
ATOM 5377 N N . LEU A 1 670 ? -11.430 12.139 29.934 1.00 92.25 670 LEU A N 1
ATOM 5378 C CA . LEU A 1 670 ? -10.400 11.416 30.691 1.00 92.25 670 LEU A CA 1
ATOM 5379 C C . LEU A 1 670 ? -9.813 12.212 31.866 1.00 92.25 670 LEU A C 1
ATOM 5381 O O . LEU A 1 670 ? -9.199 11.604 32.749 1.00 92.25 670 LEU A O 1
ATOM 5385 N N . GLU A 1 671 ? -9.974 13.538 31.882 1.00 93.94 671 GLU A N 1
ATOM 5386 C CA . GLU A 1 671 ? -9.624 14.399 33.020 1.00 93.94 671 GLU A CA 1
ATOM 5387 C C . GLU A 1 671 ? -10.623 14.262 34.180 1.00 93.94 671 GLU A C 1
ATOM 5389 O O . GLU A 1 671 ? -10.241 14.460 35.337 1.00 93.94 671 GLU A O 1
ATOM 5394 N N . ASP A 1 672 ? -11.879 13.894 33.898 1.00 93.81 672 ASP A N 1
ATOM 5395 C CA . ASP A 1 672 ? -12.874 13.602 34.929 1.00 93.81 672 ASP A CA 1
ATOM 5396 C C . ASP A 1 672 ? -12.580 12.248 35.617 1.00 93.81 672 ASP A C 1
ATOM 5398 O O . ASP A 1 672 ? -12.589 11.200 34.961 1.00 93.81 672 ASP A O 1
ATOM 5402 N N . PRO A 1 673 ? -12.338 12.214 36.943 1.00 91.88 673 PRO A N 1
ATOM 5403 C CA . PRO A 1 673 ? -11.935 10.987 37.630 1.00 91.88 673 PRO A CA 1
ATOM 5404 C C . PRO A 1 673 ? -12.966 9.850 37.572 1.00 91.88 673 PRO A C 1
ATOM 5406 O O . PRO A 1 673 ? -12.578 8.680 37.530 1.00 91.88 673 PRO A O 1
ATOM 5409 N N . GLU A 1 674 ? -14.263 10.170 37.580 1.00 90.38 674 GLU A N 1
ATOM 5410 C CA . GLU A 1 674 ? -15.336 9.167 37.554 1.00 90.38 674 GLU A CA 1
ATOM 5411 C C . GLU A 1 674 ? -15.486 8.544 36.163 1.00 90.38 674 GLU A C 1
ATOM 5413 O O . GLU A 1 674 ? -15.533 7.315 36.026 1.00 90.38 674 GLU A O 1
ATOM 5418 N N . SER A 1 675 ? -15.461 9.378 35.126 1.00 92.12 675 SER A N 1
ATOM 5419 C CA . SER A 1 675 ? -15.460 8.956 33.724 1.00 92.12 675 SER A CA 1
ATOM 5420 C C . SER A 1 675 ? -14.220 8.125 33.407 1.00 92.12 675 SER A C 1
ATOM 5422 O O . SER A 1 675 ? -14.330 7.021 32.872 1.00 92.12 675 SER A O 1
ATOM 5424 N N . ARG A 1 676 ? -13.034 8.578 33.834 1.00 94.12 676 ARG A N 1
ATOM 5425 C CA . ARG A 1 676 ? -11.775 7.840 33.666 1.00 94.12 676 ARG A CA 1
ATOM 5426 C C . ARG A 1 676 ? -11.838 6.445 34.286 1.00 94.12 676 ARG A C 1
ATOM 5428 O O . ARG A 1 676 ? -11.459 5.475 33.635 1.00 94.12 676 ARG A O 1
ATOM 5435 N N . LYS A 1 677 ? -12.340 6.330 35.520 1.00 92.56 677 LYS A N 1
ATOM 5436 C CA . LYS A 1 677 ? -12.501 5.047 36.227 1.00 92.56 677 LYS A CA 1
ATOM 5437 C C . LYS A 1 677 ? -13.492 4.124 35.507 1.00 92.56 677 LYS A C 1
ATOM 5439 O O . LYS A 1 677 ? -13.256 2.917 35.428 1.00 92.56 677 LYS A O 1
ATOM 5444 N N . SER A 1 678 ? -14.573 4.678 34.956 1.00 92.69 678 SER A N 1
ATOM 5445 C CA . SER A 1 678 ? -15.546 3.936 34.141 1.00 92.69 678 SER A CA 1
ATOM 5446 C C . SER A 1 678 ? -14.929 3.423 32.837 1.00 92.69 678 SER A C 1
ATOM 5448 O O . SER A 1 678 ? -15.067 2.243 32.512 1.00 92.69 678 SER A O 1
ATOM 5450 N N . ILE A 1 679 ? -14.196 4.275 32.120 1.00 93.62 679 ILE A N 1
ATOM 5451 C CA . ILE A 1 679 ? -13.522 3.924 30.865 1.00 93.62 679 ILE A CA 1
ATOM 5452 C C . ILE A 1 679 ? -12.435 2.880 31.115 1.00 93.62 679 ILE A C 1
ATOM 5454 O O . ILE A 1 679 ? -12.409 1.867 30.423 1.00 93.62 679 ILE A O 1
ATOM 5458 N N . GLU A 1 680 ? -11.593 3.053 32.136 1.00 93.12 680 GLU A N 1
ATOM 5459 C CA . GLU A 1 680 ? -10.557 2.080 32.505 1.00 93.12 680 GLU A CA 1
ATOM 5460 C C . GLU A 1 680 ? -11.163 0.700 32.808 1.00 93.12 680 GLU A C 1
ATOM 5462 O O . GLU A 1 680 ? -10.650 -0.324 32.348 1.00 93.12 680 GLU A O 1
ATOM 5467 N N . TYR A 1 681 ? -12.308 0.665 33.501 1.00 90.06 681 TYR A N 1
ATOM 5468 C CA . TYR A 1 681 ? -13.053 -0.571 33.729 1.00 90.06 681 TYR A CA 1
ATOM 5469 C C . TYR A 1 681 ? -13.497 -1.227 32.414 1.00 90.06 681 TYR A C 1
ATOM 5471 O O . TYR A 1 681 ? -13.301 -2.430 32.237 1.00 90.06 681 TYR A O 1
ATOM 5479 N N . VAL A 1 682 ? -14.056 -0.455 31.477 1.00 90.06 682 VAL A N 1
ATOM 5480 C CA . VAL A 1 682 ? -14.527 -0.961 30.176 1.00 90.06 682 VAL A CA 1
ATOM 5481 C C . VAL A 1 682 ? -13.363 -1.436 29.301 1.00 90.06 682 VAL A C 1
ATOM 5483 O O . VAL A 1 682 ? -13.434 -2.529 28.741 1.00 90.06 682 VAL A O 1
ATOM 5486 N N . GLN A 1 683 ? -12.251 -0.696 29.259 1.00 90.12 683 GLN A N 1
ATOM 5487 C CA . GLN A 1 683 ? -11.037 -1.085 28.526 1.00 90.12 683 GLN A CA 1
ATOM 5488 C C . GLN A 1 683 ? -10.323 -2.300 29.147 1.00 90.12 683 GLN A C 1
ATOM 5490 O O . GLN A 1 683 ? -9.468 -2.915 28.509 1.00 90.12 683 GLN A O 1
ATOM 5495 N N . GLY A 1 684 ? -10.635 -2.654 30.396 1.00 84.44 684 GLY A N 1
ATOM 5496 C CA . GLY A 1 684 ? -10.183 -3.878 31.064 1.00 84.44 684 GLY A CA 1
ATOM 5497 C C . GLY A 1 684 ? -11.233 -4.982 31.146 1.00 84.44 684 GLY A C 1
ATOM 5498 O O . GLY A 1 684 ? -10.954 -6.045 31.709 1.00 84.44 684 GLY A O 1
ATOM 5499 N N . TRP A 1 685 ? -12.435 -4.766 30.607 1.00 84.00 685 TRP A N 1
ATOM 5500 C CA . TRP A 1 685 ? -13.544 -5.686 30.808 1.00 84.00 685 TRP A CA 1
ATOM 5501 C C . TRP A 1 685 ? -13.286 -7.035 30.117 1.00 84.00 685 TRP A C 1
ATOM 5503 O O . TRP A 1 685 ? -12.958 -7.134 28.934 1.00 84.00 685 TRP A O 1
ATOM 5513 N N . GLY A 1 686 ? -13.394 -8.111 30.898 1.00 70.81 686 GLY A N 1
ATOM 5514 C CA . GLY A 1 686 ? -13.038 -9.472 30.486 1.00 70.81 686 GLY A CA 1
ATOM 5515 C C . GLY A 1 686 ? -14.172 -10.287 29.858 1.00 70.81 686 GLY A C 1
ATOM 5516 O O . GLY A 1 686 ? -13.972 -11.481 29.637 1.00 70.81 686 GLY A O 1
ATOM 5517 N N . GLY A 1 687 ? -15.338 -9.680 29.616 1.00 79.44 687 GLY A N 1
ATOM 5518 C CA . GLY A 1 687 ? -16.579 -10.390 29.290 1.00 79.44 687 GLY A CA 1
ATOM 5519 C C . GLY A 1 687 ? -17.317 -10.906 30.535 1.00 79.44 687 GLY A C 1
ATOM 5520 O O . GLY A 1 687 ? -16.840 -10.789 31.668 1.00 79.44 687 GLY A O 1
ATOM 5521 N N . LEU A 1 688 ? -18.502 -11.487 30.344 1.00 78.62 688 LEU A N 1
ATOM 5522 C CA . LEU A 1 688 ? -19.317 -12.085 31.400 1.00 78.62 688 LEU A CA 1
ATOM 5523 C C . LEU A 1 688 ? -18.738 -13.446 31.815 1.00 78.62 688 LEU A C 1
ATOM 5525 O O . LEU A 1 688 ? -18.423 -14.311 30.996 1.00 78.62 688 LEU A O 1
ATOM 5529 N N . LYS A 1 689 ? -18.705 -13.725 33.124 1.00 67.38 689 LYS A N 1
ATOM 5530 C CA . LYS A 1 689 ? -18.205 -15.013 33.663 1.00 67.38 689 LYS A CA 1
ATOM 5531 C C . LYS A 1 689 ? -18.963 -16.253 33.160 1.00 67.38 689 LYS A C 1
ATOM 5533 O O . LYS A 1 689 ? -18.429 -17.359 33.222 1.00 67.38 689 LYS A O 1
ATOM 5538 N N . LYS A 1 690 ? -20.211 -16.087 32.707 1.00 57.97 690 LYS A N 1
ATOM 5539 C CA . LYS A 1 690 ? -21.073 -17.137 32.130 1.00 57.97 690 LYS A CA 1
ATOM 5540 C C . LYS A 1 690 ? -21.427 -16.848 30.664 1.00 57.97 690 LYS A C 1
ATOM 5542 O O . LYS A 1 690 ? -22.544 -17.132 30.241 1.00 57.97 690 LYS A O 1
ATOM 5547 N N . ALA A 1 691 ? -20.497 -16.267 29.911 1.00 55.31 691 ALA A N 1
ATOM 5548 C CA . ALA A 1 691 ? -20.652 -16.060 28.477 1.00 55.31 691 ALA A CA 1
ATOM 5549 C C . ALA A 1 691 ? -21.019 -17.367 27.744 1.00 55.31 691 ALA A C 1
ATOM 5551 O O . ALA A 1 691 ? -20.538 -18.443 28.140 1.00 55.31 691 ALA A O 1
ATOM 5552 N N . PRO A 1 692 ? -21.799 -17.302 26.648 1.00 52.50 692 PRO A N 1
ATOM 5553 C CA . PRO A 1 692 ? -21.948 -18.428 25.736 1.00 52.50 692 PRO A CA 1
ATOM 5554 C C . PRO A 1 692 ? -20.564 -18.966 25.350 1.00 52.50 692 PRO A C 1
ATOM 5556 O O . PRO A 1 692 ? -19.651 -18.207 25.011 1.00 52.50 692 PRO A O 1
ATOM 5559 N N . ARG A 1 693 ? -20.372 -20.288 25.424 1.00 51.62 693 ARG A N 1
ATOM 5560 C CA . ARG A 1 693 ? -19.145 -20.892 24.887 1.00 51.62 693 ARG A CA 1
ATOM 5561 C C . ARG A 1 693 ? -19.116 -20.626 23.384 1.00 51.62 693 ARG A C 1
ATOM 5563 O O . ARG A 1 693 ? -20.155 -20.729 22.738 1.00 51.62 693 ARG A O 1
ATOM 5570 N N . LEU A 1 694 ? -17.933 -20.323 22.838 1.00 53.88 694 LEU A N 1
ATOM 5571 C CA . LEU A 1 694 ? -17.757 -20.332 21.384 1.00 53.88 694 LEU A CA 1
ATOM 5572 C C . LEU A 1 694 ? -18.265 -21.683 20.863 1.00 53.88 694 LEU A C 1
ATOM 5574 O O . LEU A 1 694 ? -17.942 -22.699 21.498 1.00 53.88 694 LEU A O 1
ATOM 5578 N N . PRO A 1 695 ? -19.023 -21.716 19.755 1.00 47.41 695 PRO A N 1
ATOM 5579 C CA . PRO A 1 695 ? -19.477 -22.969 19.181 1.00 47.41 695 PRO A CA 1
ATOM 5580 C C . PRO A 1 695 ? -18.310 -23.967 19.054 1.00 47.41 695 PRO A C 1
ATOM 5582 O O . PRO A 1 695 ? -17.137 -23.605 18.839 1.00 47.41 695 PRO A O 1
ATOM 5585 N N . ALA A 1 696 ? -18.600 -25.252 19.271 1.00 42.84 696 ALA A N 1
ATOM 5586 C CA . ALA A 1 696 ? -17.629 -26.302 18.986 1.00 42.84 696 ALA A CA 1
ATOM 5587 C C . ALA A 1 696 ? -17.229 -26.216 17.501 1.00 42.84 696 ALA A C 1
ATOM 5589 O O . ALA A 1 696 ? -18.007 -25.740 16.683 1.00 42.84 696 ALA A O 1
ATOM 5590 N N . LYS A 1 697 ? -16.000 -26.628 17.152 1.00 40.72 697 LYS A N 1
ATOM 5591 C CA . LYS A 1 697 ? -15.567 -26.745 15.746 1.00 40.72 697 LYS A CA 1
ATOM 5592 C C . LYS A 1 697 ? -16.390 -27.868 15.094 1.00 40.72 697 LYS A C 1
ATOM 5594 O O . LYS A 1 697 ? -15.917 -28.994 15.013 1.00 40.72 697 LYS A O 1
ATOM 5599 N N . THR A 1 698 ? -17.623 -27.588 14.704 1.00 33.69 698 THR A N 1
ATOM 5600 C CA . THR A 1 698 ? -18.481 -28.482 13.927 1.00 33.69 698 THR A CA 1
ATOM 5601 C C . THR A 1 698 ? -19.391 -27.631 13.062 1.00 33.69 698 THR A C 1
ATOM 5603 O O . THR A 1 698 ? -20.196 -26.886 13.606 1.00 33.69 698 THR A O 1
ATOM 5606 N N . GLU A 1 699 ? -19.164 -27.786 11.757 1.00 35.53 699 GLU A N 1
ATOM 5607 C CA . GLU A 1 699 ? -20.025 -27.537 10.596 1.00 35.53 699 GLU A CA 1
ATOM 5608 C C . GLU A 1 699 ? -20.794 -26.213 10.547 1.00 35.53 699 GLU A C 1
ATOM 5610 O O . GLU A 1 699 ? -21.687 -25.953 11.343 1.00 35.53 699 GLU A O 1
ATOM 5615 N N . ALA A 1 700 ? -20.395 -25.416 9.550 1.00 43.03 700 ALA A N 1
ATOM 5616 C CA . ALA A 1 700 ? -21.142 -24.348 8.901 1.00 43.03 700 ALA A CA 1
ATOM 5617 C C . ALA A 1 700 ? -22.642 -24.335 9.241 1.00 43.03 700 ALA A C 1
ATOM 5619 O O . ALA A 1 700 ? -23.375 -25.249 8.870 1.00 43.03 700 ALA A O 1
ATOM 5620 N N . ASP A 1 701 ? -23.075 -23.270 9.907 1.00 27.31 701 ASP A N 1
ATOM 5621 C CA . ASP A 1 701 ? -24.477 -22.854 9.951 1.00 27.31 701 ASP A CA 1
ATOM 5622 C C . ASP A 1 701 ? -24.571 -21.607 9.045 1.00 27.31 701 ASP A C 1
ATOM 5624 O O . ASP A 1 701 ? -23.617 -20.821 9.027 1.00 27.31 701 ASP A O 1
ATOM 5628 N N . PRO A 1 702 ? -25.638 -21.468 8.245 1.00 36.62 702 PRO A N 1
ATOM 5629 C CA . PRO A 1 702 ? -25.579 -21.370 6.785 1.00 36.62 702 PRO A CA 1
ATOM 5630 C C . PRO A 1 702 ? -25.338 -19.964 6.242 1.00 36.62 702 PRO A C 1
ATOM 5632 O O . PRO A 1 702 ? -25.689 -18.982 6.939 1.00 36.62 702 PRO A O 1
#

Organism: NCBI:txid1237068

Nearest PDB structures (foldseek):
  4pip-assembly4_D  TM=8.210E-01  e=1.477E-13  Mycolicibacterium smegmatis
  6fnr-assembly1_A  TM=8.136E-01  e=7.078E-13  Mycolicibacterium smegmatis
  4uy5-assembly1_A  TM=8.211E-01  e=9.364E-13  Mycolicibacterium smegmatis
  4pim-assembly1_A  TM=8.316E-01  e=4.244E-12  Mycolicibacterium smegmatis
  7scf-assembly2_B  TM=6.669E-01  e=1.454E-11  Mycobacterium tuberculosis

Secondary structure (DSSP, 8-state):
------PPPPPHHHHHHHHHHHHHHTTS------BTTSHHHHHHHHHHHHHHH-PPPPTHHHHTT----S--HHHHHHHHHHHHHHHHHHHHHTT-SSEEEEEET-TT-TTTHHHHHHH-STT--EEEEEEES-HHHHHHHHHHHHHH-SSEEEEEEEB-HHHHHHHHHTS-SEEEEEE-TTTTT-S-HHHHHHHHHHHHTT-SEEEE--PPP-S-GGGGHHHH-TTTHHHHHHHIIIIIIHHHHTS--SSTTEEEEEEEETTTEEEEEEEEETTEEEEEEEEEEE--HHHHHHHHHHHTPPPPP----TTTS-----SEEEEEEEEEEEEPPPBGGG-B--TTSB-TTTS-HHHHHHHHHHHHTT---BBSB-TTSPP-B-HHHHHHHHHT-----SEEEEEE-SSHHHHHHHHHHHTTS-BS-SS-S---TTSPPPEEE-GGGS-SS-SGGGSPP--EEETTEEEEEEEEE--SSSTTTTBEEEEEEEE-TTEEESSTTTTTTT-SHHHHHHHHHSPPPHHHHHHHHHHHHHHHHHHHHHHHHHHHHHT--S--EEEEEE-HHHHHHHHT----EEEE-TTSPEEEEES-S--TT-EEEEEEEEETTEEEEEEPPP-HHHHHHHGGGB--STT-GGG--B-TTSPBP-HHHHHHHHHHHHHHHHHHHHHSHHHHHHHHHHHT----TTPPPPPPS-----

pLDDT: mean 82.66, std 17.24, range [21.05, 98.25]

InterPro domains:
  IPR019257 Histidine-specific methyltransferase, SAM-dependent methyltransferase domain [PF10017] (74-311)
  IPR029033 Histidine phosphatase superfamily [G3DSA:3.40.50.1240] (321-651)
  IPR029033 Histidine phosphatase superfamily [SSF53254] (324-574)
  IPR029063 S-adenosyl-L-methionine-dependent methyltransferase superfamily [G3DSA:3.40.50.150] (73-233)
  IPR051128 EgtD Methyltransferase [PTHR43397] (74-314)

Solvent-accessible surface area (backbone atoms only — not comparable to full-atom values): 37996 Å² total; per-residue (Å²): 142,76,90,80,83,79,80,79,76,85,55,71,66,60,54,48,54,47,48,51,49,48,56,60,54,61,74,66,68,67,83,68,66,36,51,45,92,49,41,64,64,50,46,35,50,49,49,53,46,13,73,74,71,36,41,72,32,65,61,64,52,37,37,44,87,44,73,84,94,70,85,49,57,67,51,54,26,55,32,52,49,35,55,69,40,16,65,61,55,32,65,74,49,51,79,40,88,33,32,35,39,37,30,40,61,40,79,86,46,68,57,54,43,50,33,50,65,69,45,50,35,92,85,22,51,37,34,38,36,43,19,29,62,25,61,68,53,44,55,51,49,38,57,52,48,45,66,72,32,84,37,35,50,56,39,81,36,58,17,35,60,51,31,42,51,57,57,49,62,77,48,84,62,49,28,36,37,36,22,48,88,21,65,71,47,35,45,63,67,73,56,24,20,53,43,52,31,58,48,57,75,64,30,78,41,80,47,76,37,75,52,53,58,48,93,47,77,74,80,46,42,62,65,70,29,70,85,47,41,45,40,51,51,48,47,14,37,52,49,47,43,14,62,58,73,72,51,70,86,50,52,91,68,55,46,77,51,67,47,76,45,90,72,73,29,28,40,33,35,36,39,22,45,89,93,38,76,50,26,34,39,42,58,42,49,19,44,47,72,66,58,48,50,48,35,36,52,76,32,69,45,77,90,74,90,83,86,84,40,75,90,48,42,46,58,78,65,53,73,61,43,70,54,83,38,42,39,40,37,30,25,26,25,44,27,35,62,68,28,74,21,46,83,91,43,49,29,58,82,79,38,48,38,66,56,52,52,48,48,56,52,30,46,71,68,72,69,49,53,49,28,20,41,27,59,64,35,63,41,29,45,8,56,42,12,48,48,48,20,53,74,58,49,45,77,44,62,40,32,77,49,41,39,16,12,42,22,43,23,16,40,53,25,44,58,47,27,54,78,40,40,41,56,68,50,90,80,70,43,63,54,18,98,78,79,47,77,45,39,35,29,36,64,55,46,36,49,63,63,49,50,66,37,40,41,61,57,58,71,45,77,61,86,83,43,30,30,33,66,27,69,29,23,38,32,71,90,50,78,58,10,22,30,47,75,45,73,44,75,48,80,47,57,47,53,42,64,77,44,102,59,60,70,70,56,49,65,44,40,68,51,41,52,53,43,45,76,57,49,71,49,74,66,55,46,45,54,36,31,50,55,45,43,54,53,48,49,56,52,50,51,53,49,46,51,55,40,61,76,69,67,64,84,80,64,41,28,39,35,36,21,33,42,44,52,40,47,24,60,55,46,74,50,56,53,44,33,68,45,75,45,94,89,66,48,79,39,86,70,38,67,31,61,63,51,66,52,28,30,38,46,23,31,48,30,42,34,89,94,42,68,44,46,42,78,51,71,95,51,68,70,52,41,74,66,46,43,90,34,50,54,63,69,94,81,34,70,90,69,61,51,60,47,96,88,66,48,71,64,64,37,56,58,52,43,53,56,47,53,53,49,47,47,54,45,48,46,54,47,56,69,37,69,44,21,32,52,31,46,52,49,54,62,54,59,86,70,57,98,80,51,78,74,78,76,70,100,66,77,89,80,132

Radius of gyration: 32.22 Å; Cα contacts (8 Å, |Δi|>4): 1267; chains: 1; bounding box: 84×78×75 Å

Mean predicted aligned error: 16.96 Å

Sequence (702 aa):
MTRHINHAQPSNLEQFCILLKNLWISAQDQFQVVRGDRLEAFVRAALKNSLTTGSTLDKKVFYLDHEWPRGSDQTRGEAKILEELAPKLAEQIKGWPKLLIVELGAGNSTKTEPLLDKLNSPDVHCSYWIVEINKRLLRKRVKELSKKYKHIKCREVYGTFEYGVAMAAHHKGKKVFISLGSTATNFPPEEAVKKVRMYSKIADLLVLGQQGPDGTVDHHAPYDDDTFTKSFIRSGLLTTGNRLLGDTTFNDEWEIDCEITYGPWTHTFRFNRRKATVFRGFLSVKYTEQEFLGICQEAGVPAPDVFSDHETAMIKIPDMMKLPMDIVCIRHGQSVSNVEGEKGYLDITSSSAEECLQFFKNIEAGKGGQISNGDWLMDGLTSEGMKQAREMAFSLCNVYCVTSSPCTRAFQTARAISTSFEWVDHQTGEAGKAGEPAIYIDKRLQEPTPWSQDFVPLLRKDGDRMWTSYLEVKGGRGSDAGQVVGETRVDYTNAIWTQDDAYEHLQTTEARMNALEHPETIEDARKRAKSFLEDLWIEAMKNCCRHIESGWEGTPKMVLVVHGGLMNILEEKFHCKYTRSRDGSWEWQSSTALDHGEVRVFNLCYGDKSIRLEEKSWDREYEELLGHLYRRFESDDRLQYRNTDGSLVDQERGYNDFHAREVDEAIRVLEDPESRKSIEYVQGWGGLKKAPRLPAKTEADP